Protein AF-0000000087722343 (afdb_homodimer)

pLDDT: mean 85.7, std 17.96, range [27.17, 98.62]

Secondary structure (DSSP, 8-state):
------GGG-EE-S-TTHHHHHHHHEEEEEEEE--S--SS-EEEEEEEEETTEEEEEEEEE---EEEEEEEETTTTEEEEEEEE-HHHHHHHHHHHHHTTPPPPPGGGGEEEE-EEEE--STT--HHHHHHHHIIIII-B---GGGPEEEEEEES-TTTT--EEEEEEEEE-GGGB-S--S--GGGT--EEEEEEEGGGHHHHHH-TTS-B-HHHHHHHHHHHHHHHHTSSS--TT---------------/------GGG-EE-S-TTHHHHHHHHEEEEEEEE--S--SS-EEEEEEEEETTEEEEEEEEE---EEEEEEEETTTTEEEEEEEE-HHHHHHHHHHHHHTTPPPPPGGGGEEEE-EEEE--STT--HHHHHHHHIIIII-B---GGGPEEEEEEES-TTTT--EEEEEEEEE-GGGB-S--S--GGGT--EEEEEEEGGGHHHHHH-TTS-B-HHHHHHHHHHHHHHHHTSSS--TT---------------

Sequence (502 aa):
MASSHYPHGLKSLSPATAMGKVLQRLGGFREVPLEKGSPYVQPASIRYEIDGKERGWDIVKAHPSVGVVLYHSALDAFILVRQFRPAVYAARRRAAEERGGPAPPKDAGFTFELCAGLVDKGGKSLEQIAAEEVEEECGYRVAPSALRSVASAIASSGTTGAEHFIFYAAVDESMRVNPGGGLDGHGEAIEVLALPFSSAPAFVLDSSQPKSPGLMFGLLWARGALASGDVKGKKGGLETSPLELREVLPSMASSHYPHGLKSLSPATAMGKVLQRLGGFREVPLEKGSPYVQPASIRYEIDGKERGWDIVKAHPSVGVVLYHSALDAFILVRQFRPAVYAARRRAAEERGGPAPPKDAGFTFELCAGLVDKGGKSLEQIAAEEVEEECGYRVAPSALRSVASAIASSGTTGAEHFIFYAAVDESMRVNPGGGLDGHGEAIEVLALPFSSAPAFVLDSSQPKSPGLMFGLLWARGALASGDVKGKKGGLETSPLELREVLPS

Structure (mmCIF, N/CA/C/O backbone):
data_AF-0000000087722343-model_v1
#
loop_
_entity.id
_entity.type
_entity.pdbx_description
1 polymer 'Uridine diphosphate glucose pyrophosphatase NUDT14'
#
loop_
_atom_site.group_PDB
_atom_site.id
_atom_site.type_symbol
_atom_site.label_atom_id
_atom_site.label_alt_id
_atom_site.label_comp_id
_atom_site.label_asym_id
_atom_site.label_entity_id
_atom_site.label_seq_id
_atom_site.pdbx_PDB_ins_code
_atom_site.Cartn_x
_atom_site.Cartn_y
_atom_site.Cartn_z
_atom_site.occupancy
_atom_site.B_iso_or_equiv
_atom_site.auth_seq_id
_atom_site.auth_comp_id
_atom_site.auth_asym_id
_atom_site.auth_atom_id
_atom_site.pdbx_PDB_model_num
ATOM 1 N N . MET A 1 1 ? 4.484 -15.539 -33.469 1 27.2 1 MET A N 1
ATOM 2 C CA . MET A 1 1 ? 4.262 -15.93 -32.062 1 27.2 1 MET A CA 1
ATOM 3 C C . MET A 1 1 ? 4.602 -14.781 -31.125 1 27.2 1 MET A C 1
ATOM 5 O O . MET A 1 1 ? 5.734 -14.297 -31.109 1 27.2 1 MET A O 1
ATOM 9 N N . ALA A 1 2 ? 3.84 -13.859 -30.953 1 35.31 2 ALA A N 1
ATOM 10 C CA . ALA A 1 2 ? 4.23 -12.578 -30.359 1 35.31 2 ALA A CA 1
ATOM 11 C C . ALA A 1 2 ? 4.969 -12.789 -29.047 1 35.31 2 ALA A C 1
ATOM 13 O O . ALA A 1 2 ? 4.41 -13.336 -28.094 1 35.31 2 ALA A O 1
ATOM 14 N N . SER A 1 3 ? 6.062 -13.164 -28.922 1 40.28 3 SER A N 1
ATOM 15 C CA . SER A 1 3 ? 6.941 -13.367 -27.781 1 40.28 3 SER A CA 1
ATOM 16 C C . SER A 1 3 ? 6.73 -12.289 -26.719 1 40.28 3 SER A C 1
ATOM 18 O O . SER A 1 3 ? 6.895 -11.102 -27 1 40.28 3 SER A O 1
ATOM 20 N N . SER A 1 4 ? 5.539 -12.242 -25.969 1 50.88 4 SER A N 1
ATOM 21 C CA . SER A 1 4 ? 5.102 -11.188 -25.062 1 50.88 4 SER A CA 1
ATOM 22 C C . SER A 1 4 ? 6.281 -10.617 -24.281 1 50.88 4 SER A C 1
ATOM 24 O O . SER A 1 4 ? 6.898 -11.312 -23.469 1 50.88 4 SER A O 1
ATOM 26 N N . HIS A 1 5 ? 7.117 -9.906 -24.844 1 66.12 5 HIS A N 1
ATOM 27 C CA . HIS A 1 5 ? 8.281 -9.203 -24.328 1 66.12 5 HIS A CA 1
ATOM 28 C C . HIS A 1 5 ? 7.926 -8.383 -23.094 1 66.12 5 HIS A C 1
ATOM 30 O O . HIS A 1 5 ? 7.082 -7.488 -23.156 1 66.12 5 HIS A O 1
ATOM 36 N N . TYR A 1 6 ? 8.047 -9.055 -21.938 1 84.19 6 TYR A N 1
ATOM 37 C CA . TYR A 1 6 ? 7.898 -8.312 -20.688 1 84.19 6 TYR A CA 1
ATOM 38 C C . TYR A 1 6 ? 9 -7.273 -20.547 1 84.19 6 TYR A C 1
ATOM 40 O O . TYR A 1 6 ? 10.133 -7.492 -20.984 1 84.19 6 TYR A O 1
ATOM 48 N N . PRO A 1 7 ? 8.617 -6.223 -20.125 1 89.81 7 PRO A N 1
ATOM 49 C CA . PRO A 1 7 ? 9.648 -5.211 -19.875 1 89.81 7 PRO A CA 1
ATOM 50 C C . PRO A 1 7 ? 10.586 -5.598 -18.734 1 89.81 7 PRO A C 1
ATOM 52 O O . PRO A 1 7 ? 10.32 -6.562 -18.016 1 89.81 7 PRO A O 1
ATOM 55 N N . HIS A 1 8 ? 11.758 -5.016 -18.688 1 95.69 8 HIS A N 1
ATOM 56 C CA . HIS A 1 8 ? 12.695 -5.102 -17.578 1 95.69 8 HIS A CA 1
ATOM 57 C C . HIS A 1 8 ? 13.266 -6.512 -17.438 1 95.69 8 HIS A C 1
ATOM 59 O O . HIS A 1 8 ? 13.609 -6.945 -16.344 1 95.69 8 HIS A O 1
ATOM 65 N N . GLY A 1 9 ? 13.25 -7.27 -18.516 1 93.75 9 GLY A N 1
ATOM 66 C CA . GLY A 1 9 ? 13.852 -8.594 -18.5 1 93.75 9 GLY A CA 1
ATOM 67 C C . GLY A 1 9 ? 12.984 -9.633 -17.812 1 93.75 9 GLY A C 1
ATOM 68 O O . GLY A 1 9 ? 13.438 -10.75 -17.547 1 93.75 9 GLY A O 1
ATOM 69 N N . LEU A 1 10 ? 11.75 -9.273 -17.453 1 94.5 10 LEU A N 1
ATOM 70 C CA . LEU A 1 10 ? 10.82 -10.234 -16.859 1 94.5 10 LEU A CA 1
ATOM 71 C C . LEU A 1 10 ? 10.68 -11.461 -17.75 1 94.5 10 LEU A C 1
ATOM 73 O O . LEU A 1 10 ? 10.562 -11.344 -18.969 1 94.5 10 LEU A O 1
ATOM 77 N N . LYS A 1 11 ? 10.742 -12.625 -17.109 1 92.38 11 LYS A N 1
ATOM 78 C CA . LYS A 1 11 ? 10.555 -13.891 -17.812 1 92.38 11 LYS A CA 1
ATOM 79 C C . LYS A 1 11 ? 9.438 -14.711 -17.188 1 92.38 11 LYS A C 1
ATOM 81 O O . LYS A 1 11 ? 9.359 -14.82 -15.961 1 92.38 11 LYS A O 1
ATOM 86 N N . SER A 1 12 ? 8.617 -15.219 -18.016 1 91.5 12 SER A N 1
ATOM 87 C CA . SER A 1 12 ? 7.562 -16.094 -17.516 1 91.5 12 SER A CA 1
ATOM 88 C C . SER A 1 12 ? 8.109 -17.453 -17.125 1 91.5 12 SER A C 1
ATOM 90 O O . SER A 1 12 ? 8.938 -18.031 -17.828 1 91.5 12 SER A O 1
ATOM 92 N N . LEU A 1 13 ? 7.719 -17.891 -15.953 1 90.62 13 LEU A N 1
ATOM 93 C CA . LEU A 1 13 ? 8.062 -19.234 -15.484 1 90.62 13 LEU A CA 1
ATOM 94 C C . LEU A 1 13 ? 6.887 -20.188 -15.641 1 90.62 13 LEU A C 1
ATOM 96 O O . LEU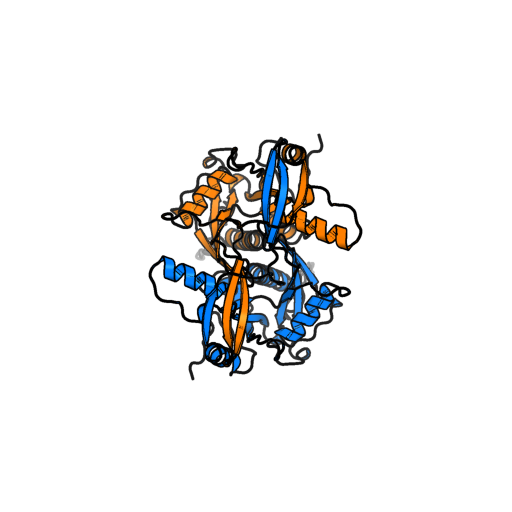 A 1 13 ? 6.977 -21.359 -15.273 1 90.62 13 LEU A O 1
ATOM 100 N N . SER A 1 14 ? 5.828 -19.594 -16.094 1 83.75 14 SER A N 1
ATOM 101 C CA . SER A 1 14 ? 4.621 -20.375 -16.344 1 83.75 14 SER A CA 1
ATOM 102 C C . SER A 1 14 ? 4.613 -20.969 -17.75 1 83.75 14 SER A C 1
ATOM 104 O O . SER A 1 14 ? 5.328 -20.484 -18.625 1 83.75 14 SER A O 1
ATOM 106 N N . PRO A 1 15 ? 3.904 -22.047 -17.844 1 70.25 15 PRO A N 1
ATOM 107 C CA . PRO A 1 15 ? 3.803 -22.594 -19.188 1 70.25 15 PRO A CA 1
ATOM 108 C C . PRO A 1 15 ? 3.271 -21.562 -20.203 1 70.25 15 PRO A C 1
ATOM 110 O O . PRO A 1 15 ? 2.51 -20.672 -19.828 1 70.25 15 PRO A O 1
ATOM 113 N N . ALA A 1 16 ? 3.967 -21.422 -21.438 1 55.09 16 ALA A N 1
ATOM 114 C CA . ALA A 1 16 ? 3.787 -20.469 -22.516 1 55.09 16 ALA A CA 1
ATOM 115 C C . ALA A 1 16 ? 2.314 -20.109 -22.688 1 55.09 16 ALA A C 1
ATOM 117 O O . ALA A 1 16 ? 1.985 -18.969 -23.047 1 55.09 16 ALA A O 1
ATOM 118 N N . THR A 1 17 ? 1.549 -20.922 -22.578 1 50.94 17 THR A N 1
ATOM 119 C CA . THR A 1 17 ? 0.145 -20.703 -22.922 1 50.94 17 THR A CA 1
ATOM 120 C C . THR A 1 17 ? -0.523 -19.797 -21.891 1 50.94 17 THR A C 1
ATOM 122 O O . THR A 1 17 ? -1.678 -19.406 -22.062 1 50.94 17 THR A O 1
ATOM 125 N N . ALA A 1 18 ? 0.31 -19.297 -20.984 1 56.75 18 ALA A N 1
ATOM 126 C CA . ALA A 1 18 ? -0.439 -18.828 -19.828 1 56.75 18 ALA A CA 1
ATOM 127 C C . ALA A 1 18 ? -1.077 -17.469 -20.094 1 56.75 18 ALA A C 1
ATOM 129 O O . ALA A 1 18 ? -2.283 -17.297 -19.906 1 56.75 18 ALA A O 1
ATOM 130 N N . MET A 1 19 ? -0.238 -16.453 -20.609 1 57.06 19 MET A N 1
ATOM 131 C CA . MET A 1 19 ? -0.866 -15.141 -20.656 1 57.06 19 MET A CA 1
ATOM 132 C C . MET A 1 19 ? -1.764 -15 -21.875 1 57.06 19 MET A C 1
ATOM 134 O O . MET A 1 19 ? -2.895 -14.523 -21.781 1 57.06 19 MET A O 1
ATOM 138 N N . GLY A 1 20 ? -1.225 -15.227 -23.094 1 58.62 20 GLY A N 1
ATOM 139 C CA . GLY A 1 20 ? -2.049 -15.156 -24.297 1 58.62 20 GLY A CA 1
ATOM 140 C C . GLY A 1 20 ? -3.361 -15.906 -24.156 1 58.62 20 GLY A C 1
ATOM 141 O O . GLY A 1 20 ? -4.414 -15.398 -24.547 1 58.62 20 GLY A O 1
ATOM 142 N N . LYS A 1 21 ? -3.223 -16.922 -23.406 1 62.41 21 LYS A N 1
ATOM 143 C CA . LYS A 1 21 ? -4.406 -17.766 -23.219 1 62.41 21 LYS A CA 1
ATOM 144 C C . LYS A 1 21 ? -5.363 -17.125 -22.203 1 62.41 21 LYS A C 1
ATOM 146 O O . LYS A 1 21 ? -6.582 -17.188 -22.391 1 62.41 21 LYS A O 1
ATOM 151 N N . VAL A 1 22 ? -4.73 -16.359 -21.344 1 68.56 22 VAL A N 1
ATOM 152 C CA . VAL A 1 22 ? -5.602 -15.781 -20.328 1 68.56 22 VAL A CA 1
ATOM 153 C C . VAL A 1 22 ? -6.461 -14.68 -20.938 1 68.56 22 VAL A C 1
ATOM 155 O O . VAL A 1 22 ? -7.664 -14.602 -20.672 1 68.56 22 VAL A O 1
ATOM 158 N N . LEU A 1 23 ? -5.801 -13.875 -21.812 1 72.19 23 LEU A N 1
ATOM 159 C CA . LEU A 1 23 ? -6.539 -12.781 -22.438 1 72.19 23 LEU A CA 1
ATOM 160 C C . LEU A 1 23 ? -7.621 -13.312 -23.359 1 72.19 23 LEU A C 1
ATOM 162 O O . LEU A 1 23 ? -8.695 -12.719 -23.469 1 72.19 23 LEU A O 1
ATOM 166 N N . GLN A 1 24 ? -7.266 -14.383 -23.953 1 72.69 24 GLN A N 1
ATOM 167 C CA . GLN A 1 24 ? -8.234 -14.984 -24.859 1 72.69 24 GLN A CA 1
ATOM 168 C C . GLN A 1 24 ? -9.398 -15.609 -24.094 1 72.69 24 GLN A C 1
ATOM 170 O O . GLN A 1 24 ? -10.484 -15.781 -24.641 1 72.69 24 GLN A O 1
ATOM 175 N N . ARG A 1 25 ? -9.117 -15.812 -22.922 1 78.12 25 ARG A N 1
ATOM 176 C CA . ARG A 1 25 ? -10.133 -16.453 -22.078 1 78.12 25 ARG A CA 1
ATOM 177 C C . ARG A 1 25 ? -11.125 -15.422 -21.547 1 78.12 25 ARG A C 1
ATOM 179 O O . ARG A 1 25 ? -12.234 -15.781 -21.141 1 78.12 25 ARG A O 1
ATOM 186 N N . LEU A 1 26 ? -10.68 -14.164 -21.656 1 82.75 26 LEU A N 1
ATOM 187 C CA . LEU A 1 26 ? -11.523 -13.117 -21.078 1 82.75 26 LEU A CA 1
ATOM 188 C C . LEU A 1 26 ? -12.562 -12.641 -22.094 1 82.75 26 LEU A C 1
ATOM 190 O O . LEU A 1 26 ? -12.258 -12.484 -23.266 1 82.75 26 LEU A O 1
ATOM 194 N N . GLY A 1 27 ? -13.82 -12.445 -21.656 1 85.44 27 GLY A N 1
ATOM 195 C CA . GLY A 1 27 ? -14.922 -12.008 -22.5 1 85.44 27 GLY A CA 1
ATOM 196 C C . GLY A 1 27 ? -15.609 -10.758 -22 1 85.44 27 GLY A C 1
ATOM 197 O O . GLY A 1 27 ? -14.945 -9.781 -21.641 1 85.44 27 GLY A O 1
ATOM 198 N N . GLY A 1 28 ? -16.828 -10.805 -21.953 1 88.12 28 GLY A N 1
ATOM 199 C CA . GLY A 1 28 ? -17.641 -9.656 -21.562 1 88.12 28 GLY A CA 1
ATOM 200 C C . GLY A 1 28 ? -17.25 -9.094 -20.203 1 88.12 28 GLY A C 1
ATOM 201 O O . GLY A 1 28 ? -16.781 -9.828 -19.344 1 88.12 28 GLY A O 1
ATOM 202 N N . PHE A 1 29 ? -17.453 -7.789 -20.109 1 92.62 29 PHE A N 1
ATOM 203 C CA . PHE A 1 29 ? -17.141 -7.062 -18.891 1 92.62 29 PHE A CA 1
ATOM 204 C C . PHE A 1 29 ? -18.125 -5.926 -18.656 1 92.62 29 PHE A C 1
ATOM 206 O O . PHE A 1 29 ? -18.266 -5.039 -19.5 1 92.62 29 PHE A O 1
ATOM 213 N N . ARG A 1 30 ? -18.812 -5.996 -17.547 1 94.06 30 ARG A N 1
ATOM 214 C CA . ARG A 1 30 ? -19.75 -4.914 -17.234 1 94.06 30 ARG A CA 1
ATOM 215 C C . ARG A 1 30 ? -19.797 -4.66 -15.742 1 94.06 30 ARG A C 1
ATOM 217 O O . ARG A 1 30 ? -19.625 -5.582 -14.938 1 94.06 30 ARG A O 1
ATOM 224 N N . GLU A 1 31 ? -19.969 -3.473 -15.438 1 93.5 31 GLU A N 1
ATOM 225 C CA . GLU A 1 31 ? -20.172 -3.045 -14.055 1 93.5 31 GLU A CA 1
ATOM 226 C C . GLU A 1 31 ? -21.641 -2.82 -13.758 1 93.5 31 GLU A C 1
ATOM 228 O O . GLU A 1 31 ? -22.344 -2.137 -14.508 1 93.5 31 GLU A O 1
ATOM 233 N N . VAL A 1 32 ? -22.141 -3.436 -12.641 1 92.56 32 VAL A N 1
ATOM 234 C CA . VAL A 1 32 ? -23.531 -3.324 -12.25 1 92.56 32 VAL A CA 1
ATOM 235 C C . VAL A 1 32 ? -23.641 -2.932 -10.781 1 92.56 32 VAL A C 1
ATOM 237 O O . VAL A 1 32 ? -22.688 -3.107 -10.016 1 92.56 32 VAL A O 1
ATOM 240 N N . PRO A 1 33 ? -24.734 -2.348 -10.375 1 87.75 33 PRO A N 1
ATOM 241 C CA . PRO A 1 33 ? -24.906 -2.074 -8.945 1 87.75 33 PRO A CA 1
ATOM 242 C C . PRO A 1 33 ? -24.891 -3.342 -8.094 1 87.75 33 PRO A C 1
ATOM 244 O O . PRO A 1 33 ? -25.328 -4.402 -8.555 1 87.75 33 PRO A O 1
ATOM 247 N N . LEU A 1 34 ? -24.406 -3.18 -6.887 1 86.06 34 LEU A N 1
ATOM 248 C CA . LEU A 1 34 ? -24.469 -4.301 -5.957 1 86.06 34 LEU A CA 1
ATOM 249 C C . LEU A 1 34 ? -25.859 -4.445 -5.359 1 86.06 34 LEU A C 1
ATOM 251 O O . LEU A 1 34 ? -26.312 -3.572 -4.613 1 86.06 34 LEU A O 1
ATOM 255 N N . GLU A 1 35 ? -26.703 -5.332 -5.742 1 75.88 35 GLU A N 1
ATOM 256 C CA . GLU A 1 35 ? -28.109 -5.449 -5.391 1 75.88 35 GLU A CA 1
ATOM 257 C C . GLU A 1 35 ? -28.297 -6.129 -4.035 1 75.88 35 GLU A C 1
ATOM 259 O O . GLU A 1 35 ? -29.266 -5.859 -3.324 1 75.88 35 GLU A O 1
ATOM 264 N N . LYS A 1 36 ? -27.516 -7.137 -3.715 1 73 36 LYS A N 1
ATOM 265 C CA . LYS A 1 36 ? -27.656 -7.875 -2.463 1 73 36 LYS A CA 1
ATOM 266 C C . LYS A 1 36 ? -26.375 -7.82 -1.646 1 73 36 LYS A C 1
ATOM 268 O O . LYS A 1 36 ? -25.344 -7.359 -2.133 1 73 36 LYS A O 1
ATOM 273 N N . GLY A 1 37 ? -26.531 -8.234 -0.474 1 78.56 37 GLY A N 1
ATOM 274 C CA . GLY A 1 37 ? -25.359 -8.336 0.381 1 78.56 37 GLY A CA 1
ATOM 275 C C . GLY A 1 37 ? -24.25 -9.148 -0.242 1 78.56 37 GLY A C 1
ATOM 276 O O . GLY A 1 37 ? -24.484 -9.992 -1.108 1 78.56 37 GLY A O 1
ATOM 277 N N . SER A 1 38 ? -23.062 -8.711 -0.088 1 85.19 38 SER A N 1
ATOM 278 C CA . SER A 1 38 ? -21.859 -9.367 -0.584 1 85.19 38 SER A CA 1
ATOM 279 C C . SER A 1 38 ? -21.031 -9.945 0.56 1 85.19 38 SER A C 1
ATOM 281 O O . SER A 1 38 ? -20.812 -9.281 1.574 1 85.19 38 SER A O 1
ATOM 283 N N . PRO A 1 39 ? -20.75 -11.195 0.429 1 81 39 PRO A N 1
ATOM 284 C CA . PRO A 1 39 ? -19.844 -11.734 1.438 1 81 39 PRO A CA 1
ATOM 285 C C . PRO A 1 39 ? -18.422 -11.156 1.326 1 81 39 PRO A C 1
ATOM 287 O O . PRO A 1 39 ? -17.625 -11.289 2.258 1 81 39 PRO A O 1
ATOM 290 N N . TYR A 1 40 ? -18.125 -10.492 0.229 1 82.38 40 TYR A N 1
ATOM 291 C CA . TYR A 1 40 ? -16.766 -10.039 -0.031 1 82.38 40 TYR A CA 1
ATOM 292 C C . TYR A 1 40 ? -16.625 -8.547 0.241 1 82.38 40 TYR A C 1
ATOM 294 O O . TYR A 1 40 ? -15.523 -8.062 0.522 1 82.38 40 TYR A O 1
ATOM 302 N N . VAL A 1 41 ? -17.672 -7.848 0.042 1 86.06 41 VAL A N 1
ATOM 303 C CA . VAL A 1 41 ? -17.734 -6.422 0.334 1 86.06 41 VAL A CA 1
ATOM 304 C C . VAL A 1 41 ? -18.797 -6.156 1.401 1 86.06 41 VAL A C 1
ATOM 306 O O . VAL A 1 41 ? -19.984 -6.164 1.111 1 86.06 41 VAL A O 1
ATOM 309 N N . GLN A 1 42 ? -18.328 -5.859 2.58 1 90.06 42 GLN A N 1
ATOM 310 C CA . GLN A 1 42 ? -19.219 -5.648 3.713 1 90.06 42 GLN A CA 1
ATOM 311 C C . GLN A 1 42 ? -19.062 -4.246 4.289 1 90.06 42 GLN A C 1
ATOM 313 O O . GLN A 1 42 ? -18.25 -4.031 5.195 1 90.06 42 GLN A O 1
ATOM 318 N N . PRO A 1 43 ? -19.938 -3.33 3.816 1 90.75 43 PRO A N 1
ATOM 319 C CA . PRO A 1 43 ? -19.859 -1.957 4.316 1 90.75 43 PRO A CA 1
ATOM 320 C C . PRO A 1 43 ? -20.359 -1.82 5.75 1 90.75 43 PRO A C 1
ATOM 322 O O . PRO A 1 43 ? -21.234 -2.584 6.18 1 90.75 43 PRO A O 1
ATOM 325 N N . ALA A 1 44 ? -19.812 -0.948 6.457 1 92.88 44 ALA A N 1
ATOM 326 C CA . ALA A 1 44 ? -20.219 -0.564 7.809 1 92.88 44 ALA A CA 1
ATOM 327 C C . ALA A 1 44 ? -19.938 0.915 8.062 1 92.88 44 ALA A C 1
ATOM 329 O O . ALA A 1 44 ? -19.328 1.591 7.234 1 92.88 44 ALA A O 1
ATOM 330 N N . SER A 1 45 ? -20.531 1.395 9.148 1 94.12 45 SER A N 1
ATOM 331 C CA . SER A 1 45 ? -20.297 2.783 9.539 1 94.12 45 SER A CA 1
ATOM 332 C C . SER A 1 45 ? -19.766 2.879 10.961 1 94.12 45 SER A C 1
ATOM 334 O O . SER A 1 45 ? -20.219 2.168 11.852 1 94.12 45 SER A O 1
ATOM 336 N N . ILE A 1 46 ? -18.797 3.734 11.109 1 93.94 46 ILE A N 1
ATOM 337 C CA . ILE A 1 46 ? -18.25 4.035 12.43 1 93.94 46 ILE A CA 1
ATOM 338 C C . ILE A 1 46 ? -18.844 5.352 12.938 1 93.94 46 ILE A C 1
ATOM 340 O O . ILE A 1 46 ? -18.859 6.348 12.211 1 93.94 46 ILE A O 1
ATOM 344 N N . ARG A 1 47 ? -19.359 5.266 14.109 1 93.69 47 ARG A N 1
ATOM 345 C CA . ARG A 1 47 ? -19.75 6.465 14.836 1 93.69 47 ARG A CA 1
ATOM 346 C C . ARG A 1 47 ? -18.797 6.75 15.992 1 93.69 47 ARG A C 1
ATOM 348 O O . ARG A 1 47 ? -18.609 5.902 16.875 1 93.69 47 ARG A O 1
ATOM 355 N N . TYR A 1 48 ? -18.203 7.926 15.891 1 89.56 48 TYR A N 1
ATOM 356 C CA . TYR A 1 48 ? -17.25 8.281 16.938 1 89.56 48 TYR A CA 1
ATOM 357 C C . TYR A 1 48 ? -17.344 9.766 17.266 1 89.56 48 TYR A C 1
ATOM 359 O O . TYR A 1 48 ? -17.984 10.539 16.547 1 89.56 48 TYR A O 1
ATOM 367 N N . GLU A 1 49 ? -16.766 10.062 18.438 1 87.75 49 GLU A N 1
ATOM 368 C CA . GLU A 1 49 ? -16.906 11.438 18.906 1 87.75 49 GLU A CA 1
ATOM 369 C C . GLU A 1 49 ? -15.562 12.156 18.922 1 87.75 49 GLU A C 1
ATOM 371 O O . GLU A 1 49 ? -14.539 11.562 19.297 1 87.75 49 GLU A O 1
ATOM 376 N N . ILE A 1 50 ? -15.602 13.375 18.422 1 79.44 50 ILE A N 1
ATOM 377 C CA . ILE A 1 50 ? -14.5 14.312 18.594 1 79.44 50 ILE A CA 1
ATOM 378 C C . ILE A 1 50 ? -15.016 15.594 19.25 1 79.44 50 ILE A C 1
ATOM 380 O O . ILE A 1 50 ? -15.938 16.234 18.734 1 79.44 50 ILE A O 1
ATOM 384 N N . ASP A 1 51 ? -14.453 15.914 20.422 1 79.06 51 ASP A N 1
ATOM 385 C CA . ASP A 1 51 ? -14.875 17.094 21.156 1 79.06 51 ASP A CA 1
ATOM 386 C C . ASP A 1 51 ? -16.375 17.062 21.453 1 79.06 51 ASP A C 1
ATOM 388 O O . ASP A 1 51 ? -17.078 18.062 21.266 1 79.06 51 ASP A O 1
ATOM 392 N N . GLY A 1 52 ? -16.828 15.906 21.625 1 81.5 52 GLY A N 1
ATOM 393 C CA . GLY A 1 52 ? -18.219 15.719 22.016 1 81.5 52 GLY A CA 1
ATOM 394 C C . GLY A 1 52 ? -19.172 15.695 20.828 1 81.5 52 GLY A C 1
ATOM 395 O O . GLY A 1 52 ? -20.375 15.531 21.016 1 81.5 52 GLY A O 1
ATOM 396 N N . LYS A 1 53 ? -18.625 15.914 19.688 1 85 53 LYS A N 1
ATOM 397 C CA . LYS A 1 53 ? -19.438 15.891 18.484 1 85 53 LYS A CA 1
ATOM 398 C C . LYS A 1 53 ? -19.297 14.562 17.75 1 85 53 LYS A C 1
ATOM 400 O O . LYS A 1 53 ? -18.188 14.086 17.516 1 85 53 LYS A O 1
ATOM 405 N N . GLU A 1 54 ? -20.422 14.062 17.359 1 88.88 54 GLU A N 1
ATOM 406 C CA . GLU A 1 54 ? -20.438 12.773 16.672 1 88.88 54 GLU A CA 1
ATOM 407 C C . GLU A 1 54 ? -20.031 12.93 15.203 1 88.88 54 GLU A C 1
ATOM 409 O O . GLU A 1 54 ? -20.469 13.867 14.531 1 88.88 54 GLU A O 1
ATOM 414 N N . ARG A 1 55 ? -19.219 12.039 14.844 1 87.88 55 ARG A N 1
ATOM 415 C CA . ARG A 1 55 ? -18.766 11.969 13.453 1 87.88 55 ARG A CA 1
ATOM 416 C C . ARG A 1 55 ? -18.969 10.562 12.891 1 87.88 55 ARG A C 1
ATOM 418 O O . ARG A 1 55 ? -19.094 9.602 13.648 1 87.88 55 ARG A O 1
ATOM 425 N N . GLY A 1 56 ? -19.125 10.531 11.586 1 88.75 56 GLY A N 1
ATOM 426 C CA . GLY A 1 56 ? -19.281 9.25 10.906 1 88.75 56 GLY A CA 1
ATOM 427 C C . GLY A 1 56 ? -18.156 8.961 9.922 1 88.75 56 GLY A C 1
ATOM 428 O O . GLY A 1 56 ? -17.609 9.875 9.32 1 88.75 56 GLY A O 1
ATOM 429 N N . TRP A 1 57 ? -17.859 7.672 9.859 1 91.19 57 TRP A N 1
ATOM 430 C CA . TRP A 1 57 ? -16.891 7.184 8.891 1 91.19 57 TRP A CA 1
ATOM 431 C C . TRP A 1 57 ? -17.312 5.832 8.32 1 91.19 57 TRP A C 1
ATOM 433 O O . TRP A 1 57 ? -17.391 4.844 9.055 1 91.19 57 TRP A O 1
ATOM 443 N N . ASP A 1 58 ? -17.531 5.84 7.035 1 92.75 58 ASP A N 1
ATOM 444 C CA . ASP A 1 58 ? -17.953 4.594 6.406 1 92.75 58 ASP A CA 1
ATOM 445 C C . ASP A 1 58 ? -16.75 3.752 5.98 1 92.75 58 ASP A C 1
ATOM 447 O O . ASP A 1 58 ? -15.773 4.281 5.453 1 92.75 58 ASP A O 1
ATOM 451 N N . ILE A 1 59 ? -16.891 2.447 6.289 1 93 59 ILE A N 1
ATOM 452 C CA . ILE A 1 59 ? -15.773 1.552 6.035 1 93 59 ILE A CA 1
ATOM 453 C C . ILE A 1 59 ? -16.266 0.3 5.309 1 93 59 ILE A C 1
ATOM 455 O O . ILE A 1 59 ? -17.469 0.138 5.086 1 93 59 ILE A O 1
ATOM 459 N N . VAL A 1 60 ? -15.344 -0.486 4.84 1 91.81 60 VAL A N 1
ATOM 460 C CA . VAL A 1 60 ? -15.57 -1.845 4.359 1 91.81 60 VAL A CA 1
ATOM 461 C C . VAL A 1 60 ? -14.75 -2.83 5.188 1 91.81 60 VAL A C 1
ATOM 463 O O . VAL A 1 60 ? -13.539 -2.654 5.352 1 91.81 60 VAL A O 1
ATOM 466 N N . LYS A 1 61 ? -15.391 -3.854 5.645 1 90.19 61 LYS A N 1
ATOM 467 C CA . LYS A 1 61 ? -14.664 -4.859 6.414 1 90.19 61 LYS A CA 1
ATOM 468 C C . LYS A 1 61 ? -13.758 -5.691 5.508 1 90.19 61 LYS A C 1
ATOM 470 O O . LYS A 1 61 ? -14.156 -6.066 4.398 1 90.19 61 LYS A O 1
ATOM 475 N N . ALA A 1 62 ? -12.594 -5.91 5.949 1 88.5 62 ALA A N 1
ATOM 476 C CA . ALA A 1 62 ? -11.633 -6.703 5.184 1 88.5 62 ALA A CA 1
ATOM 477 C C . ALA A 1 62 ? -10.766 -7.555 6.109 1 88.5 62 ALA A C 1
ATOM 479 O O . ALA A 1 62 ? -10.469 -7.152 7.234 1 88.5 62 ALA A O 1
ATOM 480 N N . HIS A 1 63 ? -10.344 -8.734 5.602 1 89.62 63 HIS A N 1
ATOM 481 C CA . HIS A 1 63 ? -9.398 -9.594 6.309 1 89.62 63 HIS A CA 1
ATOM 482 C C . HIS A 1 63 ? -7.973 -9.078 6.16 1 89.62 63 HIS A C 1
ATOM 484 O O . HIS A 1 63 ? -7.625 -8.477 5.141 1 89.62 63 HIS A O 1
ATOM 490 N N . PRO A 1 64 ? -7.199 -9.352 7.223 1 92.5 64 PRO A N 1
ATOM 491 C CA . PRO A 1 64 ? -5.766 -9.164 6.996 1 92.5 64 PRO A CA 1
ATOM 492 C C . PRO A 1 64 ? -5.23 -10.039 5.863 1 92.5 64 PRO A C 1
ATOM 494 O O . PRO A 1 64 ? -5.926 -10.945 5.395 1 92.5 64 PRO A O 1
ATOM 497 N N . SER A 1 65 ? -4.059 -9.695 5.414 1 94.38 65 SER A N 1
ATOM 498 C CA . SER A 1 65 ? -3.443 -10.453 4.332 1 94.38 65 SER A CA 1
ATOM 499 C C . SER A 1 65 ? -1.952 -10.656 4.57 1 94.38 65 SER A C 1
ATOM 501 O O . SER A 1 65 ? -1.36 -9.992 5.426 1 94.38 65 SER A O 1
ATOM 503 N N . VAL A 1 66 ? -1.434 -11.656 3.867 1 96.94 66 VAL A N 1
ATOM 504 C CA . VAL A 1 66 ? 0.004 -11.898 3.865 1 96.94 66 VAL A CA 1
ATOM 505 C C . VAL A 1 66 ? 0.558 -11.727 2.453 1 96.94 66 VAL A C 1
ATOM 507 O O . VAL A 1 66 ? -0.17 -11.891 1.47 1 96.94 66 VAL A O 1
ATOM 510 N N . GLY A 1 67 ? 1.734 -11.305 2.311 1 97.31 67 GLY A N 1
ATOM 511 C CA . GLY A 1 67 ? 2.523 -11.258 1.089 1 97.31 67 GLY A CA 1
ATOM 512 C C . GLY A 1 67 ? 3.951 -11.734 1.284 1 97.31 67 GLY A C 1
ATOM 513 O O . GLY A 1 67 ? 4.531 -11.547 2.357 1 97.31 67 GLY A O 1
ATOM 514 N N . VAL A 1 68 ? 4.504 -12.305 0.261 1 98.56 68 VAL A N 1
ATOM 515 C CA . VAL A 1 68 ? 5.828 -12.898 0.403 1 98.56 68 VAL A CA 1
ATOM 516 C C . VAL A 1 68 ? 6.742 -12.398 -0.71 1 98.56 68 VAL A C 1
ATOM 518 O O . VAL A 1 68 ? 6.426 -12.531 -1.894 1 98.56 68 VAL A O 1
ATOM 521 N N . VAL A 1 69 ? 7.848 -11.789 -0.348 1 98.56 69 VAL A N 1
ATOM 522 C CA . VAL A 1 69 ? 8.945 -11.516 -1.274 1 98.56 69 VAL A CA 1
ATOM 523 C C . VAL A 1 69 ? 9.766 -12.781 -1.488 1 98.56 69 VAL A C 1
ATOM 525 O O . VAL A 1 69 ? 10.359 -13.312 -0.545 1 98.56 69 VAL A O 1
ATOM 528 N N . LEU A 1 70 ? 9.797 -13.258 -2.672 1 98.44 70 LEU A N 1
ATOM 529 C CA . LEU A 1 70 ? 10.516 -14.484 -3.006 1 98.44 70 LEU A CA 1
ATOM 530 C C . LEU A 1 70 ? 11.727 -14.18 -3.873 1 98.44 70 LEU A C 1
ATOM 532 O O . LEU A 1 70 ? 11.625 -13.477 -4.879 1 98.44 70 LEU A O 1
ATOM 536 N N . TYR A 1 71 ? 12.828 -14.68 -3.457 1 98.44 71 TYR A N 1
ATOM 537 C CA . TYR A 1 71 ? 14.062 -14.57 -4.227 1 98.44 71 TYR A CA 1
ATOM 538 C C . TYR A 1 71 ? 14.562 -15.945 -4.652 1 98.44 71 TYR A C 1
ATOM 540 O O . TYR A 1 71 ? 14.742 -16.844 -3.816 1 98.44 71 TYR A O 1
ATOM 548 N N . HIS A 1 72 ? 14.727 -16.156 -5.941 1 98.12 72 HIS A N 1
ATOM 549 C CA . HIS A 1 72 ? 15.25 -17.391 -6.492 1 98.12 72 HIS A CA 1
ATOM 550 C C . HIS A 1 72 ? 16.766 -17.328 -6.664 1 98.12 72 HIS A C 1
ATOM 552 O O . HIS A 1 72 ? 17.266 -16.641 -7.551 1 98.12 72 HIS A O 1
ATOM 558 N N . SER A 1 73 ? 17.453 -18.078 -5.922 1 96.69 73 SER A N 1
ATOM 559 C CA . SER A 1 73 ? 18.906 -17.969 -5.816 1 96.69 73 SER A CA 1
ATOM 560 C C . SER A 1 73 ? 19.594 -18.359 -7.117 1 96.69 73 SER A C 1
ATOM 562 O O . SER A 1 73 ? 20.516 -17.672 -7.574 1 96.69 73 SER A O 1
ATOM 564 N N . ALA A 1 74 ? 19.203 -19.422 -7.773 1 95.38 74 ALA A N 1
ATOM 565 C CA . ALA A 1 74 ? 19.844 -19.906 -8.992 1 95.38 74 ALA A CA 1
ATOM 566 C C . ALA A 1 74 ? 19.578 -18.969 -10.164 1 95.38 74 ALA A C 1
ATOM 568 O O . ALA A 1 74 ? 20.453 -18.766 -11.008 1 95.38 74 ALA A O 1
ATOM 569 N N . LEU A 1 75 ? 18.422 -18.391 -10.219 1 96.5 75 LEU A N 1
ATOM 570 C CA . LEU A 1 75 ? 18.062 -17.484 -11.312 1 96.5 75 LEU A CA 1
ATOM 571 C C . LEU A 1 75 ? 18.547 -16.062 -11.023 1 96.5 75 LEU A C 1
ATOM 573 O O . LEU A 1 75 ? 18.562 -15.219 -11.922 1 96.5 75 LEU A O 1
ATOM 577 N N . ASP A 1 76 ? 18.906 -15.828 -9.781 1 97.62 76 ASP A N 1
ATOM 578 C CA . ASP A 1 76 ? 19.188 -14.469 -9.336 1 97.62 76 ASP A CA 1
ATOM 579 C C . ASP A 1 76 ? 18.062 -13.508 -9.711 1 97.62 76 ASP A C 1
ATOM 581 O O . ASP A 1 76 ? 18.297 -12.492 -10.367 1 97.62 76 ASP A O 1
ATOM 585 N N . ALA A 1 77 ? 16.875 -13.859 -9.188 1 98.25 77 ALA A N 1
ATOM 586 C CA . ALA A 1 77 ? 15.672 -13.133 -9.594 1 98.25 77 ALA A CA 1
ATOM 587 C C . ALA A 1 77 ? 14.617 -13.18 -8.492 1 98.25 77 ALA A C 1
ATOM 589 O O . ALA A 1 77 ? 14.602 -14.094 -7.668 1 98.25 77 ALA A O 1
ATOM 590 N N . PHE A 1 78 ? 13.844 -12.141 -8.5 1 98.56 78 PHE A N 1
ATOM 591 C CA . PHE A 1 78 ? 12.648 -12.148 -7.668 1 98.56 78 PHE A CA 1
ATOM 592 C C . PHE A 1 78 ? 11.492 -12.844 -8.383 1 98.56 78 PHE A C 1
ATOM 594 O O . PHE A 1 78 ? 11.312 -12.672 -9.594 1 98.56 78 PHE A O 1
ATOM 601 N N . ILE A 1 79 ? 10.703 -13.617 -7.676 1 97.94 79 ILE A N 1
ATOM 602 C CA . ILE A 1 79 ? 9.516 -14.273 -8.211 1 97.94 79 ILE A CA 1
ATOM 603 C C . ILE A 1 79 ? 8.281 -13.43 -7.922 1 97.94 79 ILE A C 1
ATOM 605 O O . ILE A 1 79 ? 8.016 -13.086 -6.77 1 97.94 79 ILE A O 1
ATOM 609 N N . LEU A 1 80 ? 7.551 -13.07 -8.953 1 96.25 80 LEU A N 1
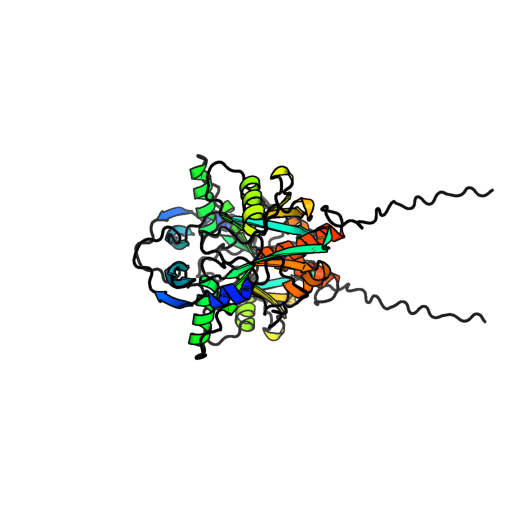ATOM 610 C CA . LEU A 1 80 ? 6.332 -12.273 -8.859 1 96.25 80 LEU A CA 1
ATOM 611 C C . LEU A 1 80 ? 5.148 -13.008 -9.477 1 96.25 80 LEU A C 1
ATOM 613 O O . LEU A 1 80 ? 5.336 -14 -10.195 1 96.25 80 LEU A O 1
ATOM 617 N N . VAL A 1 81 ? 4.004 -12.461 -9.195 1 94.69 81 VAL A N 1
ATOM 618 C CA . VAL A 1 81 ? 2.807 -12.977 -9.852 1 94.69 81 VAL A CA 1
ATOM 619 C C . VAL A 1 81 ? 2.143 -11.867 -10.664 1 94.69 81 VAL A C 1
ATOM 621 O O . VAL A 1 81 ? 2.172 -10.695 -10.266 1 94.69 81 VAL A O 1
ATOM 624 N N . ARG A 1 82 ? 1.619 -12.195 -11.758 1 92.38 82 ARG A N 1
ATOM 625 C CA . ARG A 1 82 ? 0.787 -11.328 -12.586 1 92.38 82 ARG A CA 1
ATOM 626 C C . ARG A 1 82 ? -0.607 -11.922 -12.773 1 92.38 82 ARG A C 1
ATOM 628 O O . ARG A 1 82 ? -0.748 -13.094 -13.125 1 92.38 82 ARG A O 1
ATOM 635 N N . GLN A 1 83 ? -1.585 -11.195 -12.531 1 89.44 83 GLN A N 1
ATOM 636 C CA . GLN A 1 83 ? -2.947 -11.711 -12.617 1 89.44 83 GLN A CA 1
ATOM 637 C C . GLN A 1 83 ? -3.932 -10.602 -12.992 1 89.44 83 GLN A C 1
ATOM 639 O O . GLN A 1 83 ? -3.639 -9.422 -12.82 1 89.44 83 GLN A O 1
ATOM 644 N N . PHE A 1 84 ? -5.078 -11.102 -13.516 1 89.75 84 PHE A N 1
ATOM 645 C CA . PHE A 1 84 ? -6.141 -10.172 -13.883 1 89.75 84 PHE A CA 1
ATOM 646 C C . PHE A 1 84 ? -6.934 -9.742 -12.656 1 89.75 84 PHE A C 1
ATOM 648 O O . PHE A 1 84 ? -7.395 -10.586 -11.883 1 89.75 84 PHE A O 1
ATOM 655 N N . ARG A 1 85 ? -7.062 -8.453 -12.508 1 92.31 85 ARG A N 1
ATOM 656 C CA . ARG A 1 85 ? -7.848 -7.867 -11.422 1 92.31 85 ARG A CA 1
ATOM 657 C C . ARG A 1 85 ? -9.039 -7.086 -11.969 1 92.31 85 ARG A C 1
ATOM 659 O O . ARG A 1 85 ? -8.875 -5.969 -12.461 1 92.31 85 ARG A O 1
ATOM 666 N N . PRO A 1 86 ? -10.219 -7.617 -11.867 1 92.25 86 PRO A N 1
ATOM 667 C CA . PRO A 1 86 ? -11.398 -6.926 -12.398 1 92.25 86 PRO A CA 1
ATOM 668 C C . PRO A 1 86 ? -11.555 -5.512 -11.844 1 92.25 86 PRO A C 1
ATOM 670 O O . PRO A 1 86 ? -11.969 -4.602 -12.57 1 92.25 86 PRO A O 1
ATOM 673 N N . ALA A 1 87 ? -11.242 -5.363 -10.617 1 93.81 87 ALA A N 1
ATOM 674 C CA . ALA A 1 87 ? -11.359 -4.047 -9.992 1 93.81 87 ALA A CA 1
ATOM 675 C C . ALA A 1 87 ? -10.461 -3.031 -10.688 1 93.81 87 ALA A C 1
ATOM 677 O O . ALA A 1 87 ? -10.859 -1.882 -10.898 1 93.81 87 ALA A O 1
ATOM 678 N N . VAL A 1 88 ? -9.297 -3.467 -10.992 1 94.81 88 VAL A N 1
ATOM 679 C CA . VAL A 1 88 ? -8.336 -2.586 -11.656 1 94.81 88 VAL A CA 1
ATOM 680 C C . VAL A 1 88 ? -8.836 -2.234 -13.055 1 94.81 88 VAL A C 1
ATOM 682 O O . VAL A 1 88 ? -8.812 -1.068 -13.453 1 94.81 88 VAL A O 1
ATOM 685 N N . TYR A 1 89 ? -9.32 -3.197 -13.797 1 94.5 89 TYR A N 1
ATOM 686 C CA . TYR A 1 89 ? -9.852 -2.938 -15.125 1 94.5 89 TYR A CA 1
ATOM 687 C C . TYR A 1 89 ? -11.047 -1.997 -15.062 1 94.5 89 TYR A C 1
ATOM 689 O O . TYR A 1 89 ? -11.18 -1.088 -15.883 1 94.5 89 TYR A O 1
ATOM 697 N N . ALA A 1 90 ? -11.859 -2.23 -14.148 1 95.06 90 ALA A N 1
ATOM 698 C CA . ALA A 1 90 ? -13.031 -1.378 -13.977 1 95.06 90 ALA A CA 1
ATOM 699 C C . ALA A 1 90 ? -12.625 0.072 -13.727 1 95.06 90 ALA A C 1
ATOM 701 O O . ALA A 1 90 ? -13.211 0.995 -14.297 1 95.06 90 ALA A O 1
ATOM 702 N N . ALA A 1 91 ? -11.695 0.243 -12.859 1 94.25 91 ALA A N 1
ATOM 703 C CA . ALA A 1 91 ? -11.219 1.589 -12.555 1 94.25 91 ALA A CA 1
ATOM 704 C C . ALA A 1 91 ? -10.656 2.271 -13.797 1 94.25 91 ALA A C 1
ATOM 706 O O . ALA A 1 91 ? -10.938 3.447 -14.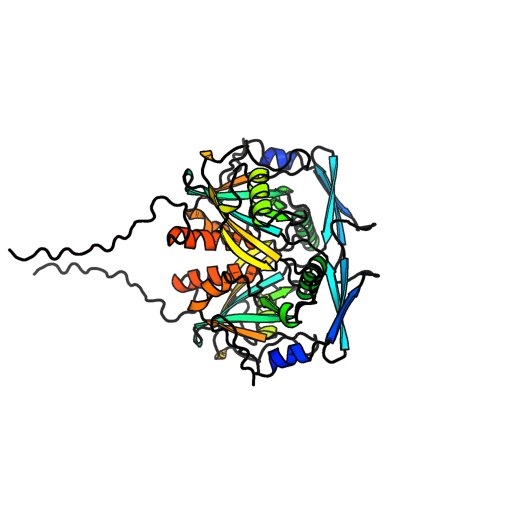047 1 94.25 91 ALA A O 1
ATOM 707 N N . ARG A 1 92 ? -9.922 1.566 -14.539 1 94.19 92 ARG A N 1
ATOM 708 C CA . ARG A 1 92 ? -9.32 2.123 -15.75 1 94.19 92 ARG A CA 1
ATOM 709 C C . ARG A 1 92 ? -10.383 2.422 -16.797 1 94.19 92 ARG A C 1
ATOM 711 O O . ARG A 1 92 ? -10.266 3.4 -17.547 1 94.19 92 ARG A O 1
ATOM 718 N N . ARG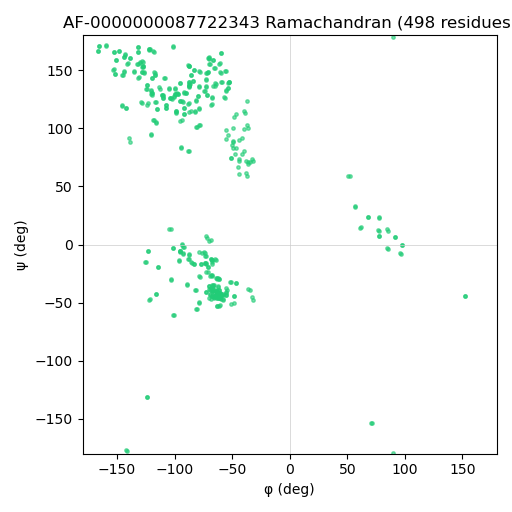 A 1 93 ? -11.32 1.607 -16.875 1 94.5 93 ARG A N 1
ATOM 719 C CA . ARG A 1 93 ? -12.43 1.84 -17.797 1 94.5 93 ARG A CA 1
ATOM 720 C C . ARG A 1 93 ? -13.195 3.104 -17.422 1 94.5 93 ARG A C 1
ATOM 722 O O . ARG A 1 93 ? -13.562 3.898 -18.281 1 94.5 93 ARG A O 1
ATOM 729 N N . ARG A 1 94 ? -13.398 3.256 -16.188 1 92.38 94 ARG A N 1
ATOM 730 C CA . ARG A 1 94 ? -14.086 4.457 -15.719 1 92.38 94 ARG A CA 1
ATOM 731 C C . ARG A 1 94 ? -13.289 5.711 -16.062 1 92.38 94 ARG A C 1
ATOM 733 O O . ARG A 1 94 ? -13.852 6.707 -16.516 1 92.38 94 ARG A O 1
ATOM 740 N N . ALA A 1 95 ? -12.078 5.629 -15.82 1 89.56 95 ALA A N 1
ATOM 741 C CA . ALA A 1 95 ? -11.219 6.773 -16.109 1 89.56 95 ALA A CA 1
ATOM 742 C C . ALA A 1 95 ? -11.242 7.105 -17.594 1 89.56 95 ALA A C 1
ATOM 744 O O . ALA A 1 95 ? -11.266 8.281 -17.984 1 89.56 95 ALA A O 1
ATOM 745 N N . ALA A 1 96 ? -11.18 6.113 -18.422 1 93 96 ALA A N 1
ATOM 746 C CA . ALA A 1 96 ? -11.227 6.309 -19.875 1 93 96 ALA A CA 1
ATOM 747 C C . ALA A 1 96 ? -12.547 6.938 -20.297 1 93 96 ALA A C 1
ATOM 749 O O . ALA A 1 96 ? -12.57 7.84 -21.141 1 93 96 ALA A O 1
ATOM 750 N N . GLU A 1 97 ? -13.578 6.449 -19.766 1 91.94 97 GLU A N 1
ATOM 751 C CA . GLU A 1 97 ? -14.898 6.977 -20.078 1 91.94 97 GLU A CA 1
ATOM 752 C C . GLU A 1 97 ? -15.016 8.45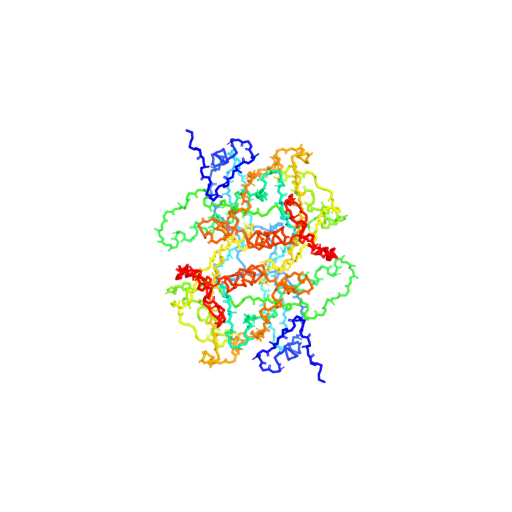3 -19.688 1 91.94 97 GLU A C 1
ATOM 754 O O . GLU A 1 97 ? -15.586 9.25 -20.438 1 91.94 97 GLU A O 1
ATOM 759 N N . GLU A 1 98 ? -14.5 8.781 -18.562 1 86.81 98 GLU A N 1
ATOM 760 C CA . GLU A 1 98 ? -14.531 10.164 -18.078 1 86.81 98 GLU A CA 1
ATOM 761 C C . GLU A 1 98 ? -13.781 11.094 -19.031 1 86.81 98 GLU A C 1
ATOM 763 O O . GLU A 1 98 ? -14.156 12.258 -19.188 1 86.81 98 GLU A O 1
ATOM 768 N N . ARG A 1 99 ? -12.797 10.562 -19.703 1 87.44 99 ARG A N 1
ATOM 769 C CA . ARG A 1 99 ? -12.008 11.359 -20.641 1 87.44 99 ARG A CA 1
ATOM 770 C C . ARG A 1 99 ? -12.57 11.273 -22.047 1 87.44 99 ARG A C 1
ATOM 772 O O . ARG A 1 99 ? -12.023 11.867 -22.984 1 87.44 99 ARG A O 1
ATOM 779 N N . GLY A 1 100 ? -13.578 10.508 -22.188 1 92.06 100 GLY A N 1
ATOM 780 C CA . GLY A 1 100 ? -14.227 10.359 -23.484 1 92.06 100 GLY A CA 1
ATOM 781 C C . GLY A 1 100 ? -13.453 9.453 -24.438 1 92.06 100 GLY A C 1
ATOM 782 O O . GLY A 1 100 ? -13.547 9.602 -25.656 1 92.06 100 GLY A O 1
ATOM 783 N N . GLY A 1 101 ? -12.648 8.578 -23.906 1 92.56 101 GLY A N 1
ATOM 784 C CA . GLY A 1 101 ? -11.852 7.656 -24.703 1 92.56 101 GLY A CA 1
ATOM 785 C C . GLY A 1 101 ? -12.438 6.258 -24.75 1 92.56 101 GLY A C 1
ATOM 786 O O . GLY A 1 101 ? -13.422 5.961 -24.078 1 92.56 101 GLY A O 1
ATOM 787 N N . PRO A 1 102 ? -11.867 5.465 -25.609 1 94.62 102 PRO A N 1
ATOM 788 C CA . PRO A 1 102 ? -12.328 4.074 -25.703 1 94.62 102 PRO A CA 1
ATOM 789 C C . PRO A 1 102 ? -11.945 3.244 -24.469 1 94.62 102 PRO A C 1
ATOM 791 O O . PRO A 1 102 ? -11.055 3.633 -23.719 1 94.62 102 PRO A O 1
ATOM 794 N N . ALA A 1 103 ? -12.648 2.135 -24.312 1 93.06 103 ALA A N 1
ATOM 795 C CA . ALA A 1 103 ? -12.273 1.195 -23.266 1 93.06 103 ALA A CA 1
ATOM 796 C C . ALA A 1 103 ? -10.852 0.688 -23.469 1 93.06 103 ALA A C 1
ATOM 798 O O . ALA A 1 103 ? -10.438 0.416 -24.594 1 93.06 103 ALA A O 1
ATOM 799 N N . PRO A 1 104 ? -10.164 0.571 -22.359 1 94.12 104 PRO A N 1
ATOM 800 C CA . PRO A 1 104 ? -8.82 0.014 -22.484 1 94.12 104 PRO A CA 1
ATOM 801 C C . PRO A 1 104 ? -8.82 -1.467 -22.859 1 94.12 104 PRO A C 1
ATOM 803 O O . PRO A 1 104 ? -9.828 -2.15 -22.656 1 94.12 104 PRO A O 1
ATOM 806 N N . PRO A 1 105 ? -7.676 -1.839 -23.469 1 91.62 105 PRO A N 1
ATOM 807 C CA . PRO A 1 105 ? -7.578 -3.283 -23.703 1 91.62 105 PRO A CA 1
ATOM 808 C C . PRO A 1 105 ? -7.605 -4.082 -22.391 1 91.62 105 PRO A C 1
ATOM 810 O O . PRO A 1 105 ? -7.289 -3.545 -21.328 1 91.62 105 PRO A O 1
ATOM 813 N N . LYS A 1 106 ? -8 -5.312 -22.422 1 87.31 106 LYS A N 1
ATOM 814 C CA . LYS A 1 106 ? -8.203 -6.125 -21.219 1 87.31 106 LYS A CA 1
ATOM 815 C C . LYS A 1 106 ? -6.895 -6.305 -20.453 1 87.31 106 LYS A C 1
ATOM 817 O O . LYS A 1 106 ? -6.902 -6.473 -19.234 1 87.31 106 LYS A O 1
ATOM 822 N N . ASP A 1 107 ? -5.836 -6.285 -21.109 1 88 107 ASP A N 1
ATOM 823 C CA . ASP A 1 107 ? -4.547 -6.48 -20.453 1 88 107 ASP A CA 1
ATOM 824 C C . ASP A 1 107 ? -4.25 -5.34 -19.484 1 88 107 ASP A C 1
ATOM 826 O O . ASP A 1 107 ? -3.385 -5.469 -18.609 1 88 107 ASP A O 1
ATOM 830 N N . ALA A 1 108 ? -5.043 -4.258 -19.578 1 91.31 108 ALA A N 1
ATOM 831 C CA . ALA A 1 108 ? -4.898 -3.131 -18.672 1 91.31 108 ALA A CA 1
ATOM 832 C C . ALA A 1 108 ? -5.324 -3.514 -17.25 1 91.31 108 ALA A C 1
ATOM 834 O O . ALA A 1 108 ? -5.039 -2.793 -16.297 1 91.31 108 ALA A O 1
ATOM 835 N N . GLY A 1 109 ? -5.949 -4.641 -17.156 1 92.25 109 GLY A N 1
ATOM 836 C CA . GLY A 1 109 ? -6.414 -5.09 -15.844 1 92.25 109 GLY A CA 1
ATOM 837 C C . GLY A 1 109 ? -5.422 -5.996 -15.141 1 92.25 109 GLY A C 1
ATOM 838 O O . GLY A 1 109 ? -5.656 -6.422 -14.008 1 92.25 109 GLY A O 1
ATOM 839 N N . PHE A 1 110 ? -4.32 -6.25 -15.781 1 91.69 110 PHE A N 1
ATOM 840 C CA . PHE A 1 110 ? -3.322 -7.113 -15.164 1 91.69 110 PHE A CA 1
ATOM 841 C C . PHE A 1 110 ? -2.387 -6.312 -14.273 1 91.69 110 PHE A C 1
ATOM 843 O O . PHE A 1 110 ? -1.995 -5.195 -14.617 1 91.69 110 PHE A O 1
ATOM 850 N N . THR A 1 111 ? -2.076 -6.898 -13.102 1 94.38 111 THR A N 1
ATOM 851 C CA . THR A 1 111 ? -1.185 -6.262 -12.141 1 94.38 111 THR A CA 1
ATOM 852 C C . THR A 1 111 ? -0.042 -7.199 -11.758 1 94.38 111 THR A C 1
ATOM 854 O O . THR A 1 111 ? -0.195 -8.422 -11.797 1 94.38 111 THR A O 1
ATOM 857 N N . PHE A 1 112 ? 1.099 -6.609 -11.469 1 95.88 112 PHE A N 1
ATOM 858 C CA . PHE A 1 112 ? 2.211 -7.316 -10.852 1 95.88 112 PHE A CA 1
ATOM 859 C C . PHE A 1 112 ? 2.131 -7.234 -9.336 1 95.88 112 PHE A C 1
ATOM 861 O O . PHE A 1 112 ? 1.992 -6.145 -8.773 1 95.88 112 PHE A O 1
ATOM 868 N N . GLU A 1 113 ? 2.256 -8.398 -8.68 1 96.19 113 GLU A N 1
ATOM 869 C CA . GLU A 1 113 ? 2.043 -8.469 -7.234 1 96.19 113 GLU A CA 1
ATOM 870 C C . GLU A 1 113 ? 2.998 -9.461 -6.582 1 96.19 113 GLU A C 1
ATOM 872 O O . GLU A 1 113 ? 3.59 -10.297 -7.262 1 96.19 113 GLU A O 1
ATOM 877 N N . LEU A 1 114 ? 3.148 -9.297 -5.254 1 96.94 114 LEU A N 1
ATOM 878 C CA . LEU A 1 114 ? 3.695 -10.391 -4.457 1 96.94 114 LEU A CA 1
ATOM 879 C C . LEU A 1 114 ? 2.75 -11.586 -4.457 1 96.94 114 LEU A C 1
ATOM 881 O O . LEU A 1 114 ? 1.541 -11.43 -4.648 1 96.94 114 LEU A O 1
ATOM 885 N N . CYS A 1 115 ? 3.369 -12.727 -4.289 1 96.06 115 CYS A N 1
ATOM 886 C CA . CYS A 1 115 ? 2.508 -13.82 -3.85 1 96.06 115 CYS A CA 1
ATOM 887 C C . CYS A 1 115 ? 1.791 -13.461 -2.553 1 96.06 115 CYS A C 1
ATOM 889 O O . CYS A 1 115 ? 2.424 -13.023 -1.59 1 96.06 115 CYS A O 1
ATOM 891 N N . ALA A 1 116 ? 0.46 -13.594 -2.58 1 95.38 116 ALA A N 1
ATOM 892 C CA . ALA A 1 116 ? -0.273 -13.086 -1.425 1 95.38 116 ALA A CA 1
ATOM 893 C C . ALA A 1 116 ? -1.586 -13.836 -1.232 1 95.38 116 ALA A C 1
ATOM 895 O O . ALA A 1 116 ? -2.047 -14.531 -2.141 1 95.38 116 ALA A O 1
ATOM 896 N N . GLY A 1 117 ? -2.172 -13.641 -0.041 1 93.06 117 GLY A N 1
ATOM 897 C CA . GLY A 1 117 ? -3.459 -14.242 0.272 1 93.06 117 GLY A CA 1
ATOM 898 C C . GLY A 1 117 ? -4.102 -13.664 1.519 1 93.06 117 GLY A C 1
ATOM 899 O O . GLY A 1 117 ? -3.434 -12.992 2.312 1 93.06 117 GLY A O 1
ATOM 900 N N . LEU A 1 118 ? -5.355 -13.969 1.671 1 91.62 118 LEU A N 1
ATOM 901 C CA . LEU A 1 118 ? -6.121 -13.461 2.807 1 91.62 118 LEU A CA 1
ATOM 902 C C . LEU A 1 118 ? -5.953 -14.367 4.023 1 91.62 118 LEU A C 1
ATOM 904 O O . LEU A 1 118 ? -5.801 -15.586 3.879 1 91.62 118 LEU A O 1
ATOM 908 N N . VAL A 1 119 ? -5.961 -13.695 5.164 1 92.75 119 VAL A N 1
ATOM 909 C CA . VAL A 1 119 ? -6.016 -14.414 6.434 1 92.75 119 VAL A CA 1
ATOM 910 C C . VAL A 1 119 ? -7.469 -14.664 6.824 1 92.75 119 VAL A C 1
ATOM 912 O O . VAL A 1 119 ? -8.039 -13.93 7.637 1 92.75 119 VAL A O 1
ATOM 915 N N . ASP A 1 120 ? -8.047 -15.648 6.27 1 86.12 120 ASP A N 1
ATOM 916 C CA . ASP A 1 120 ? -9.484 -15.836 6.441 1 86.12 120 ASP A CA 1
ATOM 917 C C . ASP A 1 120 ? -9.781 -17.219 7.035 1 86.12 120 ASP A C 1
ATOM 919 O O . ASP A 1 120 ? -10.945 -17.547 7.27 1 86.12 120 ASP A O 1
ATOM 923 N N . LYS A 1 121 ? -8.758 -17.969 7.16 1 80.81 121 LYS A N 1
ATOM 924 C CA . LYS A 1 121 ? -8.945 -19.297 7.758 1 80.81 121 LYS A CA 1
ATOM 925 C C . LYS A 1 121 ? -8.445 -19.312 9.203 1 80.81 121 LYS A C 1
ATOM 927 O O . LYS A 1 121 ? -7.332 -18.875 9.484 1 80.81 121 LYS A O 1
ATOM 932 N N . GLY A 1 122 ? -9.258 -19.703 10.078 1 82 122 GLY A N 1
ATOM 933 C CA . GLY A 1 122 ? -8.867 -19.828 11.477 1 82 122 GLY A CA 1
ATOM 934 C C . GLY A 1 122 ? -7.91 -20.984 11.727 1 82 122 GLY A C 1
ATOM 935 O O . GLY A 1 122 ? -7.848 -21.922 10.938 1 82 122 GLY A O 1
ATOM 936 N N . GLY A 1 123 ? -7.051 -20.828 12.688 1 88.94 123 GLY A N 1
ATOM 937 C CA . GLY A 1 123 ? -6.258 -21.938 13.188 1 88.94 123 GLY A CA 1
ATOM 938 C C . GLY A 1 123 ? -4.875 -22 12.562 1 88.94 123 GLY A C 1
ATOM 939 O O . GLY A 1 123 ? -4.062 -22.859 12.938 1 88.94 123 GLY A O 1
ATOM 940 N N . LYS A 1 124 ? -4.555 -21.25 11.602 1 94.69 124 LYS A N 1
ATOM 941 C CA . LYS A 1 124 ? -3.229 -21.25 10.992 1 94.69 124 LYS A CA 1
ATOM 942 C C . LYS A 1 124 ? -2.463 -19.969 11.344 1 94.69 124 LYS A C 1
ATOM 944 O O . LYS A 1 124 ? -3.053 -18.891 11.438 1 94.69 124 LYS A O 1
ATOM 949 N N . SER A 1 125 ? -1.192 -20.156 11.523 1 96 125 SER A N 1
ATOM 950 C CA . SER A 1 125 ? -0.336 -19 11.688 1 96 125 SER A CA 1
ATOM 951 C C . SER A 1 125 ? -0.195 -18.219 10.383 1 96 125 SER A C 1
ATOM 953 O O . SER A 1 125 ? -0.487 -18.75 9.305 1 96 125 SER A O 1
ATOM 955 N N . LEU A 1 126 ? 0.184 -17.016 10.492 1 96.94 126 LEU A N 1
ATOM 956 C CA . LEU A 1 126 ? 0.447 -16.203 9.312 1 96.94 126 LEU A CA 1
ATOM 957 C C . LEU A 1 126 ? 1.47 -16.875 8.398 1 96.94 126 LEU A C 1
ATOM 959 O O . LEU A 1 126 ? 1.319 -16.875 7.176 1 96.94 126 LEU A O 1
ATOM 963 N N . GLU A 1 127 ? 2.482 -17.453 9.023 1 98.19 127 GLU A N 1
ATOM 964 C CA . GLU A 1 127 ? 3.535 -18.141 8.273 1 98.19 127 GLU A CA 1
ATOM 965 C C . GLU A 1 127 ? 2.986 -19.344 7.516 1 98.19 127 GLU A C 1
ATOM 967 O O . GLU A 1 127 ? 3.389 -19.609 6.379 1 98.19 127 GLU A O 1
ATOM 972 N N . GLN A 1 128 ? 2.113 -20.031 8.18 1 98.12 128 GLN A N 1
ATOM 973 C CA . GLN A 1 128 ? 1.498 -21.172 7.523 1 98.12 128 GLN A CA 1
ATOM 974 C C . GLN A 1 128 ? 0.681 -20.75 6.309 1 98.12 128 GLN A C 1
ATOM 976 O O . GLN A 1 128 ? 0.767 -21.359 5.246 1 98.12 128 GLN A O 1
ATOM 981 N N . ILE A 1 129 ? -0.057 -19.703 6.484 1 97.62 129 ILE A N 1
ATOM 982 C CA . ILE A 1 129 ? -0.865 -19.188 5.391 1 97.62 129 ILE A CA 1
ATOM 983 C C . ILE A 1 129 ? 0.046 -18.703 4.258 1 97.62 129 ILE A C 1
ATOM 985 O O . ILE A 1 129 ? -0.192 -19.016 3.09 1 97.62 129 ILE A O 1
ATOM 989 N N . ALA A 1 130 ? 1.087 -18 4.598 1 98.06 130 ALA A N 1
ATOM 990 C CA . ALA A 1 130 ? 2.037 -17.5 3.607 1 98.06 130 ALA A CA 1
ATOM 991 C C . ALA A 1 130 ? 2.678 -18.641 2.826 1 98.06 130 ALA A C 1
ATOM 993 O O . ALA A 1 130 ? 2.77 -18.594 1.598 1 98.06 130 ALA A O 1
ATOM 994 N N . ALA A 1 131 ? 3.072 -19.656 3.525 1 98.31 131 ALA A N 1
ATOM 995 C CA . ALA A 1 131 ? 3.699 -20.812 2.885 1 98.31 131 ALA A CA 1
ATOM 996 C C . ALA A 1 131 ? 2.736 -21.484 1.919 1 98.31 131 ALA A C 1
ATOM 998 O O . ALA A 1 131 ? 3.129 -21.891 0.823 1 98.31 131 ALA A O 1
ATOM 999 N N . GLU A 1 132 ? 1.526 -21.609 2.307 1 96.62 132 GLU A N 1
ATOM 1000 C CA . GLU A 1 132 ? 0.513 -22.219 1.448 1 96.62 132 GLU A CA 1
ATOM 1001 C C . GLU A 1 132 ? 0.306 -21.406 0.175 1 96.62 132 GLU A C 1
ATOM 1003 O O . GLU A 1 132 ? 0.18 -21.969 -0.915 1 96.62 132 GLU A O 1
ATOM 1008 N N . GLU A 1 133 ? 0.258 -20.094 0.312 1 96.5 133 GLU A N 1
ATOM 1009 C CA . GLU A 1 133 ? 0.076 -19.234 -0.853 1 96.5 133 GLU A CA 1
ATOM 1010 C C . GLU A 1 133 ? 1.253 -19.359 -1.817 1 96.5 133 GLU A C 1
ATOM 1012 O O . GLU A 1 133 ? 1.068 -19.328 -3.035 1 96.5 133 GLU A O 1
ATOM 1017 N N . VAL A 1 134 ? 2.488 -19.453 -1.284 1 97.81 134 VAL A N 1
ATOM 1018 C CA . VAL A 1 134 ? 3.678 -19.594 -2.119 1 97.81 134 VAL A CA 1
ATOM 1019 C C . VAL A 1 134 ? 3.572 -20.859 -2.959 1 97.81 134 VAL A C 1
ATOM 1021 O O . VAL A 1 134 ? 3.85 -20.844 -4.16 1 97.81 134 VAL A O 1
ATOM 1024 N N . GLU A 1 135 ? 3.143 -21.891 -2.357 1 96.88 135 GLU A N 1
ATOM 1025 C CA . GLU A 1 135 ? 3.02 -23.156 -3.074 1 96.88 135 GLU A CA 1
ATOM 1026 C C . GLU A 1 135 ? 1.904 -23.094 -4.113 1 96.88 135 GLU A C 1
ATOM 1028 O O . GLU A 1 135 ? 2.088 -23.531 -5.254 1 96.88 135 GLU A O 1
ATOM 1033 N N . GLU A 1 136 ? 0.789 -22.547 -3.812 1 93.75 136 GLU A N 1
ATOM 1034 C CA . GLU A 1 136 ? -0.367 -22.484 -4.703 1 93.75 136 GLU A CA 1
ATOM 1035 C C . GLU A 1 136 ? -0.113 -21.562 -5.887 1 93.75 136 GLU A C 1
ATOM 1037 O O . GLU A 1 136 ? -0.365 -21.922 -7.035 1 93.75 136 GLU A O 1
ATOM 1042 N N . GLU A 1 137 ? 0.401 -20.406 -5.598 1 94.12 137 GLU A N 1
ATOM 1043 C CA . GLU A 1 137 ? 0.503 -19.391 -6.633 1 94.12 137 GLU A CA 1
ATOM 1044 C C . GLU A 1 137 ? 1.818 -19.5 -7.398 1 94.12 137 GLU A C 1
ATOM 1046 O O . GLU A 1 137 ? 1.861 -19.281 -8.609 1 94.12 137 GLU A O 1
ATOM 1051 N N . CYS A 1 138 ? 2.963 -19.906 -6.707 1 95.88 138 CYS A N 1
ATOM 1052 C CA . CYS A 1 138 ? 4.281 -19.797 -7.324 1 95.88 138 CYS A CA 1
ATOM 1053 C C . CYS A 1 138 ? 4.883 -21.188 -7.547 1 95.88 138 CYS A C 1
ATOM 1055 O O . CYS A 1 138 ? 5.848 -21.328 -8.297 1 95.88 138 CYS A O 1
ATOM 1057 N N . GLY A 1 139 ? 4.375 -22.219 -6.832 1 95.81 139 GLY A N 1
ATOM 1058 C CA . GLY A 1 139 ? 4.781 -23.594 -7.098 1 95.81 139 GLY A CA 1
ATOM 1059 C C . GLY A 1 139 ? 5.965 -24.047 -6.258 1 95.81 139 GLY A C 1
ATOM 1060 O O . GLY A 1 139 ? 6.504 -25.125 -6.465 1 95.81 139 GLY A O 1
ATOM 1061 N N . TYR A 1 140 ? 6.422 -23.219 -5.277 1 97.88 140 TYR A N 1
ATOM 1062 C CA . TYR A 1 140 ? 7.543 -23.578 -4.418 1 97.88 140 TYR A CA 1
ATOM 1063 C C . TYR A 1 140 ? 7.062 -23.969 -3.023 1 97.88 140 TYR A C 1
ATOM 1065 O O . TYR A 1 140 ? 6.203 -23.297 -2.449 1 97.88 140 TYR A O 1
ATOM 1073 N N . ARG A 1 141 ? 7.57 -25.016 -2.545 1 98.31 141 ARG A N 1
ATOM 1074 C CA . ARG A 1 141 ? 7.273 -25.391 -1.169 1 98.31 141 ARG A CA 1
ATOM 1075 C C . ARG A 1 141 ? 8.305 -24.828 -0.204 1 98.31 141 ARG A C 1
ATOM 1077 O O . ARG A 1 141 ? 9.492 -25.141 -0.295 1 98.31 141 ARG A O 1
ATOM 1084 N N . VAL A 1 142 ? 7.844 -23.969 0.685 1 97.81 142 VAL A N 1
ATOM 1085 C CA . VAL A 1 142 ? 8.672 -23.344 1.712 1 97.81 142 VAL A CA 1
ATOM 1086 C C . VAL A 1 142 ? 8.133 -23.703 3.096 1 97.81 142 VAL A C 1
ATOM 1088 O O . VAL A 1 142 ? 6.922 -23.688 3.322 1 97.81 142 VAL A O 1
ATOM 1091 N N . ALA A 1 143 ? 9.039 -24.125 3.994 1 97.81 143 ALA A N 1
ATOM 1092 C CA . ALA A 1 143 ? 8.617 -24.344 5.375 1 97.81 143 ALA A CA 1
ATOM 1093 C C . ALA A 1 143 ? 8.195 -23.031 6.035 1 97.81 143 ALA A C 1
ATOM 1095 O O . ALA A 1 143 ? 8.867 -22 5.879 1 97.81 143 ALA A O 1
ATOM 1096 N N . PRO A 1 144 ? 7.082 -23.078 6.773 1 98.06 144 PRO A N 1
ATOM 1097 C CA . PRO A 1 144 ? 6.676 -21.859 7.484 1 98.06 144 PRO A CA 1
ATOM 1098 C C . PRO A 1 144 ? 7.805 -21.266 8.32 1 98.06 144 PRO A C 1
ATOM 1100 O O . PRO A 1 144 ? 7.93 -20.047 8.406 1 98.06 144 PRO A O 1
ATOM 1103 N N . SER A 1 145 ? 8.688 -22.078 8.867 1 97.06 145 SER A N 1
ATOM 1104 C CA . SER A 1 145 ? 9.781 -21.625 9.719 1 97.06 145 SER A CA 1
ATOM 1105 C C . SER A 1 145 ? 10.859 -20.922 8.906 1 97.06 145 SER A C 1
ATOM 1107 O O . SER A 1 145 ? 11.711 -20.219 9.469 1 97.06 145 SER A O 1
ATOM 1109 N N . ALA A 1 146 ? 10.836 -21.094 7.629 1 95.88 146 ALA A N 1
ATOM 1110 C CA . ALA A 1 146 ? 11.836 -20.484 6.758 1 95.88 146 ALA A CA 1
ATOM 1111 C C . ALA A 1 146 ? 11.414 -19.078 6.34 1 95.88 146 ALA A C 1
ATOM 1113 O O . ALA A 1 146 ? 12.203 -18.328 5.766 1 95.88 146 ALA A O 1
ATOM 1114 N N . LEU A 1 147 ? 10.211 -18.703 6.652 1 97.94 147 LEU A N 1
ATOM 1115 C CA . LEU A 1 147 ? 9.719 -17.375 6.32 1 97.94 147 LEU A CA 1
ATOM 1116 C C . LEU A 1 147 ? 10.195 -16.344 7.34 1 97.94 147 LEU A C 1
ATOM 1118 O O . LEU A 1 147 ? 9.992 -16.531 8.547 1 97.94 147 LEU A O 1
ATOM 1122 N N . ARG A 1 148 ? 10.828 -15.375 6.852 1 97.38 148 ARG A N 1
ATOM 1123 C CA . ARG A 1 148 ? 11.258 -14.25 7.68 1 97.38 148 ARG A CA 1
ATOM 1124 C C . ARG A 1 148 ? 10.219 -13.133 7.668 1 97.38 148 ARG A C 1
ATOM 1126 O O . ARG A 1 148 ? 9.875 -12.609 6.605 1 97.38 148 ARG A O 1
ATOM 1133 N N . SER A 1 149 ? 9.766 -12.789 8.82 1 97.81 149 SER A N 1
ATOM 1134 C CA . SER A 1 149 ? 8.898 -11.617 8.914 1 97.81 149 SER A CA 1
ATOM 1135 C C . SER A 1 149 ? 9.664 -10.336 8.594 1 97.81 149 SER A C 1
ATOM 1137 O O . SER A 1 149 ? 10.719 -10.078 9.172 1 97.81 149 SER A O 1
ATOM 1139 N N . VAL A 1 150 ? 9.195 -9.562 7.695 1 97.38 150 VAL A N 1
ATOM 1140 C CA . VAL A 1 150 ? 9.883 -8.352 7.262 1 97.38 150 VAL A CA 1
ATOM 1141 C C . VAL A 1 150 ? 9.25 -7.129 7.926 1 97.38 150 VAL A C 1
ATOM 1143 O O . VAL A 1 150 ? 9.93 -6.387 8.648 1 97.38 150 VAL A O 1
ATOM 1146 N N . ALA A 1 151 ? 7.977 -6.922 7.668 1 97.19 151 ALA A N 1
ATOM 1147 C CA . ALA A 1 151 ? 7.227 -5.77 8.164 1 97.19 151 ALA A CA 1
ATOM 1148 C C . ALA A 1 151 ? 5.727 -5.98 8 1 97.19 151 ALA A C 1
ATOM 1150 O O . ALA A 1 151 ? 5.293 -6.98 7.426 1 97.19 151 ALA A O 1
ATOM 1151 N N . SER A 1 152 ? 4.977 -5.129 8.547 1 95.88 152 SER A N 1
ATOM 1152 C CA . SER A 1 152 ? 3.539 -5.051 8.312 1 95.88 152 SER A CA 1
ATOM 1153 C C . SER A 1 152 ? 3.117 -3.637 7.926 1 95.88 152 SER A C 1
ATOM 1155 O O . SER A 1 152 ? 3.809 -2.67 8.25 1 95.88 152 SER A O 1
ATOM 1157 N N . ALA A 1 153 ? 2.061 -3.594 7.203 1 94.88 153 ALA A N 1
ATOM 1158 C CA . ALA A 1 153 ? 1.537 -2.322 6.711 1 94.88 153 ALA A CA 1
ATOM 1159 C C . ALA A 1 153 ? 0.012 -2.299 6.766 1 94.88 153 ALA A C 1
ATOM 1161 O O . ALA A 1 153 ? -0.631 -3.352 6.77 1 94.88 153 ALA A O 1
ATOM 1162 N N . ILE A 1 154 ? -0.497 -1.067 6.832 1 94 154 ILE A N 1
ATOM 1163 C CA . ILE A 1 154 ? -1.937 -0.871 6.703 1 94 154 ILE A CA 1
ATOM 1164 C C . ILE A 1 154 ? -2.283 -0.541 5.25 1 94 154 ILE A C 1
ATOM 1166 O O . ILE A 1 154 ? -2.018 0.568 4.781 1 94 154 ILE A O 1
ATOM 1170 N N . ALA A 1 155 ? -2.84 -1.407 4.523 1 81.88 155 ALA A N 1
ATOM 1171 C CA . ALA A 1 155 ? -3.02 -1.319 3.076 1 81.88 155 ALA A CA 1
ATOM 1172 C C . ALA A 1 155 ? -4.043 -0.246 2.715 1 81.88 155 ALA A C 1
ATOM 1174 O O . ALA A 1 155 ? -3.896 0.442 1.701 1 81.88 155 ALA A O 1
ATOM 1175 N N . SER A 1 156 ? -5.102 -0.076 3.438 1 85.38 156 SER A N 1
ATOM 1176 C CA . SER A 1 156 ? -6.137 0.921 3.197 1 85.38 156 SER A CA 1
ATOM 1177 C C . SER A 1 156 ? -6.598 1.564 4.5 1 85.38 156 SER A C 1
ATOM 1179 O O . SER A 1 156 ? -7.645 1.197 5.043 1 85.38 156 SER A O 1
ATOM 1181 N N . SER A 1 157 ? -5.918 2.586 4.871 1 86.12 157 SER A N 1
ATOM 1182 C CA . SER A 1 157 ? -6.121 3.156 6.199 1 86.12 157 SER A CA 1
ATOM 1183 C C . SER A 1 157 ? -7.469 3.857 6.301 1 86.12 157 SER A C 1
ATOM 1185 O O . SER A 1 157 ? -8.039 3.969 7.387 1 86.12 157 SER A O 1
ATOM 1187 N N . GLY A 1 158 ? -7.996 4.27 5.207 1 86.06 158 GLY A N 1
ATOM 1188 C CA . GLY A 1 158 ? -9.227 5.039 5.262 1 86.06 158 GLY A CA 1
ATOM 1189 C C . GLY A 1 158 ? -10.469 4.195 5.039 1 86.06 158 GLY A C 1
ATOM 1190 O O . GLY A 1 158 ? -11.586 4.629 5.328 1 86.06 158 GLY A O 1
ATOM 1191 N N . THR A 1 159 ? -10.273 3.035 4.594 1 88.25 159 THR A N 1
ATOM 1192 C CA . THR A 1 159 ? -11.461 2.307 4.152 1 88.25 159 THR A CA 1
ATOM 1193 C C . THR A 1 159 ? -11.602 0.996 4.922 1 88.25 159 THR A C 1
ATOM 1195 O O . THR A 1 159 ? -12.688 0.677 5.418 1 88.25 159 THR A O 1
ATOM 1198 N N . THR A 1 160 ? -10.523 0.252 5.027 1 90.25 160 THR A N 1
ATOM 1199 C CA . THR A 1 160 ? -10.648 -1.069 5.633 1 90.25 160 THR A CA 1
ATOM 1200 C C . THR A 1 160 ? -9.844 -1.145 6.93 1 90.25 160 THR A C 1
ATOM 1202 O O . THR A 1 160 ? -10.281 -1.763 7.902 1 90.25 160 THR A O 1
ATOM 1205 N N . GLY A 1 161 ? -8.633 -0.588 6.879 1 91.62 161 GLY A N 1
ATOM 1206 C CA . GLY A 1 161 ? -7.75 -0.666 8.031 1 91.62 161 GLY A CA 1
ATOM 1207 C C . GLY A 1 161 ? -7.094 -2.023 8.188 1 91.62 161 GLY A C 1
ATOM 1208 O O . GLY A 1 161 ? -6.469 -2.303 9.211 1 91.62 161 GLY A O 1
ATOM 1209 N N . ALA A 1 162 ? -7.191 -2.832 7.184 1 91 162 ALA A N 1
ATOM 1210 C CA . ALA A 1 162 ? -6.664 -4.195 7.262 1 91 162 ALA A CA 1
ATOM 1211 C C . ALA A 1 162 ? -5.141 -4.199 7.211 1 91 162 ALA A C 1
ATOM 1213 O O . ALA A 1 162 ? -4.535 -3.441 6.445 1 91 162 ALA A O 1
ATOM 1214 N N . GLU A 1 163 ? -4.59 -5.086 7.996 1 93.88 163 GLU A N 1
ATOM 1215 C CA . GLU A 1 163 ? -3.139 -5.219 8.047 1 93.88 163 GLU A CA 1
ATOM 1216 C C . GLU A 1 163 ? -2.635 -6.18 6.973 1 93.88 163 GLU A C 1
ATOM 1218 O O . GLU A 1 163 ? -3.309 -7.16 6.645 1 93.88 163 GLU A O 1
ATOM 1223 N N . HIS A 1 164 ? -1.557 -5.82 6.383 1 94.94 164 HIS A N 1
ATOM 1224 C CA . HIS A 1 164 ? -0.841 -6.648 5.414 1 94.94 164 HIS A CA 1
ATOM 1225 C C . HIS A 1 164 ? 0.54 -7.031 5.938 1 94.94 164 HIS A C 1
ATOM 1227 O O . HIS A 1 164 ? 1.395 -6.168 6.141 1 94.94 164 HIS A O 1
ATOM 1233 N N . PHE A 1 165 ? 0.741 -8.336 6.129 1 96.94 165 PHE A N 1
ATOM 1234 C CA . PHE A 1 165 ? 2.002 -8.828 6.664 1 96.94 165 PHE A CA 1
ATOM 1235 C C . PHE A 1 165 ? 2.924 -9.289 5.539 1 96.94 165 PHE A C 1
ATOM 1237 O O . PHE A 1 165 ? 2.523 -10.078 4.688 1 96.94 165 PHE A O 1
ATOM 1244 N N . ILE A 1 166 ? 4.148 -8.82 5.562 1 97.88 166 ILE A N 1
ATOM 1245 C CA . ILE A 1 166 ? 5.094 -9.102 4.488 1 97.88 166 ILE A CA 1
ATOM 1246 C C . ILE A 1 166 ? 6.191 -10.031 5 1 97.88 166 ILE A C 1
ATOM 1248 O O . ILE A 1 166 ? 6.812 -9.758 6.031 1 97.88 166 ILE A O 1
ATOM 1252 N N . PHE A 1 167 ? 6.422 -11.07 4.309 1 98.56 167 PHE A N 1
ATOM 1253 C CA . PHE A 1 167 ? 7.457 -12.055 4.617 1 98.56 167 PHE A CA 1
ATOM 1254 C C . PHE A 1 167 ? 8.477 -12.141 3.488 1 98.56 167 PHE A C 1
ATOM 1256 O O . PHE A 1 167 ? 8.242 -11.617 2.396 1 98.56 167 PHE A O 1
ATOM 1263 N N . TYR A 1 168 ? 9.586 -12.789 3.797 1 98.44 168 TYR A N 1
ATOM 1264 C CA . TYR A 1 168 ? 10.641 -13.062 2.826 1 98.44 168 TYR A CA 1
ATOM 1265 C C . TYR A 1 168 ? 11.07 -14.523 2.883 1 98.44 168 TYR A C 1
ATOM 1267 O O . TYR A 1 168 ? 11.164 -15.102 3.965 1 98.44 168 TYR A O 1
ATOM 1275 N N . ALA A 1 169 ? 11.367 -15.031 1.724 1 98.38 169 ALA A N 1
ATOM 1276 C CA . ALA A 1 169 ? 12.023 -16.344 1.648 1 98.38 169 ALA A CA 1
ATOM 1277 C C . ALA A 1 169 ? 12.875 -16.453 0.39 1 98.38 169 ALA A C 1
ATOM 1279 O O . ALA A 1 169 ? 12.539 -15.883 -0.652 1 98.38 169 ALA A O 1
ATOM 1280 N N . ALA A 1 170 ? 13.938 -17.172 0.526 1 97.75 170 ALA A N 1
ATOM 1281 C CA . ALA A 1 170 ? 14.719 -17.594 -0.633 1 97.75 170 ALA A CA 1
ATOM 1282 C C . ALA A 1 170 ? 14.32 -19 -1.083 1 97.75 170 ALA A C 1
ATOM 1284 O O . ALA A 1 170 ? 14.062 -19.875 -0.253 1 97.75 170 ALA A O 1
ATOM 1285 N N . VAL A 1 171 ? 14.242 -19.141 -2.395 1 97.81 171 VAL A N 1
ATOM 1286 C CA . VAL A 1 171 ? 13.906 -20.453 -2.938 1 97.81 171 VAL A CA 1
ATOM 1287 C C . VAL A 1 171 ? 14.891 -20.812 -4.055 1 97.81 171 VAL A C 1
ATOM 1289 O O . VAL A 1 171 ? 15.672 -19.969 -4.496 1 97.81 171 VAL A O 1
ATOM 1292 N N . ASP A 1 172 ? 14.891 -22.047 -4.414 1 96.25 172 ASP A N 1
ATOM 1293 C CA . ASP A 1 172 ? 15.602 -22.547 -5.594 1 96.25 172 ASP A CA 1
ATOM 1294 C C . ASP A 1 172 ? 14.797 -23.625 -6.309 1 96.25 172 ASP A C 1
ATOM 1296 O O . ASP A 1 172 ? 13.688 -23.969 -5.887 1 96.25 172 ASP A O 1
ATOM 1300 N N . GLU A 1 173 ? 15.375 -24.188 -7.391 1 95.25 173 GLU A N 1
ATOM 1301 C CA . GLU A 1 173 ? 14.609 -25.078 -8.258 1 95.25 173 GLU A CA 1
ATOM 1302 C C . GLU A 1 173 ? 14.258 -26.375 -7.543 1 95.25 173 GLU A C 1
ATOM 1304 O O . GLU A 1 173 ? 13.258 -27.016 -7.863 1 95.25 173 GLU A O 1
ATOM 1309 N N . SER A 1 174 ? 14.992 -26.812 -6.59 1 96.69 174 SER A N 1
ATOM 1310 C CA . SER A 1 174 ? 14.727 -28.047 -5.871 1 96.69 174 SER A CA 1
ATOM 1311 C C . SER A 1 174 ? 13.453 -27.938 -5.039 1 96.69 174 SER A C 1
ATOM 1313 O O . SER A 1 174 ? 12.891 -28.953 -4.617 1 96.69 174 SER A O 1
ATOM 1315 N N . MET A 1 175 ? 13.031 -26.75 -4.844 1 97 175 MET A N 1
ATOM 1316 C CA . MET A 1 175 ? 11.859 -26.5 -4.004 1 97 175 MET A CA 1
ATOM 1317 C C . MET A 1 175 ? 10.594 -26.391 -4.848 1 97 175 MET A C 1
ATOM 1319 O O . MET A 1 175 ? 9.5 -26.234 -4.312 1 97 175 MET A O 1
ATOM 1323 N N . ARG A 1 176 ? 10.766 -26.422 -6.129 1 96.12 176 ARG A N 1
ATOM 1324 C CA . ARG A 1 176 ? 9.602 -26.391 -7.016 1 96.12 176 ARG A CA 1
ATOM 1325 C C . ARG A 1 176 ? 8.836 -27.719 -6.965 1 96.12 176 ARG A C 1
ATOM 1327 O O . ARG A 1 176 ? 9.414 -28.781 -7.172 1 96.12 176 ARG A O 1
ATOM 1334 N N . VAL A 1 177 ? 7.535 -27.625 -6.75 1 96.19 177 VAL A N 1
ATOM 1335 C CA . VAL A 1 177 ? 6.773 -28.859 -6.598 1 96.19 177 VAL A CA 1
ATOM 1336 C C . VAL A 1 177 ? 5.613 -28.875 -7.59 1 96.19 177 VAL A C 1
ATOM 1338 O O . VAL A 1 177 ? 5.016 -29.922 -7.836 1 96.19 177 VAL A O 1
ATOM 1341 N N . ASN A 1 178 ? 5.27 -27.797 -8.164 1 91.19 178 ASN A N 1
ATOM 1342 C CA . ASN A 1 178 ? 4.254 -27.641 -9.195 1 91.19 178 ASN A CA 1
ATOM 1343 C C . ASN A 1 178 ? 4.457 -26.359 -9.992 1 91.19 178 ASN A C 1
ATOM 1345 O O . ASN A 1 178 ? 5.344 -25.562 -9.688 1 91.19 178 ASN A O 1
ATOM 1349 N N . PRO A 1 179 ? 3.764 -26.141 -11.039 1 86.62 179 PRO A N 1
ATOM 1350 C CA . PRO A 1 179 ? 3.98 -24.969 -11.875 1 86.62 179 PRO A CA 1
ATOM 1351 C C . PRO A 1 179 ? 3.438 -23.688 -11.242 1 86.62 179 PRO A C 1
ATOM 1353 O O . PRO A 1 179 ? 3.721 -22.594 -11.719 1 86.62 179 PRO A O 1
ATOM 1356 N N . GLY A 1 180 ? 2.746 -23.781 -10.141 1 88 180 GLY A N 1
ATOM 1357 C CA . GLY A 1 180 ? 2.018 -22.625 -9.625 1 88 180 GLY A CA 1
ATOM 1358 C C . GLY A 1 180 ? 0.807 -22.266 -10.461 1 88 180 GLY A C 1
ATOM 1359 O O . GLY A 1 180 ? 0.162 -23.141 -11.039 1 88 180 GLY A O 1
ATOM 1360 N N . GLY A 1 181 ? 0.407 -20.953 -10.414 1 83.25 181 GLY A N 1
ATOM 1361 C CA . GLY A 1 181 ? -0.674 -20.469 -11.258 1 83.25 181 GLY A CA 1
ATOM 1362 C C . GLY A 1 181 ? -2.014 -20.422 -10.547 1 83.25 181 GLY A C 1
ATOM 1363 O O . GLY A 1 181 ? -3.008 -19.969 -11.109 1 83.25 181 GLY A O 1
ATOM 1364 N N . GLY A 1 182 ? -2.072 -20.781 -9.398 1 77 182 GLY A N 1
ATOM 1365 C CA . GLY A 1 182 ? -3.326 -20.766 -8.664 1 77 182 GLY A CA 1
ATOM 1366 C C . GLY A 1 182 ? -4.109 -22.062 -8.789 1 77 182 GLY A C 1
ATOM 1367 O O . GLY A 1 182 ? -3.646 -23.016 -9.43 1 77 182 GLY A O 1
ATOM 1368 N N . LEU A 1 183 ? -5.227 -22.094 -8.125 1 65 183 LEU A N 1
ATOM 1369 C CA . LEU A 1 183 ? -6.031 -23.312 -8.109 1 65 183 LEU A CA 1
ATOM 1370 C C . LEU A 1 183 ? -6.961 -23.359 -9.312 1 65 183 LEU A C 1
ATOM 1372 O O . LEU A 1 183 ? -7.609 -22.375 -9.648 1 65 183 LEU A O 1
ATOM 1376 N N . ASP A 1 184 ? -6.816 -24.281 -10.234 1 57.72 184 ASP A N 1
ATOM 1377 C CA . ASP A 1 184 ? -7.594 -24.516 -11.445 1 57.72 184 ASP A CA 1
ATOM 1378 C C . ASP A 1 184 ? -9.055 -24.125 -11.25 1 57.72 184 ASP A C 1
ATOM 1380 O O . ASP A 1 184 ? -9.656 -23.469 -12.109 1 57.72 184 ASP A O 1
ATOM 1384 N N . GLY A 1 185 ? -9.625 -24.531 -10.211 1 54.16 185 GLY A N 1
ATOM 1385 C CA . GLY A 1 185 ? -11.062 -24.391 -10.031 1 54.16 185 GLY A CA 1
ATOM 1386 C C . GLY A 1 185 ? -11.484 -22.984 -9.68 1 54.16 185 GLY A C 1
ATOM 1387 O O . GLY A 1 185 ? -12.656 -22.625 -9.805 1 54.16 185 GLY A O 1
ATOM 1388 N N . HIS A 1 186 ? -10.5 -22.141 -9.438 1 58.03 186 HIS A N 1
ATOM 1389 C CA . HIS A 1 186 ? -10.906 -20.844 -8.922 1 58.03 186 HIS A CA 1
ATOM 1390 C C . HIS A 1 186 ? -10.844 -19.781 -10 1 58.03 186 HIS A C 1
ATOM 1392 O O . HIS A 1 186 ? -11.141 -18.609 -9.75 1 58.03 186 HIS A O 1
ATOM 1398 N N . GLY A 1 187 ? -10.711 -20.281 -11.273 1 59.28 187 GLY A N 1
ATOM 1399 C CA . GLY A 1 187 ? -10.711 -19.297 -12.344 1 59.28 187 GLY A CA 1
ATOM 1400 C C . GLY A 1 187 ? -9.586 -18.297 -12.25 1 59.28 187 GLY A C 1
ATOM 1401 O O . GLY A 1 187 ? -9.656 -17.203 -12.82 1 59.28 187 GLY A O 1
ATOM 1402 N N . GLU A 1 188 ? -8.594 -18.641 -11.383 1 64.19 188 GLU A N 1
ATOM 1403 C CA . GLU A 1 188 ? -7.48 -17.703 -11.258 1 64.19 188 GLU A CA 1
ATOM 1404 C C . GLU A 1 188 ? -6.457 -17.906 -12.375 1 64.19 188 GLU A C 1
ATOM 1406 O O . GLU A 1 188 ? -6.125 -19.047 -12.727 1 64.19 188 GLU A O 1
ATOM 1411 N N . ALA A 1 189 ? -6.336 -16.922 -13.203 1 72.69 189 ALA A N 1
ATOM 1412 C CA . ALA A 1 189 ? -5.273 -16.891 -14.211 1 72.69 189 ALA A CA 1
ATOM 1413 C C . ALA A 1 189 ? -4.062 -16.125 -13.703 1 72.69 189 ALA A C 1
ATOM 1415 O O . ALA A 1 189 ? -3.939 -14.914 -13.945 1 72.69 189 ALA A O 1
ATOM 1416 N N . ILE A 1 190 ? -3.178 -16.859 -12.906 1 84.75 190 ILE A N 1
ATOM 1417 C CA . ILE A 1 190 ? -1.974 -16.25 -12.344 1 84.75 190 ILE A CA 1
ATOM 1418 C C . ILE A 1 190 ? -0.757 -16.672 -13.172 1 84.75 190 ILE A C 1
ATOM 1420 O O . ILE A 1 190 ? -0.584 -17.859 -13.477 1 84.75 190 ILE A O 1
ATOM 1424 N N . GLU A 1 191 ? -0.028 -15.773 -13.633 1 89.38 191 GLU A N 1
ATOM 1425 C CA . GLU A 1 191 ? 1.268 -16.016 -14.266 1 89.38 191 GLU A CA 1
ATOM 1426 C C . GLU A 1 191 ? 2.41 -15.781 -13.281 1 89.38 191 GLU A C 1
ATOM 1428 O O . GLU A 1 191 ? 2.412 -14.789 -12.547 1 89.38 191 GLU A O 1
ATOM 1433 N N . VAL A 1 192 ? 3.277 -16.734 -13.227 1 93.5 192 VAL A N 1
ATOM 1434 C CA . VAL A 1 192 ? 4.461 -16.609 -12.391 1 93.5 192 VAL A CA 1
ATOM 1435 C C . VAL A 1 192 ? 5.613 -16.016 -13.203 1 93.5 192 VAL A C 1
ATOM 1437 O O . VAL A 1 192 ? 5.922 -16.5 -14.289 1 93.5 192 VAL A O 1
ATOM 1440 N N . LEU A 1 193 ? 6.301 -14.977 -12.695 1 94.88 193 LEU A N 1
ATOM 1441 C CA . LEU A 1 193 ? 7.352 -14.273 -13.422 1 94.88 193 LEU A CA 1
ATOM 1442 C C . LEU A 1 193 ? 8.625 -14.18 -12.586 1 94.88 193 LEU A C 1
ATOM 1444 O O . LEU A 1 193 ? 8.562 -14.141 -11.359 1 94.88 193 LEU A O 1
ATOM 1448 N N . ALA A 1 194 ? 9.727 -14.18 -13.266 1 97 194 ALA A N 1
ATOM 1449 C CA . ALA A 1 194 ? 11.031 -13.914 -12.664 1 97 194 ALA A CA 1
ATOM 1450 C C . ALA A 1 194 ? 11.555 -12.539 -13.078 1 97 194 ALA A C 1
ATOM 1452 O O . ALA A 1 194 ? 11.703 -12.258 -14.266 1 97 194 ALA A O 1
ATOM 1453 N N . LEU A 1 195 ? 11.734 -11.688 -12.141 1 98 195 LEU A N 1
ATOM 1454 C CA . LEU A 1 195 ? 12.336 -10.367 -12.336 1 98 195 LEU A CA 1
ATOM 1455 C C . LEU A 1 195 ? 13.812 -10.383 -11.953 1 98 195 LEU A C 1
ATOM 1457 O O . LEU A 1 195 ? 14.148 -10.562 -10.781 1 98 195 LEU A O 1
ATOM 1461 N N . PRO A 1 196 ? 14.68 -10.18 -12.93 1 98.12 196 PRO A N 1
ATOM 1462 C CA . PRO A 1 196 ? 16.094 -10.18 -12.57 1 98.12 196 PRO A CA 1
ATOM 1463 C C . PRO A 1 196 ? 16.422 -9.227 -11.422 1 98.12 196 PRO A C 1
ATOM 1465 O O . PRO A 1 196 ? 15.875 -8.117 -11.367 1 98.12 196 PRO A O 1
ATOM 1468 N N . PHE A 1 197 ? 17.281 -9.656 -10.531 1 97.44 197 PHE A N 1
ATOM 1469 C CA . PHE A 1 197 ? 17.703 -8.898 -9.359 1 97.44 197 PHE A CA 1
ATOM 1470 C C . PHE A 1 197 ? 18.094 -7.477 -9.75 1 97.44 197 PHE A C 1
ATOM 1472 O O . PHE A 1 197 ? 17.656 -6.516 -9.109 1 97.44 197 PHE A O 1
ATOM 1479 N N . SER A 1 198 ? 18.828 -7.336 -10.805 1 96.31 198 SER A N 1
ATOM 1480 C CA . SER A 1 198 ? 19.406 -6.055 -11.203 1 96.31 198 SER A CA 1
ATOM 1481 C C . SER A 1 198 ? 18.328 -5.133 -11.781 1 96.31 198 SER A C 1
ATOM 1483 O O . SER A 1 198 ? 18.531 -3.916 -11.852 1 96.31 198 SER A O 1
ATOM 1485 N N . SER A 1 199 ? 17.156 -5.629 -12.148 1 97.56 199 SER A N 1
ATOM 1486 C CA . SER A 1 199 ? 16.125 -4.855 -12.828 1 97.56 199 SER A CA 1
ATOM 1487 C C . SER A 1 199 ? 15.109 -4.289 -11.836 1 97.56 199 SER A C 1
ATOM 1489 O O . SER A 1 199 ? 14.289 -3.443 -12.188 1 97.56 199 SER A O 1
ATOM 1491 N N . ALA A 1 200 ? 15.234 -4.68 -10.57 1 96.94 200 ALA A N 1
ATOM 1492 C CA . ALA A 1 200 ? 14.203 -4.383 -9.578 1 96.94 200 ALA A CA 1
ATOM 1493 C C . ALA A 1 200 ? 14.016 -2.879 -9.422 1 96.94 200 ALA A C 1
ATOM 1495 O O . ALA A 1 200 ? 12.883 -2.383 -9.445 1 96.94 200 ALA A O 1
ATOM 1496 N N . PRO A 1 201 ? 15.086 -2.084 -9.328 1 95.12 201 PRO A N 1
ATOM 1497 C CA . PRO A 1 201 ? 14.883 -0.649 -9.117 1 95.12 201 PRO A CA 1
ATOM 1498 C C . PRO A 1 201 ? 14.156 0.022 -10.273 1 95.12 201 PRO A C 1
ATOM 1500 O O . PRO A 1 201 ? 13.211 0.786 -10.055 1 95.12 201 PRO A O 1
ATOM 1503 N N . ALA A 1 202 ? 14.523 -0.283 -11.508 1 96.38 202 ALA A N 1
ATOM 1504 C CA . ALA A 1 202 ? 13.875 0.307 -12.68 1 96.38 202 ALA A CA 1
ATOM 1505 C C . ALA A 1 202 ? 12.422 -0.156 -12.789 1 96.38 202 ALA A C 1
ATOM 1507 O O . ALA A 1 202 ? 11.547 0.62 -13.18 1 96.38 202 ALA A O 1
ATOM 1508 N N . PHE A 1 203 ? 12.227 -1.361 -12.477 1 97.62 203 PHE A N 1
ATOM 1509 C CA . PHE A 1 203 ? 10.883 -1.931 -12.547 1 97.62 203 PHE A CA 1
ATOM 1510 C C . PHE A 1 203 ? 9.945 -1.23 -11.57 1 97.62 203 PHE A C 1
ATOM 1512 O O . PHE A 1 203 ? 8.828 -0.868 -11.93 1 97.62 203 PHE A O 1
ATOM 1519 N N . VAL A 1 204 ? 10.414 -1.035 -10.344 1 96.81 204 VAL A N 1
ATOM 1520 C CA . VAL A 1 204 ? 9.602 -0.446 -9.289 1 96.81 204 VAL A CA 1
ATOM 1521 C C . VAL A 1 204 ? 9.234 0.99 -9.656 1 96.81 204 VAL A C 1
ATOM 1523 O O . VAL A 1 204 ? 8.148 1.466 -9.32 1 96.81 204 VAL A O 1
ATOM 1526 N N . LEU A 1 205 ? 10.031 1.686 -10.406 1 96.25 205 LEU A N 1
ATOM 1527 C CA . LEU A 1 205 ? 9.836 3.098 -10.711 1 96.25 205 LEU A CA 1
ATOM 1528 C C . LEU A 1 205 ? 9.055 3.266 -12.016 1 96.25 205 LEU A C 1
ATOM 1530 O O . LEU A 1 205 ? 8.641 4.375 -12.352 1 96.25 205 LEU A O 1
ATOM 1534 N N . ASP A 1 206 ? 8.812 2.195 -12.758 1 96.44 206 ASP A N 1
ATOM 1535 C CA . ASP A 1 206 ? 8.109 2.248 -14.039 1 96.44 206 ASP A CA 1
ATOM 1536 C C . ASP A 1 206 ? 6.598 2.312 -13.836 1 96.44 206 ASP A C 1
ATOM 1538 O O . ASP A 1 206 ? 5.938 1.28 -13.688 1 96.44 206 ASP A O 1
ATOM 1542 N N . SER A 1 207 ? 6.047 3.455 -13.953 1 93.75 207 SER A N 1
ATOM 1543 C CA . SER A 1 207 ? 4.637 3.691 -13.664 1 93.75 207 SER A CA 1
ATOM 1544 C C . SER A 1 207 ? 3.742 3.1 -14.75 1 93.75 207 SER A C 1
ATOM 1546 O O . SER A 1 207 ? 2.523 3.025 -14.586 1 93.75 207 SER A O 1
ATOM 1548 N N . SER A 1 208 ? 4.281 2.67 -15.836 1 93.19 208 SER A N 1
ATOM 1549 C CA . SER A 1 208 ? 3.484 2.033 -16.875 1 93.19 208 SER A CA 1
ATOM 1550 C C . SER A 1 208 ? 3.129 0.598 -16.5 1 93.19 208 SER A C 1
ATOM 1552 O O . SER A 1 208 ? 2.256 -0.011 -17.125 1 93.19 208 SER A O 1
ATOM 1554 N N . GLN A 1 209 ? 3.824 0.03 -15.547 1 93.81 209 GLN A N 1
ATOM 1555 C CA . GLN A 1 209 ? 3.537 -1.307 -15.039 1 93.81 209 GLN A CA 1
ATOM 1556 C C . GLN A 1 209 ? 2.727 -1.242 -13.75 1 93.81 209 GLN A C 1
ATOM 1558 O O . GLN A 1 209 ? 3.223 -0.778 -12.719 1 93.81 209 GLN A O 1
ATOM 1563 N N . PRO A 1 210 ? 1.482 -1.721 -13.812 1 94.5 210 PRO A N 1
ATOM 1564 C CA . PRO A 1 210 ? 0.68 -1.669 -12.586 1 94.5 210 PRO A CA 1
ATOM 1565 C C . PRO A 1 210 ? 1.192 -2.617 -11.508 1 94.5 210 PRO A C 1
ATOM 1567 O O . PRO A 1 210 ? 1.263 -3.828 -11.727 1 94.5 210 PRO A O 1
ATOM 1570 N N . LYS A 1 211 ? 1.555 -2.039 -10.359 1 96.31 211 LYS A N 1
ATOM 1571 C CA . LYS A 1 211 ? 2.125 -2.799 -9.25 1 96.31 211 LYS A CA 1
ATOM 1572 C C . LYS A 1 211 ? 1.429 -2.457 -7.934 1 96.31 211 LYS A C 1
ATOM 1574 O O . LYS A 1 211 ? 0.862 -1.372 -7.789 1 96.31 211 LYS A O 1
ATOM 1579 N N . SER A 1 212 ? 1.497 -3.373 -7.078 1 93.56 212 SER A N 1
ATOM 1580 C CA . SER A 1 212 ? 1.039 -3.082 -5.723 1 93.56 212 SER A CA 1
ATOM 1581 C C . SER A 1 212 ? 2.127 -2.389 -4.906 1 93.56 212 SER A C 1
ATOM 1583 O O . SER A 1 212 ? 3.316 -2.627 -5.121 1 93.56 212 SER A O 1
ATOM 1585 N N . PRO A 1 213 ? 1.737 -1.541 -3.939 1 91.69 213 PRO A N 1
ATOM 1586 C CA . PRO A 1 213 ? 2.75 -0.889 -3.105 1 91.69 213 PRO A CA 1
ATOM 1587 C C . PRO A 1 213 ? 3.58 -1.884 -2.297 1 91.69 213 PRO A C 1
ATOM 1589 O O . PRO A 1 213 ? 4.77 -1.653 -2.061 1 91.69 213 PRO A O 1
ATOM 1592 N N . GLY A 1 214 ? 2.918 -2.924 -1.863 1 93.69 214 GLY A N 1
ATOM 1593 C CA . GLY A 1 214 ? 3.654 -3.959 -1.157 1 93.69 214 GLY A CA 1
ATOM 1594 C C . GLY A 1 214 ? 4.777 -4.559 -1.981 1 93.69 214 GLY A C 1
ATOM 1595 O O . GLY A 1 214 ? 5.867 -4.809 -1.463 1 93.69 214 GLY A O 1
ATOM 1596 N N . LEU A 1 215 ? 4.488 -4.812 -3.23 1 96.69 215 LEU A N 1
ATOM 1597 C CA . LEU A 1 215 ? 5.516 -5.316 -4.133 1 96.69 215 LEU A CA 1
ATOM 1598 C C . LEU A 1 215 ? 6.66 -4.316 -4.266 1 96.69 215 LEU A C 1
ATOM 1600 O O . LEU A 1 215 ? 7.832 -4.691 -4.191 1 96.69 215 LEU A O 1
ATOM 1604 N N . MET A 1 216 ? 6.332 -3.035 -4.434 1 97 216 MET A N 1
ATOM 1605 C CA . MET A 1 216 ? 7.34 -1.991 -4.602 1 97 216 MET A CA 1
ATOM 1606 C C . MET A 1 216 ? 8.242 -1.897 -3.377 1 97 216 MET A C 1
ATOM 1608 O O . MET A 1 216 ? 9.469 -1.879 -3.502 1 97 216 MET A O 1
ATOM 1612 N N . PHE A 1 217 ? 7.66 -1.909 -2.234 1 97 217 PHE A N 1
ATOM 1613 C CA . PHE A 1 217 ? 8.422 -1.914 -0.99 1 97 217 PHE A CA 1
ATOM 1614 C C . PHE A 1 217 ? 9.258 -3.184 -0.87 1 97 217 PHE A C 1
ATOM 1616 O O . PHE A 1 217 ? 10.453 -3.119 -0.595 1 97 217 PHE A O 1
ATOM 1623 N N . GLY A 1 218 ? 8.625 -4.324 -1.009 1 97.62 218 GLY A N 1
ATOM 1624 C CA . GLY A 1 218 ? 9.281 -5.605 -0.824 1 97.62 218 GLY A CA 1
ATOM 1625 C C . GLY A 1 218 ? 10.516 -5.773 -1.694 1 97.62 218 GLY A C 1
ATOM 1626 O O . GLY A 1 218 ? 11.555 -6.238 -1.224 1 97.62 218 GLY A O 1
ATOM 1627 N N . LEU A 1 219 ? 10.422 -5.375 -2.955 1 97.88 219 LEU A N 1
ATOM 1628 C CA . LEU A 1 219 ? 11.531 -5.512 -3.887 1 97.88 219 LEU A CA 1
ATOM 1629 C C . LEU A 1 219 ? 12.695 -4.617 -3.477 1 97.88 219 LEU A C 1
ATOM 1631 O O . LEU A 1 219 ? 13.852 -5.055 -3.469 1 97.88 219 LEU A O 1
ATOM 1635 N N . LEU A 1 220 ? 12.422 -3.389 -3.123 1 96.56 220 LEU A N 1
ATOM 1636 C CA . LEU A 1 220 ? 13.484 -2.471 -2.725 1 96.56 220 LEU A CA 1
ATOM 1637 C C . LEU A 1 220 ? 14.156 -2.936 -1.436 1 96.56 220 LEU A C 1
ATOM 1639 O O . LEU A 1 220 ? 15.383 -2.92 -1.327 1 96.56 220 LEU A O 1
ATOM 1643 N N . TRP A 1 221 ? 13.328 -3.326 -0.513 1 97.12 221 TRP A N 1
ATOM 1644 C CA . TRP A 1 221 ? 13.883 -3.816 0.745 1 97.12 221 TRP A CA 1
ATOM 1645 C C . TRP A 1 221 ? 14.75 -5.047 0.513 1 97.12 221 TRP A C 1
ATOM 1647 O O . TRP A 1 221 ? 15.898 -5.098 0.972 1 97.12 221 TRP A O 1
ATOM 1657 N N . ALA A 1 222 ? 14.219 -6.043 -0.16 1 97.56 222 ALA A N 1
ATOM 1658 C CA . ALA A 1 222 ? 14.922 -7.309 -0.346 1 97.56 222 ALA A CA 1
ATOM 1659 C C . ALA A 1 222 ? 16.219 -7.105 -1.114 1 97.56 222 ALA A C 1
ATOM 1661 O O . ALA A 1 222 ? 17.219 -7.766 -0.834 1 97.56 222 ALA A O 1
ATOM 1662 N N . ARG A 1 223 ? 16.156 -6.23 -2.105 1 96.19 223 ARG A N 1
ATOM 1663 C CA . ARG A 1 223 ? 17.375 -5.941 -2.848 1 96.19 223 ARG A CA 1
ATOM 1664 C C . ARG A 1 223 ? 18.469 -5.422 -1.919 1 96.19 223 ARG A C 1
ATOM 1666 O O . ARG A 1 223 ? 19.625 -5.863 -1.998 1 96.19 223 ARG A O 1
ATOM 1673 N N . GLY A 1 224 ? 18.141 -4.469 -1.062 1 94.12 224 GLY A N 1
ATOM 1674 C CA . GLY A 1 224 ? 19.094 -3.957 -0.09 1 94.12 224 GLY A CA 1
ATOM 1675 C C . GLY A 1 224 ? 19.562 -5.012 0.895 1 94.12 224 GLY A C 1
ATOM 1676 O O . GLY A 1 224 ? 20.75 -5.109 1.184 1 94.12 224 GLY A O 1
ATOM 1677 N N . ALA A 1 225 ? 18.625 -5.797 1.369 1 95.56 225 ALA A N 1
ATOM 1678 C CA . ALA A 1 225 ? 18.938 -6.816 2.371 1 95.56 225 ALA A CA 1
ATOM 1679 C C . ALA A 1 225 ? 19.844 -7.898 1.795 1 95.56 225 ALA A C 1
ATOM 1681 O O . ALA A 1 225 ? 20.734 -8.391 2.48 1 95.56 225 ALA A O 1
ATOM 1682 N N . LEU A 1 226 ? 19.594 -8.289 0.591 1 95.69 226 LEU A N 1
ATOM 1683 C CA . LEU A 1 226 ? 20.422 -9.289 -0.076 1 95.69 226 LEU A CA 1
ATOM 1684 C C . LEU A 1 226 ? 21.812 -8.742 -0.361 1 95.69 226 LEU A C 1
ATOM 1686 O O . LEU A 1 226 ? 22.812 -9.445 -0.164 1 95.69 226 LEU A O 1
ATOM 1690 N N . ALA A 1 227 ? 21.906 -7.48 -0.779 1 91.56 227 ALA A N 1
ATOM 1691 C CA . ALA A 1 227 ? 23.172 -6.848 -1.103 1 91.56 227 ALA A CA 1
ATOM 1692 C C . ALA A 1 227 ? 24.031 -6.684 0.146 1 91.56 227 ALA A C 1
ATOM 1694 O O . ALA A 1 227 ? 25.266 -6.816 0.084 1 91.56 227 ALA A O 1
ATOM 1695 N N . SER A 1 228 ? 23.375 -6.414 1.274 1 91 228 SER A N 1
ATOM 1696 C CA . SER A 1 228 ? 24.125 -6.191 2.512 1 91 228 SER A CA 1
ATOM 1697 C C . SER A 1 228 ? 24.391 -7.508 3.24 1 91 228 SER A C 1
ATOM 1699 O O . SER A 1 228 ? 25.172 -7.547 4.195 1 91 228 SER A O 1
ATOM 1701 N N . GLY A 1 229 ? 23.734 -8.57 2.842 1 91.19 229 GLY A N 1
ATOM 1702 C CA . GLY A 1 229 ? 23.891 -9.867 3.49 1 91.19 229 GLY A CA 1
ATOM 1703 C C . GLY A 1 229 ? 23 -10.031 4.707 1 91.19 229 GLY A C 1
ATOM 1704 O O . GLY A 1 229 ? 23.219 -10.922 5.531 1 91.19 229 GLY A O 1
ATOM 1705 N N . ASP A 1 230 ? 22.047 -9.125 4.879 1 91.06 230 ASP A N 1
ATOM 1706 C CA . ASP A 1 230 ? 21.109 -9.188 6.004 1 91.06 230 ASP A CA 1
ATOM 1707 C C . ASP A 1 230 ? 20.172 -10.383 5.887 1 91.06 230 ASP A C 1
ATOM 1709 O O . ASP A 1 230 ? 19.609 -10.836 6.883 1 91.06 230 ASP A O 1
ATOM 1713 N N . VAL A 1 231 ? 19.953 -10.789 4.648 1 90.94 231 VAL A N 1
ATOM 1714 C CA . VAL A 1 231 ? 19.188 -12.008 4.41 1 90.94 231 VAL A CA 1
ATOM 1715 C C . VAL A 1 231 ? 19.953 -12.93 3.473 1 90.94 231 VAL A C 1
ATOM 1717 O O . VAL A 1 231 ? 20.828 -12.477 2.723 1 90.94 231 VAL A O 1
ATOM 1720 N N . LYS A 1 232 ? 19.594 -14.195 3.564 1 84.31 232 LYS A N 1
ATOM 1721 C CA . LYS A 1 232 ? 20.281 -15.211 2.76 1 84.31 232 LYS A CA 1
ATOM 1722 C C . LYS A 1 232 ? 19.625 -15.352 1.39 1 84.31 232 LYS A C 1
ATOM 1724 O O . LYS A 1 232 ? 18.453 -14.984 1.212 1 84.31 232 LYS A O 1
ATOM 1729 N N . GLY A 1 233 ? 20.453 -15.797 0.396 1 82.69 233 GLY A N 1
ATOM 1730 C CA . GLY A 1 233 ? 19.938 -16.109 -0.927 1 82.69 233 GLY A CA 1
ATOM 1731 C C . GLY A 1 233 ? 20.953 -15.938 -2.027 1 82.69 233 GLY A C 1
ATOM 1732 O O . GLY A 1 233 ? 21 -16.734 -2.975 1 82.69 233 GLY A O 1
ATOM 1733 N N . LYS A 1 234 ? 21.656 -14.828 -1.912 1 77.5 234 LYS A N 1
ATOM 1734 C CA . LYS A 1 234 ? 22.641 -14.594 -2.965 1 77.5 234 LYS A CA 1
ATOM 1735 C C . LYS A 1 234 ? 23.969 -15.242 -2.623 1 77.5 234 LYS A C 1
ATOM 1737 O O . LYS A 1 234 ? 24.391 -15.234 -1.465 1 77.5 234 LYS A O 1
ATOM 1742 N N . LYS A 1 235 ? 24.547 -16.188 -3.414 1 63.06 235 LYS A N 1
ATOM 1743 C CA . LYS A 1 235 ? 25.828 -16.875 -3.209 1 63.06 235 LYS A CA 1
ATOM 1744 C C . LYS A 1 235 ? 26.938 -15.883 -2.893 1 63.06 235 LYS A C 1
ATOM 1746 O O . LYS A 1 235 ? 27.859 -16.203 -2.127 1 63.06 235 LYS A O 1
ATOM 1751 N N . GLY A 1 236 ? 27.188 -14.773 -3.637 1 53.31 236 GLY A N 1
ATOM 1752 C CA . GLY A 1 236 ? 28.391 -13.953 -3.506 1 53.31 236 GLY A CA 1
ATOM 1753 C C . GLY A 1 236 ? 28.453 -13.211 -2.186 1 53.31 236 GLY A C 1
ATOM 1754 O O . GLY A 1 236 ? 29.172 -12.211 -2.066 1 53.31 236 GLY A O 1
ATOM 1755 N N . GLY A 1 237 ? 27.609 -13.398 -1.364 1 42.44 237 GLY A N 1
ATOM 1756 C CA . GLY A 1 237 ? 27.953 -12.516 -0.26 1 42.44 237 GLY A CA 1
ATOM 1757 C C . GLY A 1 237 ? 29.422 -12.594 0.135 1 42.44 237 GLY A C 1
ATOM 1758 O O . GLY A 1 237 ? 29.891 -13.633 0.6 1 42.44 237 GLY A O 1
ATOM 1759 N N . LEU A 1 238 ? 30.359 -11.945 -0.631 1 34.41 238 LEU A N 1
ATOM 1760 C CA . LEU A 1 238 ? 31.781 -11.797 -0.305 1 34.41 238 LEU A CA 1
ATOM 1761 C C . LEU A 1 238 ? 31.969 -11.578 1.192 1 34.41 238 LEU A C 1
ATOM 1763 O O . LEU A 1 238 ? 31.375 -10.672 1.774 1 34.41 238 LEU A O 1
ATOM 1767 N N . GLU A 1 239 ? 32.375 -12.586 1.852 1 35.94 239 GLU A N 1
ATOM 1768 C CA . GLU A 1 239 ? 33.062 -12.453 3.125 1 35.94 239 GLU A CA 1
ATOM 1769 C C . GLU A 1 239 ? 34 -11.234 3.119 1 35.94 239 GLU A C 1
ATOM 1771 O O . GLU A 1 239 ? 35 -11.219 2.398 1 35.94 239 GLU A O 1
ATOM 1776 N N . THR A 1 240 ? 33.625 -10.078 2.924 1 33.47 240 THR A N 1
ATOM 1777 C CA . THR A 1 240 ? 34.594 -9.062 3.262 1 33.47 240 THR A CA 1
ATOM 1778 C C . THR A 1 240 ? 35.25 -9.359 4.609 1 33.47 240 THR A C 1
ATOM 1780 O O . THR A 1 240 ? 34.625 -9.227 5.656 1 33.47 240 THR A O 1
ATOM 1783 N N . SER A 1 241 ? 36 -10.422 4.66 1 30.11 241 SER A N 1
ATOM 1784 C CA . SER A 1 241 ? 37 -10.547 5.703 1 30.11 241 SER A CA 1
ATOM 1785 C C . SER A 1 241 ? 37.688 -9.203 5.98 1 30.11 241 SER A C 1
ATOM 1787 O O . SER A 1 241 ? 38.031 -8.477 5.051 1 30.11 241 SER A O 1
ATOM 1789 N N . PRO A 1 242 ? 37.5 -8.625 7.113 1 31 242 PRO A N 1
ATOM 1790 C CA . PRO A 1 242 ? 38.406 -7.512 7.441 1 31 242 PRO A CA 1
ATOM 1791 C C . PRO A 1 242 ? 39.875 -7.797 7.059 1 31 242 PRO A C 1
ATOM 1793 O O . PRO A 1 242 ? 40.375 -8.891 7.324 1 31 242 PRO A O 1
ATOM 1796 N N . LEU A 1 243 ? 40.344 -7.457 5.891 1 29.03 243 LEU A N 1
ATOM 1797 C CA . LEU A 1 243 ? 41.781 -7.461 5.664 1 29.03 243 LEU A CA 1
ATOM 1798 C C . LEU A 1 243 ? 42.562 -7.113 6.945 1 29.03 243 LEU A C 1
ATOM 1800 O O . LEU A 1 243 ? 42.438 -5.992 7.449 1 29.03 243 LEU A O 1
ATOM 1804 N N . GLU A 1 244 ? 42.562 -7.992 7.805 1 29.19 244 GLU A N 1
ATOM 1805 C CA . GLU A 1 244 ? 43.594 -7.859 8.852 1 29.19 244 GLU A CA 1
ATOM 1806 C C . GLU A 1 244 ? 44.969 -7.562 8.266 1 29.19 244 GLU A C 1
ATOM 1808 O O . GLU A 1 244 ? 45.5 -8.375 7.512 1 29.19 244 GLU A O 1
ATOM 1813 N N . LEU A 1 245 ? 45.219 -6.273 7.98 1 28.94 245 LEU A N 1
ATOM 1814 C CA . LEU A 1 245 ? 46.562 -5.773 7.766 1 28.94 245 LEU A CA 1
ATOM 1815 C C . LEU A 1 245 ? 47.531 -6.383 8.773 1 28.94 245 LEU A C 1
ATOM 1817 O O . LEU A 1 245 ? 47.469 -6.055 9.969 1 28.94 245 LEU A O 1
ATOM 1821 N N . ARG A 1 246 ? 47.875 -7.543 8.523 1 30.52 246 ARG A N 1
ATOM 1822 C CA . ARG A 1 246 ? 49.031 -8.078 9.266 1 30.52 246 ARG A CA 1
ATOM 1823 C C . ARG A 1 246 ? 50.25 -7.164 9.141 1 30.52 246 ARG A C 1
ATOM 1825 O O . ARG A 1 246 ? 50.656 -6.828 8.031 1 30.52 246 ARG A O 1
ATOM 1832 N N . GLU A 1 247 ? 50.406 -6.281 10.125 1 29.12 247 GLU A N 1
ATOM 1833 C CA . GLU A 1 247 ? 51.656 -5.52 10.336 1 29.12 247 GLU A CA 1
ATOM 1834 C C . GLU A 1 247 ? 52.875 -6.41 10.203 1 29.12 247 GLU A C 1
ATOM 1836 O O . GLU A 1 247 ? 53.062 -7.324 11.008 1 29.12 247 GLU A O 1
ATOM 1841 N N . VAL A 1 248 ? 53.125 -6.738 9.031 1 30.19 248 VAL A N 1
ATOM 1842 C CA . VAL A 1 248 ? 54.438 -7.367 8.859 1 30.19 248 VAL A CA 1
ATOM 1843 C C . VAL A 1 248 ? 55.531 -6.449 9.391 1 30.19 248 VAL A C 1
ATOM 1845 O O . VAL A 1 248 ? 55.719 -5.332 8.898 1 30.19 248 VAL A O 1
ATOM 1848 N N . LEU A 1 249 ? 55.844 -6.625 10.68 1 27.83 249 LEU A N 1
ATOM 1849 C CA . LEU A 1 249 ? 57 -6.066 11.344 1 27.83 249 LEU A CA 1
ATOM 1850 C C . LEU A 1 249 ? 58.25 -6.328 10.523 1 27.83 249 LEU A C 1
ATOM 1852 O O . LEU A 1 249 ? 58.438 -7.422 9.984 1 27.83 249 LEU A O 1
ATOM 1856 N N . PRO A 1 250 ? 58.75 -5.211 9.953 1 33.38 250 PRO A N 1
ATOM 1857 C CA . PRO A 1 250 ? 60.094 -5.352 9.344 1 33.38 250 PRO A CA 1
ATOM 1858 C C . PRO A 1 250 ? 61.031 -6.262 10.141 1 33.38 250 PRO A C 1
ATOM 1860 O O . PRO A 1 250 ? 60.906 -6.348 11.367 1 33.38 250 PRO A O 1
ATOM 1863 N N . SER A 1 251 ? 61.531 -7.289 9.453 1 29.27 251 SER A N 1
ATOM 1864 C CA . SER A 1 251 ? 62.781 -7.781 10.031 1 29.27 251 SER A CA 1
ATOM 1865 C C . SER A 1 251 ? 63.812 -6.668 10.164 1 29.27 251 SER A C 1
ATOM 1867 O O . SER A 1 251 ? 63.906 -5.793 9.297 1 29.27 251 SER A O 1
ATOM 1869 N N . MET B 1 1 ? 4.547 15.57 32.531 1 27.17 1 MET B N 1
ATOM 1870 C CA . MET B 1 1 ? 4.191 15.93 31.156 1 27.17 1 MET B CA 1
ATOM 1871 C C . MET B 1 1 ? 4.633 14.844 30.188 1 27.17 1 MET B C 1
ATOM 1873 O O . MET B 1 1 ? 5.82 14.516 30.109 1 27.17 1 MET B O 1
ATOM 1877 N N . ALA B 1 2 ? 4.004 13.805 30.047 1 35.62 2 ALA B N 1
ATOM 1878 C CA . ALA B 1 2 ? 4.531 12.594 29.438 1 35.62 2 ALA B CA 1
ATOM 1879 C C . ALA B 1 2 ? 5.16 12.891 28.078 1 35.62 2 ALA B C 1
ATOM 1881 O O . ALA B 1 2 ? 4.48 13.367 27.156 1 35.62 2 ALA B O 1
ATOM 1882 N N . SER B 1 3 ? 6.191 13.414 27.891 1 40.47 3 SER B N 1
ATOM 1883 C CA . SER B 1 3 ? 6.977 13.719 26.703 1 40.47 3 SER B CA 1
ATOM 1884 C C . SER B 1 3 ? 6.832 12.625 25.641 1 40.47 3 SER B C 1
ATOM 1886 O O . SER B 1 3 ? 7.141 11.461 25.906 1 40.47 3 SER B O 1
ATOM 1888 N N . SER B 1 4 ? 5.629 12.477 24.938 1 50.91 4 SER B N 1
ATOM 1889 C CA . SER B 1 4 ? 5.258 11.391 24.031 1 50.91 4 SER B CA 1
ATOM 1890 C C . SER B 1 4 ? 6.457 10.922 23.219 1 50.91 4 SER B C 1
ATOM 1892 O O . SER B 1 4 ? 6.992 11.68 22.391 1 50.91 4 SER B O 1
ATOM 1894 N N . HIS B 1 5 ? 7.375 10.289 23.734 1 65.88 5 HIS B N 1
ATOM 1895 C CA . HIS B 1 5 ? 8.578 9.688 23.172 1 65.88 5 HIS B CA 1
ATOM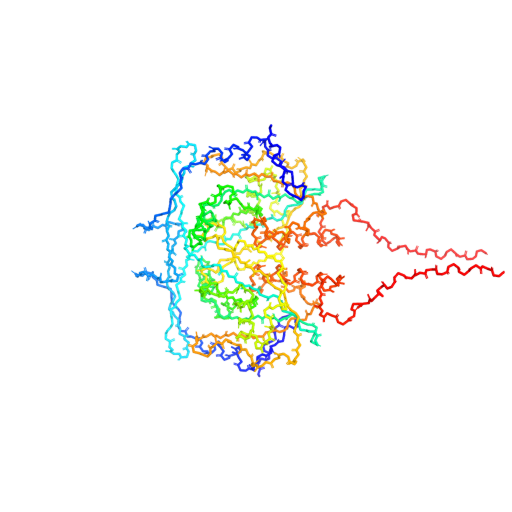 1896 C C . HIS B 1 5 ? 8.242 8.836 21.953 1 65.88 5 HIS B C 1
ATOM 1898 O O . HIS B 1 5 ? 7.488 7.867 22.047 1 65.88 5 HIS B O 1
ATOM 1904 N N . TYR B 1 6 ? 8.234 9.523 20.797 1 84.19 6 TYR B N 1
ATOM 1905 C CA . TYR B 1 6 ? 8.094 8.758 19.562 1 84.19 6 TYR B CA 1
ATOM 1906 C C . TYR B 1 6 ? 9.305 7.852 19.344 1 84.19 6 TYR B C 1
ATOM 1908 O O . TYR B 1 6 ? 10.422 8.203 19.719 1 84.19 6 TYR B O 1
ATOM 1916 N N . PRO B 1 7 ? 9.016 6.773 18.938 1 89.62 7 PRO B N 1
ATOM 1917 C CA . PRO B 1 7 ? 10.133 5.883 18.625 1 89.62 7 PRO B CA 1
ATOM 1918 C C . PRO B 1 7 ? 10.953 6.371 17.438 1 89.62 7 PRO B C 1
ATOM 1920 O O . PRO B 1 7 ? 10.539 7.297 16.734 1 89.62 7 PRO B O 1
ATOM 1923 N N . HIS B 1 8 ? 12.188 5.926 17.312 1 95.75 8 HIS B N 1
ATOM 1924 C CA . HIS B 1 8 ? 13.047 6.117 16.156 1 95.75 8 HIS B CA 1
ATOM 1925 C C . HIS B 1 8 ? 13.438 7.582 15.992 1 95.75 8 HIS B C 1
ATOM 1927 O O . HIS B 1 8 ? 13.664 8.047 14.875 1 95.75 8 HIS B O 1
ATOM 1933 N N . GLY B 1 9 ? 13.391 8.336 17.078 1 93.75 9 GLY B N 1
ATOM 1934 C CA . GLY B 1 9 ? 13.836 9.727 17.031 1 93.75 9 GLY B CA 1
ATOM 1935 C C . GLY B 1 9 ? 12.82 10.656 16.391 1 93.75 9 GLY B C 1
ATOM 1936 O O . GLY B 1 9 ? 13.125 11.812 16.109 1 93.75 9 GLY B O 1
ATOM 1937 N N . LEU B 1 10 ? 11.617 10.156 16.094 1 94.56 10 LEU B N 1
ATOM 1938 C CA . LEU B 1 10 ? 10.555 10.992 15.562 1 94.56 10 LEU B CA 1
ATOM 1939 C C . LEU B 1 10 ? 10.312 12.203 16.469 1 94.56 10 LEU B C 1
ATOM 1941 O O . LEU B 1 10 ? 10.289 12.07 17.688 1 94.56 10 LEU B O 1
ATOM 1945 N N . LYS B 1 11 ? 10.195 13.359 15.844 1 92.38 11 LYS B N 1
ATOM 1946 C CA . LYS B 1 11 ? 9.898 14.594 16.562 1 92.38 11 LYS B CA 1
ATOM 1947 C C . LYS B 1 11 ? 8.656 15.281 16 1 92.38 11 LYS B C 1
ATOM 1949 O O . LYS B 1 11 ? 8.492 15.383 14.781 1 92.38 11 LYS B O 1
ATOM 1954 N N . SER B 1 12 ? 7.84 15.68 16.859 1 91.56 12 SER B N 1
ATOM 1955 C CA . SER B 1 12 ? 6.66 16.422 16.438 1 91.56 12 SER B CA 1
ATOM 1956 C C . SER B 1 12 ? 7.023 17.844 16.016 1 91.56 12 SER B C 1
ATOM 1958 O O . SER B 1 12 ? 7.809 18.516 16.688 1 91.56 12 SER B O 1
ATOM 1960 N N . LEU B 1 13 ? 6.516 18.234 14.867 1 90.69 13 LEU B N 1
ATOM 1961 C CA . LEU B 1 13 ? 6.676 19.594 14.391 1 90.69 13 LEU B CA 1
ATOM 1962 C C . LEU B 1 13 ? 5.406 20.406 14.625 1 90.69 13 LEU B C 1
ATOM 1964 O O . LEU B 1 13 ? 5.34 21.578 14.25 1 90.69 13 LEU B O 1
ATOM 1968 N N . SER B 1 14 ? 4.457 19.703 15.133 1 83.81 14 SER B N 1
ATOM 1969 C CA . SER B 1 14 ? 3.188 20.344 15.453 1 83.81 14 SER B CA 1
ATOM 1970 C C . SER B 1 14 ? 3.203 20.922 16.859 1 83.81 14 SER B C 1
ATOM 1972 O O . SER B 1 14 ? 4.031 20.547 17.688 1 83.81 14 SER B O 1
ATOM 1974 N N . PRO B 1 15 ? 2.373 21.906 17.016 1 70.44 15 PRO B N 1
ATOM 1975 C CA . PRO B 1 15 ? 2.303 22.438 18.375 1 70.44 15 PRO B CA 1
ATOM 1976 C C . PRO B 1 15 ? 1.978 21.359 19.406 1 70.44 15 PRO B C 1
ATOM 1978 O O . PRO B 1 15 ? 1.309 20.375 19.094 1 70.44 15 PRO B O 1
ATOM 1981 N N . ALA B 1 16 ? 2.771 21.312 20.594 1 55.31 16 ALA B N 1
ATOM 1982 C CA . ALA B 1 16 ? 2.801 20.328 21.672 1 55.31 16 ALA B CA 1
ATOM 1983 C C . ALA B 1 16 ? 1.406 19.781 21.953 1 55.31 16 ALA B C 1
ATOM 1985 O O . ALA B 1 16 ? 1.256 18.625 22.328 1 55.31 16 ALA B O 1
ATOM 1986 N N . THR B 1 17 ? 0.525 20.484 21.906 1 50.75 17 THR B N 1
ATOM 1987 C CA . THR B 1 17 ? -0.808 20.094 22.344 1 50.75 17 THR B CA 1
ATOM 1988 C C . THR B 1 17 ? -1.441 19.125 21.359 1 50.75 17 THR B C 1
ATOM 1990 O O . THR B 1 17 ? -2.539 18.609 21.594 1 50.75 17 THR B O 1
ATOM 1993 N N . ALA B 1 18 ? -0.606 18.719 20.406 1 57.19 18 ALA B N 1
ATOM 1994 C CA . ALA B 1 18 ? -1.374 18.172 19.281 1 57.19 18 ALA B CA 1
ATOM 1995 C C . ALA B 1 18 ? -1.849 16.75 19.562 1 57.19 18 ALA B C 1
ATOM 1997 O O . ALA B 1 18 ? -3.041 16.469 19.469 1 57.19 18 ALA B O 1
ATOM 1998 N N . MET B 1 19 ? -0.88 15.844 20.031 1 57.72 19 MET B N 1
ATOM 1999 C CA . MET B 1 19 ? -1.361 14.461 20.094 1 57.72 19 MET B CA 1
ATOM 2000 C C . MET B 1 19 ? -2.168 14.227 21.359 1 57.72 19 MET B C 1
ATOM 2002 O O . MET B 1 19 ? -3.246 13.633 21.328 1 57.72 19 MET B O 1
ATOM 2006 N N . GLY B 1 20 ? -1.586 14.516 22.547 1 59.22 20 GLY B N 1
ATOM 2007 C CA . GLY B 1 20 ? -2.332 14.367 23.797 1 59.22 20 GLY B CA 1
ATOM 2008 C C . GLY B 1 20 ? -3.721 14.969 23.734 1 59.22 20 GLY B C 1
ATOM 2009 O O . GLY B 1 20 ? -4.695 14.352 24.172 1 59.22 20 GLY B O 1
ATOM 2010 N N . LYS B 1 21 ? -3.74 16 22.984 1 62.97 21 LYS B N 1
ATOM 2011 C CA . LYS B 1 21 ? -5.016 16.703 22.859 1 62.97 21 LYS B CA 1
ATOM 2012 C C . LYS B 1 21 ? -5.953 15.969 21.906 1 62.97 21 LYS B C 1
ATOM 2014 O O . LYS B 1 21 ? -7.16 15.898 22.141 1 62.97 21 LYS B O 1
ATOM 2019 N N . VAL B 1 22 ? -5.285 15.273 20.984 1 69.31 22 VAL B N 1
ATOM 2020 C CA . VAL B 1 22 ? -6.141 14.602 20.016 1 69.31 22 VAL B CA 1
ATOM 2021 C C . VAL B 1 22 ? -6.836 13.414 20.672 1 69.31 22 VAL B C 1
ATOM 2023 O O . VAL B 1 22 ? -8.031 13.195 20.484 1 69.31 22 VAL B O 1
ATOM 2026 N N . LEU B 1 23 ? -6.055 12.703 21.5 1 72.5 23 LEU B N 1
ATOM 2027 C CA . LEU B 1 23 ? -6.621 11.531 22.156 1 72.5 23 LEU B CA 1
ATOM 2028 C C . LEU B 1 23 ? -7.703 11.938 23.156 1 72.5 23 LEU B C 1
ATOM 2030 O O . LEU B 1 23 ? -8.695 11.227 23.328 1 72.5 23 LEU B O 1
ATOM 2034 N N . GLN B 1 24 ? -7.441 13.047 23.734 1 72.75 24 GLN B N 1
ATOM 2035 C CA . GLN B 1 24 ? -8.422 13.531 24.703 1 72.75 24 GLN B CA 1
ATOM 2036 C C . GLN B 1 24 ? -9.688 14.008 24 1 72.75 24 GLN B C 1
ATOM 2038 O O . GLN B 1 24 ? -10.758 14.055 24.609 1 72.75 24 GLN B O 1
ATOM 2043 N N . ARG B 1 25 ? -9.508 14.242 22.812 1 78.69 25 ARG B N 1
ATOM 2044 C CA . ARG B 1 25 ? -10.633 14.75 22.031 1 78.69 25 ARG B CA 1
ATOM 2045 C C . ARG B 1 25 ? -11.531 13.609 21.562 1 78.69 25 ARG B C 1
ATOM 2047 O O . ARG B 1 25 ? -12.688 13.828 21.203 1 78.69 25 ARG B O 1
ATOM 2054 N N . LEU B 1 26 ? -10.938 12.406 21.641 1 82.94 26 LEU B N 1
ATOM 2055 C CA . LEU B 1 26 ? -11.68 11.266 21.109 1 82.94 26 LEU B CA 1
ATOM 2056 C C . LEU B 1 26 ? -12.594 10.672 22.188 1 82.94 26 LEU B C 1
ATOM 2058 O O . LEU B 1 26 ? -12.195 10.562 23.344 1 82.94 26 LEU B O 1
ATOM 2062 N N . GLY B 1 27 ? -13.844 10.328 21.844 1 85.75 27 GLY B N 1
ATOM 2063 C CA . GLY B 1 27 ? -14.828 9.766 22.75 1 85.75 27 GLY B CA 1
ATOM 2064 C C . GLY B 1 27 ? -15.391 8.438 22.281 1 85.75 27 GLY B C 1
ATOM 2065 O O . GLY B 1 27 ? -14.641 7.547 21.875 1 85.75 27 GLY B O 1
ATOM 2066 N N . GLY B 1 28 ? -16.625 8.344 22.312 1 88.31 28 GLY B N 1
ATOM 2067 C CA . GLY B 1 28 ? -17.297 7.102 21.969 1 88.31 28 GLY B CA 1
ATOM 2068 C C . GLY B 1 28 ? -16.938 6.586 20.594 1 88.31 28 GLY B C 1
ATOM 2069 O O . GLY B 1 28 ? -16.609 7.367 19.688 1 88.31 28 GLY B O 1
ATOM 2070 N N . PHE B 1 29 ? -16.984 5.273 20.5 1 92.62 29 PHE B N 1
ATOM 2071 C CA . PHE B 1 29 ? -16.672 4.582 19.25 1 92.62 29 PHE B CA 1
ATOM 2072 C C . PHE B 1 29 ? -17.531 3.336 19.078 1 92.62 29 PHE B C 1
ATOM 2074 O O . PHE B 1 29 ? -17.516 2.445 19.938 1 92.62 29 PHE B O 1
ATOM 2081 N N . ARG B 1 30 ? -18.281 3.316 18.016 1 94.06 30 ARG B N 1
ATOM 2082 C CA . ARG B 1 30 ? -19.094 2.133 17.75 1 94.06 30 ARG B CA 1
ATOM 2083 C C . ARG B 1 30 ? -19.203 1.865 16.266 1 94.06 30 ARG B C 1
ATOM 2085 O O . ARG B 1 30 ? -19.188 2.797 15.453 1 94.06 30 ARG B O 1
ATOM 2092 N N . GLU B 1 31 ? -19.25 0.664 15.969 1 93.44 31 GLU B N 1
ATOM 2093 C CA . GLU B 1 31 ? -19.484 0.214 14.602 1 93.44 31 GLU B CA 1
ATOM 2094 C C . GLU B 1 31 ? -20.938 -0.19 14.391 1 93.44 31 GLU B C 1
ATOM 2096 O O . GLU B 1 31 ? -21.5 -0.953 15.188 1 93.44 31 GLU B O 1
ATOM 2101 N N . VAL B 1 32 ? -21.562 0.36 13.305 1 92.5 32 VAL B N 1
ATOM 2102 C CA . VAL B 1 32 ? -22.953 0.08 13.008 1 92.5 32 VAL B CA 1
ATOM 2103 C C . VAL B 1 32 ? -23.109 -0.332 11.539 1 92.5 32 VAL B C 1
ATOM 2105 O O . VAL B 1 32 ? -22.234 -0.043 10.719 1 92.5 32 VAL B O 1
ATOM 2108 N N . PRO B 1 33 ? -24.141 -1.048 11.203 1 87.62 33 PRO B N 1
ATOM 2109 C CA . PRO B 1 33 ? -24.375 -1.349 9.781 1 87.62 33 PRO B CA 1
ATOM 2110 C C . PRO B 1 33 ? -24.562 -0.092 8.938 1 87.62 33 PRO B C 1
ATOM 2112 O O . PRO B 1 33 ? -25.094 0.912 9.422 1 87.62 33 PRO B O 1
ATOM 2115 N N . LEU B 1 34 ? -24.125 -0.199 7.703 1 86 34 LEU B N 1
ATOM 2116 C CA . LEU B 1 34 ? -24.375 0.906 6.781 1 86 34 LEU B CA 1
ATOM 2117 C C . LEU B 1 34 ? -25.812 0.88 6.277 1 86 34 LEU B C 1
ATOM 2119 O O . LEU B 1 34 ? -26.203 -0.042 5.559 1 86 34 LEU B O 1
ATOM 2123 N N . GLU B 1 35 ? -26.719 1.66 6.703 1 75.81 35 GLU B N 1
ATOM 2124 C CA . GLU B 1 35 ? -28.156 1.608 6.441 1 75.81 35 GLU B CA 1
ATOM 2125 C C . GLU B 1 35 ? -28.5 2.254 5.102 1 75.81 35 GLU B C 1
ATOM 2127 O O . GLU B 1 35 ? -29.484 1.875 4.453 1 75.81 35 GLU B O 1
ATOM 2132 N N . LYS B 1 36 ? -27.875 3.34 4.73 1 73.5 36 LYS B N 1
ATOM 2133 C CA . LYS B 1 36 ? -28.188 4.047 3.49 1 73.5 36 LYS B CA 1
ATOM 2134 C C . LYS B 1 36 ? -26.953 4.145 2.6 1 73.5 36 LYS B C 1
ATOM 2136 O O . LYS B 1 36 ? -25.844 3.805 3.021 1 73.5 36 LYS B O 1
ATOM 2141 N N . GLY B 1 37 ? -27.234 4.527 1.452 1 78.44 37 GLY B N 1
ATOM 2142 C CA . GLY B 1 37 ? -26.141 4.773 0.53 1 78.44 37 GLY B CA 1
ATOM 2143 C C . GLY B 1 37 ? -25.078 5.715 1.092 1 78.44 37 GLY B C 1
ATOM 2144 O O . GLY B 1 37 ? -25.375 6.512 1.985 1 78.44 37 GLY B O 1
ATOM 2145 N N . SER B 1 38 ? -23.875 5.434 0.852 1 85.31 38 SER B N 1
ATOM 2146 C CA . SER B 1 38 ? -22.719 6.23 1.277 1 85.31 38 SER B CA 1
ATOM 2147 C C . SER B 1 38 ? -22.047 6.902 0.089 1 85.31 38 SER B C 1
ATOM 2149 O O . SER B 1 38 ? -21.812 6.266 -0.941 1 85.31 38 SER B O 1
ATOM 2151 N N . PRO B 1 39 ? -21.906 8.18 0.203 1 80.88 39 PRO B N 1
ATOM 2152 C CA . PRO B 1 39 ? -21.125 8.82 -0.856 1 80.88 39 PRO B CA 1
ATOM 2153 C C . PRO B 1 39 ? -19.656 8.414 -0.831 1 80.88 39 PRO B C 1
ATOM 2155 O O . PRO B 1 39 ? -18.938 8.625 -1.81 1 80.88 39 PRO B O 1
ATOM 2158 N N . TYR B 1 40 ? -19.219 7.781 0.255 1 82.44 40 TYR B N 1
ATOM 2159 C CA . TYR B 1 40 ? -17.797 7.496 0.432 1 82.44 40 TYR B CA 1
ATOM 2160 C C . TYR B 1 40 ? -17.484 6.031 0.148 1 82.44 40 TYR B C 1
ATOM 2162 O O . TYR B 1 40 ? -16.359 5.676 -0.19 1 82.44 40 TYR B O 1
ATOM 2170 N N . VAL B 1 41 ? -18.438 5.219 0.397 1 86.12 41 VAL B N 1
ATOM 2171 C CA . VAL B 1 41 ? -18.344 3.791 0.1 1 86.12 41 VAL B CA 1
ATOM 2172 C C . VAL B 1 41 ? -19.422 3.398 -0.903 1 86.12 41 VAL B C 1
ATOM 2174 O O . VAL B 1 41 ? -20.594 3.271 -0.541 1 86.12 41 VAL B O 1
ATOM 2177 N N . GLN B 1 42 ? -19 3.154 -2.102 1 90.12 42 GLN B N 1
ATOM 2178 C CA . GLN B 1 42 ? -19.938 2.836 -3.18 1 90.12 42 GLN B CA 1
ATOM 2179 C C . GLN B 1 42 ? -19.641 1.46 -3.771 1 90.12 42 GLN B C 1
ATOM 2181 O O . GLN B 1 42 ? -18.875 1.342 -4.727 1 90.12 42 GLN B O 1
ATOM 2186 N N . PRO B 1 43 ? -20.359 0.456 -3.252 1 90.81 43 PRO B N 1
ATOM 2187 C CA . PRO B 1 43 ? -20.156 -0.9 -3.764 1 90.81 43 PRO B CA 1
ATOM 2188 C C . PRO B 1 43 ? -20.719 -1.097 -5.164 1 90.81 43 PRO B C 1
ATOM 2190 O O . PRO B 1 43 ? -21.703 -0.436 -5.539 1 90.81 43 PRO B O 1
ATOM 2193 N N . ALA B 1 44 ? -20.125 -1.901 -5.914 1 93 44 ALA B N 1
ATOM 2194 C CA . ALA B 1 44 ? -20.562 -2.334 -7.242 1 93 44 ALA B CA 1
ATOM 2195 C C . ALA B 1 44 ? -20.125 -3.771 -7.52 1 93 44 ALA B C 1
ATOM 2197 O O . ALA B 1 44 ? -19.391 -4.367 -6.73 1 93 44 ALA B O 1
ATOM 2198 N N . SER B 1 45 ? -20.719 -4.324 -8.562 1 94.12 45 SER B N 1
ATOM 2199 C CA . SER B 1 45 ? -20.359 -5.676 -8.969 1 94.12 45 SER B CA 1
ATOM 2200 C C . SER B 1 45 ? -19.906 -5.715 -10.422 1 94.12 45 SER B C 1
ATOM 2202 O O . SER B 1 45 ? -20.5 -5.066 -11.281 1 94.12 45 SER B O 1
ATOM 2204 N N . ILE B 1 46 ? -18.859 -6.453 -10.625 1 93.94 46 ILE B N 1
ATOM 2205 C CA . ILE B 1 46 ? -18.359 -6.691 -11.984 1 93.94 46 ILE B CA 1
ATOM 2206 C C . ILE B 1 46 ? -18.812 -8.07 -12.453 1 93.94 46 ILE B C 1
ATOM 2208 O O . ILE B 1 46 ? -18.672 -9.062 -11.734 1 93.94 46 ILE B O 1
ATOM 2212 N N . ARG B 1 47 ? -19.422 -8.055 -13.594 1 93.69 47 ARG B N 1
ATOM 2213 C CA . ARG B 1 47 ? -19.719 -9.297 -14.297 1 93.69 47 ARG B CA 1
ATOM 2214 C C . ARG B 1 47 ? -18.812 -9.469 -15.508 1 93.69 47 ARG B C 1
ATOM 2216 O O . ARG B 1 47 ? -18.766 -8.609 -16.391 1 93.69 47 ARG B O 1
ATOM 2223 N N . TYR B 1 48 ? -18.062 -10.578 -15.453 1 89.5 48 TYR B N 1
ATOM 2224 C CA . TYR B 1 48 ? -17.141 -10.812 -16.562 1 89.5 48 TYR B CA 1
ATOM 2225 C C . TYR B 1 48 ? -17.062 -12.297 -16.891 1 89.5 48 TYR B C 1
ATOM 2227 O O . TYR B 1 48 ? -17.562 -13.141 -16.141 1 89.5 48 TYR B O 1
ATOM 2235 N N . GLU B 1 49 ? -16.531 -12.523 -18.078 1 87.69 49 GLU B N 1
ATOM 2236 C CA . GLU B 1 49 ? -16.531 -13.898 -18.562 1 87.69 49 GLU B CA 1
ATOM 2237 C C . GLU B 1 49 ? -15.117 -14.453 -18.656 1 87.69 49 GLU B C 1
ATOM 2239 O O . GLU B 1 49 ? -14.203 -13.742 -19.094 1 87.69 49 GLU B O 1
ATOM 2244 N N . ILE B 1 50 ? -14.984 -15.672 -18.141 1 79.12 50 ILE B N 1
ATOM 2245 C CA . ILE B 1 50 ? -13.789 -16.469 -18.406 1 79.12 50 ILE B CA 1
ATOM 2246 C C . ILE B 1 50 ? -14.195 -17.812 -19.031 1 79.12 50 ILE B C 1
ATOM 2248 O O . ILE B 1 50 ? -15 -18.547 -18.453 1 79.12 50 ILE B O 1
ATOM 2252 N N . ASP B 1 51 ? -13.664 -18.047 -20.219 1 78.75 51 ASP B N 1
ATOM 2253 C CA . ASP B 1 51 ? -13.992 -19.281 -20.938 1 78.75 51 ASP B CA 1
ATOM 2254 C C . ASP B 1 51 ? -15.5 -19.422 -21.141 1 78.75 51 ASP B C 1
ATOM 2256 O O . ASP B 1 51 ? -16.062 -20.484 -20.922 1 78.75 51 ASP B O 1
ATOM 2260 N N . GLY B 1 52 ? -16.109 -18.328 -21.297 1 81.44 52 GLY B N 1
ATOM 2261 C CA . GLY B 1 52 ? -17.531 -18.297 -21.594 1 81.44 52 GLY B CA 1
ATOM 2262 C C . GLY B 1 52 ? -18.406 -18.391 -20.359 1 81.44 52 GLY B C 1
ATOM 2263 O O . GLY B 1 52 ? -19.641 -18.375 -20.453 1 81.44 52 GLY B O 1
ATOM 2264 N N . LYS B 1 53 ? -17.766 -18.547 -19.25 1 84.94 53 LYS B N 1
ATOM 2265 C CA . LYS B 1 53 ? -18.5 -18.609 -17.984 1 84.94 53 LYS B CA 1
ATOM 2266 C C . LYS B 1 53 ? -18.469 -17.281 -17.25 1 84.94 53 LYS B C 1
ATOM 2268 O O . LYS B 1 53 ? -17.406 -16.688 -17.078 1 84.94 53 LYS B O 1
ATOM 2273 N N . GLU B 1 54 ? -19.625 -16.922 -16.812 1 88.88 54 GLU B N 1
ATOM 2274 C CA . GLU B 1 54 ? -19.734 -15.641 -16.125 1 88.88 54 GLU B CA 1
ATOM 2275 C C . GLU B 1 54 ? -19.234 -15.742 -14.68 1 88.88 54 GLU B C 1
ATOM 2277 O O . GLU B 1 54 ? -19.516 -16.719 -13.984 1 88.88 54 GLU B O 1
ATOM 2282 N N . ARG B 1 55 ? -18.516 -14.758 -14.367 1 87.81 55 ARG B N 1
ATOM 2283 C CA . ARG B 1 55 ? -18 -14.625 -13.008 1 87.81 55 ARG B CA 1
ATOM 2284 C C . ARG B 1 55 ? -18.328 -13.25 -12.422 1 87.81 55 ARG B C 1
ATOM 2286 O O . ARG B 1 55 ? -18.609 -12.312 -13.172 1 87.81 55 ARG B O 1
ATOM 2293 N N . GLY B 1 56 ? -18.422 -13.242 -11.109 1 88.81 56 GLY B N 1
ATOM 2294 C CA . GLY B 1 56 ? -18.688 -11.984 -10.422 1 88.81 56 GLY B CA 1
ATOM 2295 C C . GLY B 1 56 ? -17.547 -11.562 -9.5 1 88.81 56 GLY B C 1
ATOM 2296 O O . GLY B 1 56 ? -16.859 -12.414 -8.922 1 88.81 56 GLY B O 1
ATOM 2297 N N . TRP B 1 57 ? -17.391 -10.25 -9.453 1 91.19 57 TRP B N 1
ATOM 2298 C CA . TRP B 1 57 ? -16.422 -9.656 -8.539 1 91.19 57 TRP B CA 1
ATOM 2299 C C . TRP B 1 57 ? -16.969 -8.359 -7.941 1 91.19 57 TRP B C 1
ATOM 2301 O O . TRP B 1 57 ? -17.219 -7.395 -8.664 1 91.19 57 TRP B O 1
ATOM 2311 N N . ASP B 1 58 ? -17.109 -8.383 -6.648 1 92.81 58 ASP B N 1
ATOM 2312 C CA . ASP B 1 58 ? -17.641 -7.195 -5.988 1 92.81 58 ASP B CA 1
ATOM 2313 C C . ASP B 1 58 ? -16.516 -6.219 -5.637 1 92.81 58 ASP B C 1
ATOM 2315 O O . ASP B 1 58 ? -15.453 -6.629 -5.168 1 92.81 58 ASP B O 1
ATOM 2319 N N . ILE B 1 59 ? -16.828 -4.941 -5.934 1 93 59 ILE B N 1
ATOM 2320 C CA . ILE B 1 59 ? -15.812 -3.918 -5.75 1 93 59 ILE B CA 1
ATOM 2321 C C . ILE B 1 59 ? -16.391 -2.73 -4.992 1 93 59 ILE B C 1
ATOM 2323 O O . ILE B 1 59 ? -17.594 -2.713 -4.684 1 93 59 ILE B O 1
ATOM 2327 N N . VAL B 1 60 ? -15.547 -1.835 -4.582 1 91.88 60 VAL B N 1
ATOM 2328 C CA . VAL B 1 60 ? -15.898 -0.511 -4.082 1 91.88 60 VAL B CA 1
ATOM 2329 C C . VAL B 1 60 ? -15.258 0.562 -4.953 1 91.88 60 VAL B C 1
ATOM 2331 O O . VAL B 1 60 ? -14.047 0.529 -5.199 1 91.88 60 VAL B O 1
ATOM 2334 N N . LYS B 1 61 ? -16.031 1.497 -5.367 1 90.31 61 LYS B N 1
ATOM 2335 C CA . LYS B 1 61 ? -15.484 2.582 -6.172 1 90.31 61 LYS B CA 1
ATOM 2336 C C . LYS B 1 61 ? -14.633 3.521 -5.32 1 90.31 61 LYS B C 1
ATOM 2338 O O . LYS B 1 61 ? -15 3.848 -4.188 1 90.31 61 LYS B O 1
ATOM 2343 N N . ALA B 1 62 ? -13.523 3.873 -5.832 1 88.56 62 ALA B N 1
ATOM 2344 C CA . ALA B 1 62 ? -12.625 4.777 -5.121 1 88.56 62 ALA B CA 1
ATOM 2345 C C . ALA B 1 62 ? -11.914 5.723 -6.094 1 88.56 62 ALA B C 1
ATOM 2347 O O . ALA B 1 62 ? -11.641 5.352 -7.234 1 88.56 62 ALA B O 1
ATOM 2348 N N . HIS B 1 63 ? -11.602 6.953 -5.605 1 89.56 63 HIS B N 1
ATOM 2349 C CA . HIS B 1 63 ? -10.805 7.914 -6.363 1 89.56 63 HIS B CA 1
ATOM 2350 C C . HIS B 1 63 ? -9.32 7.57 -6.301 1 89.56 63 HIS B C 1
ATOM 2352 O O . HIS B 1 63 ? -8.852 7.02 -5.301 1 89.56 63 HIS B O 1
ATOM 2358 N N . PRO B 1 64 ? -8.656 7.918 -7.395 1 92.56 64 PRO B N 1
ATOM 2359 C CA . PRO B 1 64 ? -7.199 7.902 -7.25 1 92.56 64 PRO B CA 1
ATOM 2360 C C . PRO B 1 64 ? -6.703 8.844 -6.152 1 92.56 64 PRO B C 1
ATOM 2362 O O . PRO B 1 64 ? -7.473 9.656 -5.637 1 92.56 64 PRO B O 1
ATOM 2365 N N . SER B 1 65 ? -5.465 8.641 -5.777 1 94.38 65 SER B N 1
ATOM 2366 C CA . SER B 1 65 ? -4.879 9.477 -4.73 1 94.38 65 SER B CA 1
ATOM 2367 C C . SER B 1 65 ? -3.439 9.852 -5.062 1 94.38 65 SER B C 1
ATOM 2369 O O . SER B 1 65 ? -2.826 9.25 -5.949 1 94.38 65 SER B O 1
ATOM 2371 N N . VAL B 1 66 ? -3 10.906 -4.395 1 96.94 66 VAL B N 1
ATOM 2372 C CA . VAL B 1 66 ? -1.604 11.32 -4.477 1 96.94 66 VAL B CA 1
ATOM 2373 C C . VAL B 1 66 ? -0.951 11.211 -3.102 1 96.94 66 VAL B C 1
ATOM 2375 O O . VAL B 1 66 ? -1.632 11.289 -2.076 1 96.94 66 VAL B O 1
ATOM 2378 N N . GLY B 1 67 ? 0.276 10.922 -3.033 1 97.31 67 GLY B N 1
ATOM 2379 C CA . GLY B 1 67 ? 1.138 10.969 -1.862 1 97.31 67 GLY B CA 1
ATOM 2380 C C . GLY B 1 67 ? 2.484 11.609 -2.139 1 97.31 67 GLY B C 1
ATOM 2381 O O . GLY B 1 67 ? 3.016 11.5 -3.246 1 97.31 67 GLY B O 1
ATOM 2382 N N . VAL B 1 68 ? 3.023 12.258 -1.145 1 98.62 68 VAL B N 1
ATOM 2383 C CA . VAL B 1 68 ? 4.258 13.008 -1.363 1 98.62 68 VAL B CA 1
ATOM 2384 C C . VAL B 1 68 ? 5.293 12.617 -0.311 1 98.62 68 VAL B C 1
ATOM 2386 O O . VAL B 1 68 ? 5.031 12.719 0.891 1 98.62 68 VAL B O 1
ATOM 2389 N N . VAL B 1 69 ? 6.441 12.141 -0.741 1 98.56 69 VAL B N 1
ATOM 2390 C CA . VAL B 1 69 ? 7.613 11.992 0.115 1 98.56 69 VAL B CA 1
ATOM 2391 C C . VAL B 1 69 ? 8.297 13.344 0.286 1 98.56 69 VAL B C 1
ATOM 2393 O O . VAL B 1 69 ? 8.766 13.938 -0.689 1 98.56 69 VAL B O 1
ATOM 2396 N N . LEU B 1 70 ? 8.336 13.836 1.471 1 98.44 70 LEU B N 1
ATOM 2397 C CA . LEU B 1 70 ? 8.93 15.141 1.765 1 98.44 70 LEU B CA 1
ATOM 2398 C C . LEU B 1 70 ? 10.219 14.984 2.555 1 98.44 70 LEU B C 1
ATOM 2400 O O . LEU B 1 70 ? 10.258 14.266 3.559 1 98.44 70 LEU B O 1
ATOM 2404 N N . TYR B 1 71 ? 11.219 15.602 2.084 1 98.44 71 TYR B N 1
ATOM 2405 C CA . TYR B 1 71 ? 12.5 15.641 2.775 1 98.44 71 TYR B CA 1
ATOM 2406 C C . TYR B 1 71 ? 12.859 17.062 3.18 1 98.44 71 TYR B C 1
ATOM 2408 O O . TYR B 1 71 ? 12.891 17.969 2.338 1 98.44 71 TYR B O 1
ATOM 2416 N N . HIS B 1 72 ? 13.078 17.297 4.457 1 98.12 72 HIS B N 1
ATOM 2417 C CA . HIS B 1 72 ? 13.484 18.594 4.984 1 98.12 72 HIS B CA 1
ATOM 2418 C C . HIS B 1 72 ? 15.008 18.703 5.059 1 98.12 72 HIS B C 1
ATOM 2420 O O . HIS B 1 72 ? 15.633 18.078 5.914 1 98.12 72 HIS B O 1
ATOM 2426 N N . SER B 1 73 ? 15.555 19.531 4.277 1 96.69 73 SER B N 1
ATOM 2427 C CA . SER B 1 73 ? 17 19.578 4.078 1 96.69 73 SER B CA 1
ATOM 2428 C C . SER B 1 73 ? 17.719 20.047 5.344 1 96.69 73 SER B C 1
ATOM 2430 O O . SER B 1 73 ? 18.719 19.453 5.746 1 96.69 73 SER B O 1
ATOM 2432 N N . ALA B 1 74 ? 17.25 21.062 6.023 1 95.38 74 ALA B N 1
ATOM 2433 C CA . ALA B 1 74 ? 17.906 21.625 7.203 1 95.38 74 ALA B CA 1
ATOM 2434 C C . ALA B 1 74 ? 17.812 20.656 8.383 1 95.38 74 ALA B C 1
ATOM 2436 O O . ALA B 1 74 ? 18.75 20.547 9.172 1 95.38 74 ALA B O 1
ATOM 2437 N N . LEU B 1 75 ? 16.734 19.938 8.508 1 96.56 75 LEU B N 1
ATOM 2438 C CA . LEU B 1 75 ? 16.547 19.016 9.609 1 96.56 75 LEU B CA 1
ATOM 2439 C C . LEU B 1 75 ? 17.188 17.656 9.297 1 96.56 75 LEU B C 1
ATOM 2441 O O . LEU B 1 75 ? 17.344 16.828 10.188 1 96.56 75 LEU B O 1
ATOM 2445 N N . ASP B 1 76 ? 17.484 17.453 8.039 1 97.62 76 ASP B N 1
ATOM 2446 C CA . ASP B 1 76 ? 17.906 16.141 7.574 1 97.62 76 ASP B CA 1
ATOM 2447 C C . ASP B 1 76 ? 16.906 15.062 8.008 1 97.62 76 ASP B C 1
ATOM 2449 O O . ASP B 1 76 ? 17.297 14.086 8.648 1 97.62 76 ASP B O 1
ATOM 2453 N N . ALA B 1 77 ? 15.672 15.266 7.555 1 98.31 77 ALA B N 1
ATOM 2454 C CA . ALA B 1 77 ? 14.578 14.414 8.031 1 98.31 77 ALA B CA 1
ATOM 2455 C C . ALA B 1 77 ? 13.461 14.328 6.996 1 98.31 77 ALA B C 1
ATOM 2457 O O . ALA B 1 77 ? 13.297 15.234 6.172 1 98.31 77 ALA B O 1
ATOM 2458 N N . PHE B 1 78 ? 12.82 13.211 7.051 1 98.56 78 PHE B N 1
ATOM 2459 C CA . PHE B 1 78 ? 11.578 13.086 6.293 1 98.56 78 PHE B CA 1
ATOM 2460 C C . PHE B 1 78 ? 10.398 13.641 7.074 1 98.56 78 PHE B C 1
ATOM 2462 O O . PHE B 1 78 ? 10.312 13.453 8.289 1 98.56 78 PHE B O 1
ATOM 2469 N N . ILE B 1 79 ? 9.492 14.312 6.418 1 98 79 ILE B N 1
ATOM 2470 C CA . ILE B 1 79 ? 8.273 14.828 7.027 1 98 79 ILE B CA 1
ATOM 2471 C C . ILE B 1 79 ? 7.125 13.844 6.805 1 98 79 ILE B C 1
ATOM 2473 O O . ILE B 1 79 ? 6.832 13.469 5.668 1 98 79 ILE B O 1
ATOM 2477 N N . LEU B 1 80 ? 6.508 13.406 7.875 1 96.38 80 LEU B N 1
ATOM 2478 C CA . LEU B 1 80 ? 5.391 12.477 7.848 1 96.38 80 LEU B CA 1
ATOM 2479 C C . LEU B 1 80 ? 4.168 13.078 8.539 1 96.38 80 LEU B C 1
ATOM 2481 O O . LEU B 1 80 ? 4.277 14.086 9.242 1 96.38 80 LEU B O 1
ATOM 2485 N N . VAL B 1 81 ? 3.08 12.391 8.32 1 94.88 81 VAL B N 1
ATOM 2486 C CA . VAL B 1 81 ? 1.874 12.758 9.047 1 94.88 81 VAL B CA 1
ATOM 2487 C C . VAL B 1 81 ? 1.396 11.578 9.891 1 94.88 81 VAL B C 1
ATOM 2489 O O . VAL B 1 81 ? 1.538 10.422 9.492 1 94.88 81 VAL B O 1
ATOM 2492 N N . ARG B 1 82 ? 0.898 11.852 11.023 1 92.56 82 ARG B N 1
ATOM 2493 C CA . ARG B 1 82 ? 0.223 10.891 11.891 1 92.56 82 ARG B CA 1
ATOM 2494 C C . ARG B 1 82 ? -1.217 11.312 12.164 1 92.56 82 ARG B C 1
ATOM 2496 O O . ARG B 1 82 ? -1.473 12.469 12.523 1 92.56 82 ARG B O 1
ATOM 2503 N N . GLN B 1 83 ? -2.111 10.477 11.984 1 89.62 83 GLN B N 1
ATOM 2504 C CA . GLN B 1 83 ? -3.516 10.828 12.148 1 89.62 83 GLN B CA 1
ATOM 2505 C C . GLN B 1 83 ? -4.34 9.617 12.578 1 89.62 83 GLN B C 1
ATOM 2507 O O . GLN B 1 83 ? -3.922 8.477 12.391 1 89.62 83 GLN B O 1
ATOM 2512 N N . PHE B 1 84 ? -5.504 9.977 13.18 1 89.88 84 PHE B N 1
ATOM 2513 C CA . PHE B 1 84 ? -6.426 8.938 13.609 1 89.88 84 PHE B CA 1
ATOM 2514 C C . PHE B 1 84 ? -7.238 8.414 12.43 1 89.88 84 PHE B C 1
ATOM 2516 O O . PHE B 1 84 ? -7.844 9.195 11.688 1 89.88 84 PHE B O 1
ATOM 2523 N N . ARG B 1 85 ? -7.219 7.117 12.273 1 92.38 85 ARG B N 1
ATOM 2524 C CA . ARG B 1 85 ? -7.992 6.438 11.234 1 92.38 85 ARG B CA 1
ATOM 2525 C C . ARG B 1 85 ? -9.047 5.523 11.852 1 92.38 85 ARG B C 1
ATOM 2527 O O . ARG B 1 85 ? -8.727 4.434 12.336 1 92.38 85 ARG B O 1
ATOM 2534 N N . PRO B 1 86 ? -10.297 5.922 11.828 1 92.25 86 PRO B N 1
ATOM 2535 C CA . PRO B 1 86 ? -11.352 5.102 12.422 1 92.25 86 PRO B CA 1
ATOM 2536 C C . PRO B 1 86 ? -11.367 3.678 11.875 1 92.25 86 PRO B C 1
ATOM 2538 O O . PRO B 1 86 ? -11.625 2.729 12.625 1 92.25 86 PRO B O 1
ATOM 2541 N N . ALA B 1 87 ? -11.133 3.557 10.633 1 93.75 87 ALA B N 1
ATOM 2542 C CA . ALA B 1 87 ? -11.133 2.232 10.016 1 93.75 87 ALA B CA 1
ATOM 2543 C C . ALA B 1 87 ? -10.078 1.331 10.648 1 93.75 87 ALA B C 1
ATOM 2545 O O . ALA B 1 87 ? -10.32 0.146 10.883 1 93.75 87 ALA B O 1
ATOM 2546 N N . VAL B 1 88 ? -8.945 1.896 10.875 1 94.88 88 VAL B N 1
ATOM 2547 C CA . VAL B 1 88 ? -7.852 1.138 11.477 1 94.88 88 VAL B CA 1
ATOM 2548 C C . VAL B 1 88 ? -8.227 0.736 12.898 1 94.88 88 VAL B C 1
ATOM 2550 O O . VAL B 1 88 ? -8.039 -0.417 13.297 1 94.88 88 VAL B O 1
ATOM 2553 N N . TYR B 1 89 ? -8.766 1.648 13.68 1 94.5 89 TYR B N 1
ATOM 2554 C CA . TYR B 1 89 ? -9.18 1.333 15.039 1 94.5 89 TYR B CA 1
ATOM 2555 C C . TYR B 1 89 ? -10.258 0.258 15.047 1 94.5 89 TYR B C 1
ATOM 2557 O O . TYR B 1 89 ? -10.227 -0.658 15.867 1 94.5 89 TYR B O 1
ATOM 2565 N N . ALA B 1 90 ? -11.148 0.384 14.172 1 95 90 ALA B N 1
ATOM 2566 C CA . ALA B 1 90 ? -12.219 -0.603 14.078 1 95 90 ALA B CA 1
ATOM 2567 C C . ALA B 1 90 ? -11.664 -1.995 13.797 1 95 90 ALA B C 1
ATOM 2569 O O . ALA B 1 90 ? -12.102 -2.979 14.398 1 95 90 ALA B O 1
ATOM 2570 N N . ALA B 1 91 ? -10.773 -2.057 12.875 1 94.19 91 ALA B N 1
ATOM 2571 C CA . ALA B 1 91 ? -10.156 -3.338 12.531 1 94.19 91 ALA B CA 1
ATOM 2572 C C . ALA B 1 91 ? -9.445 -3.945 13.742 1 94.19 91 ALA B C 1
ATOM 2574 O O . ALA B 1 91 ? -9.57 -5.145 14 1 94.19 91 ALA B O 1
ATOM 2575 N N . ARG B 1 92 ? -8.75 -3.15 14.445 1 94.25 92 ARG B N 1
ATOM 2576 C CA . ARG B 1 92 ? -8.016 -3.627 15.617 1 94.25 92 ARG B CA 1
ATOM 2577 C C . ARG B 1 92 ? -8.969 -4.051 16.719 1 94.25 92 ARG B C 1
ATOM 2579 O O . ARG B 1 92 ? -8.703 -5.004 17.453 1 94.25 92 ARG B O 1
ATOM 2586 N N . ARG B 1 93 ? -10 -3.346 16.859 1 94.56 93 ARG B N 1
ATOM 2587 C CA . ARG B 1 93 ? -11.016 -3.705 17.844 1 94.56 93 ARG B CA 1
ATOM 2588 C C . ARG B 1 93 ? -11.648 -5.051 17.5 1 94.56 93 ARG B C 1
ATOM 2590 O O . ARG B 1 93 ? -11.867 -5.879 18.391 1 94.56 93 ARG B O 1
ATOM 2597 N N . ARG B 1 94 ? -11.906 -5.234 16.281 1 92.44 94 ARG B N 1
ATOM 2598 C CA . ARG B 1 94 ? -12.469 -6.512 15.852 1 92.44 94 ARG B CA 1
ATOM 2599 C C . ARG B 1 94 ? -11.516 -7.66 16.141 1 92.44 94 ARG B C 1
ATOM 2601 O O . ARG B 1 94 ? -11.93 -8.719 16.625 1 92.44 94 ARG B O 1
ATOM 2608 N N . ALA B 1 95 ? -10.336 -7.441 15.828 1 89.69 95 ALA B N 1
ATOM 2609 C CA . ALA B 1 95 ? -9.336 -8.477 16.062 1 89.69 95 ALA B CA 1
ATOM 2610 C C . ALA B 1 95 ? -9.227 -8.805 17.562 1 89.69 95 ALA B C 1
ATOM 2612 O O . ALA B 1 95 ? -9.094 -9.969 17.938 1 89.69 95 ALA B O 1
ATOM 2613 N N . ALA B 1 96 ? -9.234 -7.801 18.375 1 93 96 ALA B N 1
ATOM 2614 C CA . ALA B 1 96 ? -9.172 -7.992 19.828 1 93 96 ALA B CA 1
ATOM 2615 C C . ALA B 1 96 ? -10.383 -8.773 20.328 1 93 96 ALA B C 1
ATOM 2617 O O . ALA B 1 96 ? -10.25 -9.664 21.172 1 93 96 ALA B O 1
ATOM 2618 N N . GLU B 1 97 ? -11.492 -8.414 19.844 1 91.94 97 GLU B N 1
ATOM 2619 C CA . GLU B 1 97 ? -12.727 -9.094 20.234 1 91.94 97 GLU B CA 1
ATOM 2620 C C . GLU B 1 97 ? -12.688 -10.57 19.859 1 91.94 97 GLU B C 1
ATOM 2622 O O . GLU B 1 97 ? -13.117 -11.422 20.641 1 91.94 97 GLU B O 1
ATOM 2627 N N . GLU B 1 98 ? -12.203 -10.852 18.688 1 87 98 GLU B N 1
ATOM 2628 C CA . GLU B 1 98 ? -12.102 -12.227 18.219 1 87 98 GLU B CA 1
ATOM 2629 C C . GLU B 1 98 ? -11.195 -13.055 19.125 1 87 98 GLU B C 1
ATOM 2631 O O . GLU B 1 98 ? -11.422 -14.258 19.297 1 87 98 GLU B O 1
ATOM 2636 N N . ARG B 1 99 ? -10.242 -12.414 19.734 1 87.62 99 ARG B N 1
ATOM 2637 C CA . ARG B 1 99 ? -9.312 -13.117 20.625 1 87.62 99 ARG B CA 1
ATOM 2638 C C . ARG B 1 99 ? -9.805 -13.086 22.062 1 87.62 99 ARG B C 1
ATOM 2640 O O . ARG B 1 99 ? -9.141 -13.617 22.969 1 87.62 99 ARG B O 1
ATOM 2647 N N . GLY B 1 100 ? -10.891 -12.43 22.266 1 92.12 100 GLY B N 1
ATOM 2648 C CA . GLY B 1 100 ? -11.469 -12.352 23.609 1 92.12 100 GLY B CA 1
ATOM 2649 C C . GLY B 1 100 ? -10.758 -11.359 24.5 1 92.12 100 GLY B C 1
ATOM 2650 O O . GLY B 1 100 ? -10.758 -11.508 25.734 1 92.12 100 GLY B O 1
ATOM 2651 N N . GLY B 1 101 ? -10.086 -10.398 23.922 1 92.69 101 GLY B N 1
ATOM 2652 C CA . GLY B 1 101 ? -9.359 -9.391 24.688 1 92.69 101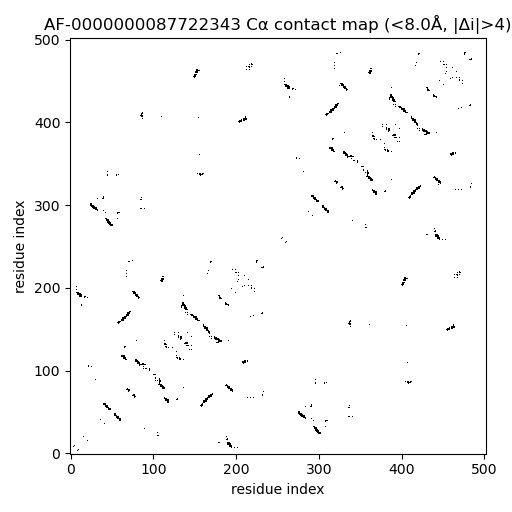 GLY B CA 1
ATOM 2653 C C . GLY B 1 101 ? -10.109 -8.07 24.781 1 92.69 101 GLY B C 1
ATOM 2654 O O . GLY B 1 101 ? -11.156 -7.898 24.156 1 92.69 101 GLY B O 1
ATOM 2655 N N . PRO B 1 102 ? -9.594 -7.207 25.594 1 94.75 102 PRO B N 1
ATOM 2656 C CA . PRO B 1 102 ? -10.211 -5.883 25.719 1 94.75 102 PRO B CA 1
ATOM 2657 C C . PRO B 1 102 ? -10 -5.016 24.484 1 94.75 102 PRO B C 1
ATOM 2659 O O . PRO B 1 102 ? -9.117 -5.301 23.656 1 94.75 102 PRO B O 1
ATOM 2662 N N . ALA B 1 103 ? -10.836 -4.004 24.359 1 93.19 103 ALA B N 1
ATOM 2663 C CA . ALA B 1 103 ? -10.633 -3.029 23.297 1 93.19 103 ALA B CA 1
ATOM 2664 C C . ALA B 1 103 ? -9.273 -2.357 23.406 1 93.19 103 ALA B C 1
ATOM 2666 O O . ALA B 1 103 ? -8.828 -2.035 24.516 1 93.19 103 ALA B O 1
ATOM 2667 N N . PRO B 1 104 ? -8.664 -2.166 22.266 1 94.19 104 PRO B N 1
ATOM 2668 C CA . PRO B 1 104 ? -7.387 -1.454 22.328 1 94.19 104 PRO B CA 1
ATOM 2669 C C . PRO B 1 104 ? -7.543 0.018 22.688 1 94.19 104 PRO B C 1
ATOM 2671 O O . PRO B 1 104 ? -8.633 0.58 22.562 1 94.19 104 PRO B O 1
ATOM 2674 N N . PRO B 1 105 ? -6.418 0.53 23.25 1 91.69 105 PRO B N 1
ATOM 2675 C CA . PRO B 1 105 ? -6.477 1.978 23.469 1 91.69 105 PRO B CA 1
ATOM 2676 C C . PRO B 1 105 ? -6.672 2.758 22.156 1 91.69 105 PRO B C 1
ATOM 2678 O O . PRO B 1 105 ? -6.363 2.252 21.078 1 91.69 105 PRO B O 1
ATOM 2681 N N . LYS B 1 106 ? -7.195 3.934 22.203 1 87.56 106 LYS B N 1
ATOM 2682 C CA . LYS B 1 106 ? -7.559 4.711 21.016 1 87.56 106 LYS B CA 1
ATOM 2683 C C . LYS B 1 106 ? -6.328 5.035 20.172 1 87.56 106 LYS B C 1
ATOM 2685 O O . LYS B 1 106 ? -6.43 5.195 18.953 1 87.56 106 LYS B O 1
ATOM 2690 N N . ASP B 1 107 ? -5.242 5.141 20.781 1 88.12 107 ASP B N 1
ATOM 2691 C CA . ASP B 1 107 ? -4.027 5.48 20.047 1 88.12 107 ASP B CA 1
ATOM 2692 C C . ASP B 1 107 ? -3.656 4.375 19.047 1 88.12 107 ASP B C 1
ATOM 2694 O O . ASP B 1 107 ? -2.863 4.598 18.141 1 88.12 107 ASP B O 1
ATOM 2698 N N . ALA B 1 108 ? -4.312 3.213 19.203 1 91.31 108 ALA B N 1
ATOM 2699 C CA . ALA B 1 108 ? -4.09 2.105 18.281 1 91.31 108 ALA B CA 1
ATOM 2700 C C . ALA B 1 108 ? -4.641 2.428 16.891 1 91.31 108 ALA B C 1
ATOM 2702 O O . ALA B 1 108 ? -4.332 1.738 15.922 1 91.31 108 ALA B O 1
ATOM 2703 N N . GLY B 1 109 ? -5.406 3.475 16.828 1 92.31 109 GLY B N 1
ATOM 2704 C CA . GLY B 1 109 ? -5.992 3.865 15.555 1 92.31 109 GLY B CA 1
ATOM 2705 C C . GLY B 1 109 ? -5.16 4.883 14.797 1 92.31 109 GLY B C 1
ATOM 2706 O O . GLY B 1 109 ? -5.516 5.285 13.688 1 92.31 109 GLY B O 1
ATOM 2707 N N . PHE B 1 110 ? -4.047 5.258 15.375 1 91.75 110 PHE B N 1
ATOM 2708 C CA . PHE B 1 110 ? -3.193 6.23 14.711 1 91.75 110 PHE B CA 1
ATOM 2709 C C . PHE B 1 110 ? -2.227 5.543 13.758 1 91.75 110 PHE B C 1
ATOM 2711 O O . PHE B 1 110 ? -1.687 4.48 14.07 1 91.75 110 PHE B O 1
ATOM 2718 N N . THR B 1 111 ? -2.062 6.16 12.57 1 94.5 111 THR B N 1
ATOM 2719 C CA . THR B 1 111 ? -1.168 5.625 11.547 1 94.5 111 THR B CA 1
ATOM 2720 C C . THR B 1 111 ? -0.167 6.688 11.102 1 94.5 111 THR B C 1
ATOM 2722 O O . THR B 1 111 ? -0.457 7.887 11.156 1 94.5 111 THR B O 1
ATOM 2725 N N . PHE B 1 112 ? 1.014 6.234 10.75 1 96 112 PHE B N 1
ATOM 2726 C CA . PHE B 1 112 ? 1.998 7.07 10.078 1 96 112 PHE B CA 1
ATOM 2727 C C . PHE B 1 112 ? 1.84 6.973 8.562 1 96 112 PHE B C 1
ATOM 2729 O O . PHE B 1 112 ? 1.797 5.875 8.008 1 96 112 PHE B O 1
ATOM 2736 N N . GLU B 1 113 ? 1.789 8.141 7.902 1 96.25 113 GLU B N 1
ATOM 2737 C CA . GLU B 1 113 ? 1.48 8.18 6.477 1 96.25 113 GLU B CA 1
ATOM 2738 C C . GLU B 1 113 ? 2.275 9.273 5.77 1 96.25 113 GLU B C 1
ATOM 2740 O O . GLU B 1 113 ? 2.809 10.172 6.414 1 96.25 113 GLU B O 1
ATOM 2745 N N . LEU B 1 114 ? 2.363 9.133 4.422 1 96.94 114 LEU B N 1
ATOM 2746 C CA . LEU B 1 114 ? 2.729 10.273 3.598 1 96.94 114 LEU B CA 1
ATOM 2747 C C . LEU B 1 114 ? 1.654 11.359 3.662 1 96.94 114 LEU B C 1
ATOM 2749 O O . LEU B 1 114 ? 0.486 11.062 3.922 1 96.94 114 LEU B O 1
ATOM 2753 N N . CYS B 1 115 ? 2.129 12.555 3.469 1 96.06 115 CYS B N 1
ATOM 2754 C CA . CYS B 1 115 ? 1.123 13.539 3.084 1 96.06 115 CYS B CA 1
ATOM 2755 C C . CYS B 1 115 ? 0.377 13.094 1.832 1 96.06 115 CYS B C 1
ATOM 2757 O O . CYS B 1 115 ? 0.997 12.734 0.831 1 96.06 115 CYS B O 1
ATOM 2759 N N . ALA B 1 116 ? -0.96 13.07 1.941 1 95.44 116 ALA B N 1
ATOM 2760 C CA . ALA B 1 116 ? -1.697 12.477 0.83 1 95.44 116 ALA B CA 1
ATOM 2761 C C . ALA B 1 116 ? -3.1 13.07 0.721 1 95.44 116 ALA B C 1
ATOM 2763 O O . ALA B 1 116 ? -3.586 13.703 1.66 1 95.44 116 ALA B O 1
ATOM 2764 N N . GLY B 1 117 ? -3.73 12.805 -0.436 1 93.06 117 GLY B N 1
ATOM 2765 C CA . GLY B 1 117 ? -5.098 13.25 -0.666 1 93.06 117 GLY B CA 1
ATOM 2766 C C . GLY B 1 117 ? -5.738 12.594 -1.874 1 93.06 117 GLY B C 1
ATOM 2767 O O . GLY B 1 117 ? -5.051 12.016 -2.715 1 93.06 117 GLY B O 1
ATOM 2768 N N . LEU B 1 118 ? -7.027 12.742 -1.949 1 91.62 118 LEU B N 1
ATOM 2769 C CA . LEU B 1 118 ? -7.797 12.148 -3.037 1 91.62 118 LEU B CA 1
ATOM 2770 C C . LEU B 1 118 ? -7.809 13.062 -4.258 1 91.62 118 LEU B C 1
ATOM 2772 O O . LEU B 1 118 ? -7.789 14.289 -4.121 1 91.62 118 LEU B O 1
ATOM 2776 N N . VAL B 1 119 ? -7.809 12.406 -5.398 1 92.75 119 VAL B N 1
ATOM 2777 C CA . VAL B 1 119 ? -8.023 13.102 -6.66 1 92.75 119 VAL B CA 1
ATOM 2778 C C . VAL B 1 119 ? -9.523 13.18 -6.957 1 92.75 119 VAL B C 1
ATOM 2780 O O . VAL B 1 119 ? -10.047 12.383 -7.738 1 92.75 119 VAL B O 1
ATOM 2783 N N . ASP B 1 120 ? -10.164 14.086 -6.371 1 86.06 120 ASP B N 1
ATOM 2784 C CA . ASP B 1 120 ? -11.625 14.109 -6.457 1 86.06 120 ASP B CA 1
ATOM 2785 C C . ASP B 1 120 ? -12.117 15.438 -7.023 1 86.06 120 ASP B C 1
ATOM 2787 O O . ASP B 1 120 ? -13.32 15.641 -7.184 1 86.06 120 ASP B O 1
ATOM 2791 N N . LYS B 1 121 ? -11.195 16.312 -7.215 1 80.88 121 LYS B N 1
ATOM 2792 C CA . LYS B 1 121 ? -11.57 17.594 -7.797 1 80.88 121 LYS B CA 1
ATOM 2793 C C . LYS B 1 121 ? -11.172 17.672 -9.266 1 80.88 121 LYS B C 1
ATOM 2795 O O . LYS B 1 121 ? -10.039 17.359 -9.625 1 80.88 121 LYS B O 1
ATOM 2800 N N . GLY B 1 122 ? -12.078 17.969 -10.086 1 81.88 122 GLY B N 1
ATOM 2801 C CA . GLY B 1 122 ? -11.789 18.141 -11.5 1 81.88 122 GLY B CA 1
ATOM 2802 C C . GLY B 1 122 ? -10.992 19.391 -11.805 1 81.88 122 GLY B C 1
ATOM 2803 O O . GLY B 1 122 ? -10.992 20.328 -11.023 1 81.88 122 GLY B O 1
ATOM 2804 N N . GLY B 1 123 ? -10.18 19.312 -12.828 1 88.81 123 GLY B N 1
ATOM 2805 C CA . GLY B 1 123 ? -9.547 20.5 -13.375 1 88.81 123 GLY B CA 1
ATOM 2806 C C . GLY B 1 123 ? -8.148 20.734 -12.836 1 88.81 123 GLY B C 1
ATOM 2807 O O . GLY B 1 123 ? -7.457 21.672 -13.258 1 88.81 123 GLY B O 1
ATOM 2808 N N . LYS B 1 124 ? -7.68 20.031 -11.898 1 94.56 124 LYS B N 1
ATOM 2809 C CA . LYS B 1 124 ? -6.332 20.188 -11.367 1 94.56 124 LYS B CA 1
ATOM 2810 C C . LYS B 1 124 ? -5.441 19.016 -11.766 1 94.56 124 LYS B C 1
ATOM 2812 O O . LYS B 1 124 ? -5.906 17.875 -11.828 1 94.56 124 LYS B O 1
ATOM 2817 N N . SER B 1 125 ? -4.219 19.359 -12.016 1 96 125 SER B N 1
ATOM 2818 C CA . SER B 1 125 ? -3.244 18.297 -12.234 1 96 125 SER B CA 1
ATOM 2819 C C . SER B 1 125 ? -2.936 17.547 -10.938 1 96 125 SER B C 1
ATOM 2821 O O . SER B 1 125 ? -3.223 18.047 -9.852 1 96 125 SER B O 1
ATOM 2823 N N . LEU B 1 126 ? -2.428 16.406 -11.078 1 96.94 126 LEU B N 1
ATOM 2824 C CA . LEU B 1 126 ? -2 15.625 -9.922 1 96.94 126 LEU B CA 1
ATOM 2825 C C . LEU B 1 126 ? -1.01 16.422 -9.07 1 96.94 126 LEU B C 1
ATOM 2827 O O . LEU B 1 126 ? -1.085 16.406 -7.844 1 96.94 126 LEU B O 1
ATOM 2831 N N . GLU B 1 127 ? -0.108 17.109 -9.742 1 98.19 127 GLU B N 1
ATOM 2832 C CA . GLU B 1 127 ? 0.902 17.906 -9.055 1 98.19 127 GLU B CA 1
ATOM 2833 C C . GLU B 1 127 ? 0.261 19.047 -8.266 1 98.19 127 GLU B C 1
ATOM 2835 O O . GLU B 1 127 ? 0.698 19.359 -7.156 1 98.19 127 GLU B O 1
ATOM 2840 N N . GLN B 1 128 ? -0.723 19.625 -8.875 1 98.12 128 GLN B N 1
ATOM 2841 C CA . GLN B 1 128 ? -1.428 20.688 -8.18 1 98.12 128 GLN B CA 1
ATOM 2842 C C . GLN B 1 128 ? -2.115 20.172 -6.918 1 98.12 128 GLN B C 1
ATOM 2844 O O . GLN B 1 128 ? -2.037 20.797 -5.855 1 98.12 128 GLN B O 1
ATOM 2849 N N . ILE B 1 129 ? -2.736 19.047 -7.055 1 97.56 129 ILE B N 1
ATOM 2850 C CA . ILE B 1 129 ? -3.41 18.438 -5.914 1 97.56 129 ILE B CA 1
ATOM 2851 C C . ILE B 1 129 ? -2.385 18.078 -4.84 1 97.56 129 ILE B C 1
ATOM 2853 O O . ILE B 1 129 ? -2.584 18.359 -3.658 1 97.56 129 ILE B O 1
ATOM 2857 N N . ALA B 1 130 ? -1.285 17.5 -5.242 1 98.06 130 ALA B N 1
ATOM 2858 C CA . ALA B 1 130 ? -0.225 17.109 -4.312 1 98.06 130 ALA B CA 1
ATOM 2859 C C . ALA B 1 130 ? 0.325 18.328 -3.568 1 98.06 130 ALA B C 1
ATOM 2861 O O . ALA B 1 130 ? 0.498 18.281 -2.348 1 98.06 130 ALA B O 1
ATOM 2862 N N . ALA B 1 131 ? 0.555 19.375 -4.277 1 98.31 131 ALA B N 1
ATOM 2863 C CA . ALA B 1 131 ? 1.082 20.594 -3.672 1 98.31 131 ALA B CA 1
ATOM 2864 C C . ALA B 1 131 ? 0.104 21.172 -2.648 1 98.31 131 ALA B C 1
ATOM 2866 O O . ALA B 1 131 ? 0.512 21.625 -1.576 1 98.31 131 ALA B O 1
ATOM 2867 N N . GLU B 1 132 ? -1.14 21.156 -2.975 1 96.62 132 GLU B N 1
ATOM 2868 C CA . GLU B 1 132 ? -2.162 21.641 -2.055 1 96.62 132 GLU B CA 1
ATOM 2869 C C . GLU B 1 132 ? -2.195 20.812 -0.775 1 96.62 132 GLU B C 1
ATOM 2871 O O . GLU B 1 132 ? -2.316 21.359 0.323 1 96.62 132 GLU B O 1
ATOM 2876 N N . GLU B 1 133 ? -2.094 19.484 -0.909 1 96.5 133 GLU B N 1
ATOM 2877 C CA . GLU B 1 133 ? -2.102 18.609 0.261 1 96.5 133 GLU B CA 1
ATOM 2878 C C . GLU B 1 133 ? -0.892 18.875 1.152 1 96.5 133 GLU B C 1
ATOM 2880 O O . GLU B 1 133 ? -0.999 18.828 2.381 1 96.5 133 GLU B O 1
ATOM 2885 N N . VAL B 1 134 ? 0.29 19.125 0.549 1 97.81 134 VAL B N 1
ATOM 2886 C CA . VAL B 1 134 ? 1.503 19.406 1.311 1 97.81 134 VAL B CA 1
ATOM 2887 C C . VAL B 1 134 ? 1.305 20.656 2.16 1 97.81 134 VAL B C 1
ATOM 2889 O O . VAL B 1 134 ? 1.657 20.672 3.342 1 97.81 134 VAL B O 1
ATOM 2892 N N . GLU B 1 135 ? 0.722 21.625 1.594 1 96.88 135 GLU B N 1
ATOM 2893 C CA . GLU B 1 135 ? 0.493 22.875 2.322 1 96.88 135 GLU B CA 1
ATOM 2894 C C . GLU B 1 135 ? -0.545 22.688 3.426 1 96.88 135 GLU B C 1
ATOM 2896 O O . GLU B 1 135 ? -0.345 23.125 4.555 1 96.88 135 GLU B O 1
ATOM 2901 N N . GLU B 1 136 ? -1.607 22 3.186 1 93.88 136 GLU B N 1
ATOM 2902 C CA . GLU B 1 136 ? -2.695 21.812 4.145 1 93.88 136 GLU B CA 1
ATOM 2903 C C . GLU B 1 136 ? -2.266 20.922 5.301 1 93.88 136 GLU B C 1
ATOM 2905 O O . GLU B 1 136 ? -2.484 21.266 6.469 1 93.88 136 GLU B O 1
ATOM 2910 N N . GLU B 1 137 ? -1.63 19.844 4.977 1 94.31 137 GLU B N 1
ATOM 2911 C CA . GLU B 1 137 ? -1.35 18.844 6 1 94.31 137 GLU B CA 1
ATOM 2912 C C . GLU B 1 137 ? -0.014 19.109 6.688 1 94.31 137 GLU B C 1
ATOM 2914 O O . GLU B 1 137 ? 0.125 18.891 7.891 1 94.31 137 GLU B O 1
ATOM 2919 N N . CYS B 1 138 ? 1.024 19.641 5.934 1 95.94 138 CYS B N 1
ATOM 2920 C CA . CYS B 1 138 ? 2.379 19.703 6.473 1 95.94 138 CYS B CA 1
ATOM 2921 C C . CYS B 1 138 ? 2.83 21.141 6.664 1 95.94 138 CYS B C 1
ATOM 2923 O O . CYS B 1 138 ? 3.814 21.391 7.359 1 95.94 138 CYS B O 1
ATOM 2925 N N . GLY B 1 139 ? 2.162 22.125 5.984 1 95.81 139 GLY B N 1
ATOM 2926 C CA . GLY B 1 139 ? 2.426 23.531 6.23 1 95.81 139 GLY B CA 1
ATOM 2927 C C . GLY B 1 139 ? 3.496 24.109 5.32 1 95.81 139 GLY B C 1
ATOM 2928 O O . GLY B 1 139 ? 3.922 25.25 5.496 1 95.81 139 GLY B O 1
ATOM 2929 N N . TYR B 1 140 ? 3.979 23.328 4.32 1 97.81 140 TYR B N 1
ATOM 2930 C CA . TYR B 1 140 ? 5 23.812 3.396 1 97.81 140 TYR B CA 1
ATOM 2931 C C . TYR B 1 140 ? 4.391 24.141 2.035 1 97.81 140 TYR B C 1
ATOM 2933 O O . TYR B 1 140 ? 3.584 23.375 1.512 1 97.81 140 TYR B O 1
ATOM 2941 N N . ARG B 1 141 ? 4.75 25.234 1.533 1 98.31 141 ARG B N 1
ATOM 2942 C CA . ARG B 1 141 ? 4.328 25.578 0.179 1 98.31 141 ARG B CA 1
ATOM 2943 C C . ARG B 1 141 ? 5.363 25.125 -0.848 1 98.31 141 ARG B C 1
ATOM 2945 O O . ARG B 1 141 ? 6.508 25.578 -0.822 1 98.31 141 ARG B O 1
ATOM 2952 N N . VAL B 1 142 ? 4.941 24.234 -1.71 1 97.81 142 VAL B N 1
ATOM 2953 C CA . VAL B 1 142 ? 5.773 23.703 -2.787 1 97.81 142 VAL B CA 1
ATOM 2954 C C . VAL B 1 142 ? 5.117 24 -4.137 1 97.81 142 VAL B C 1
ATOM 2956 O O . VAL B 1 142 ? 3.902 23.844 -4.285 1 97.81 142 VAL B O 1
ATOM 2959 N N . ALA B 1 143 ? 5.914 24.5 -5.094 1 97.81 143 ALA B N 1
ATOM 2960 C CA . ALA B 1 143 ? 5.391 24.672 -6.445 1 97.81 143 ALA B CA 1
ATOM 2961 C C . ALA B 1 143 ? 5.086 23.312 -7.086 1 97.81 143 ALA B C 1
ATOM 2963 O O . ALA B 1 143 ? 5.875 22.375 -6.965 1 97.81 143 ALA B O 1
ATOM 2964 N N . PRO B 1 144 ? 3.926 23.234 -7.754 1 98.06 144 PRO B N 1
ATOM 2965 C CA . PRO B 1 144 ? 3.623 21.984 -8.445 1 98.06 144 PRO B CA 1
ATOM 2966 C C . PRO B 1 144 ? 4.766 21.516 -9.352 1 98.06 144 PRO B C 1
ATOM 2968 O O . PRO B 1 144 ? 5.023 20.312 -9.453 1 98.06 144 PRO B O 1
ATOM 2971 N N . SER B 1 145 ? 5.516 22.422 -9.938 1 97.06 145 SER B N 1
ATOM 2972 C CA . SER B 1 145 ? 6.605 22.109 -10.859 1 97.06 145 SER B CA 1
ATOM 2973 C C . SER B 1 145 ? 7.805 21.531 -10.109 1 97.06 145 SER B C 1
ATOM 2975 O O . SER B 1 145 ? 8.695 20.938 -10.727 1 97.06 145 SER B O 1
ATOM 2977 N N . ALA B 1 146 ? 7.84 21.703 -8.844 1 95.81 146 ALA B N 1
ATOM 2978 C CA . ALA B 1 146 ? 8.953 21.219 -8.031 1 95.81 146 ALA B CA 1
ATOM 2979 C C . ALA B 1 146 ? 8.719 19.766 -7.594 1 95.81 146 ALA B C 1
ATOM 2981 O O . ALA B 1 146 ? 9.625 19.125 -7.074 1 95.81 146 ALA B O 1
ATOM 2982 N N . LEU B 1 147 ? 7.555 19.266 -7.84 1 97.88 147 LEU B N 1
ATOM 2983 C CA . LEU B 1 147 ? 7.242 17.891 -7.48 1 97.88 147 LEU B CA 1
ATOM 2984 C C . LEU B 1 147 ? 7.773 16.922 -8.531 1 97.88 147 LEU B C 1
ATOM 2986 O O . LEU B 1 147 ? 7.484 17.062 -9.719 1 97.88 147 LEU B O 1
ATOM 2990 N N . ARG B 1 148 ? 8.539 16.016 -8.078 1 97.38 148 ARG B N 1
ATOM 2991 C CA . ARG B 1 148 ? 9.047 14.953 -8.938 1 97.38 148 ARG B CA 1
ATOM 2992 C C . ARG B 1 148 ? 8.148 13.727 -8.867 1 97.38 148 ARG B C 1
ATOM 2994 O O . ARG B 1 148 ? 7.93 13.172 -7.789 1 97.38 148 ARG B O 1
ATOM 3001 N N . SER B 1 149 ? 7.672 13.32 -10 1 97.81 149 SER B N 1
ATOM 3002 C CA . SER B 1 149 ? 6.941 12.055 -10.047 1 97.81 149 SER B CA 1
ATOM 3003 C C . SER B 1 149 ? 7.871 10.875 -9.773 1 97.81 149 SER B C 1
ATOM 3005 O O . SER B 1 149 ? 8.922 10.742 -10.406 1 97.81 149 SER B O 1
ATOM 3007 N N . VAL B 1 150 ? 7.543 10.047 -8.859 1 97.38 150 VAL B N 1
ATOM 3008 C CA . VAL B 1 150 ? 8.398 8.922 -8.469 1 97.38 150 VAL B CA 1
ATOM 3009 C C . VAL B 1 150 ? 7.871 7.637 -9.102 1 97.38 150 VAL B C 1
ATOM 3011 O O . VAL B 1 150 ? 8.586 6.984 -9.875 1 97.38 150 VAL B O 1
ATOM 3014 N N . ALA B 1 151 ? 6.648 7.289 -8.766 1 97.12 151 ALA B N 1
ATOM 3015 C CA . ALA B 1 151 ? 6.012 6.059 -9.227 1 97.12 151 ALA B CA 1
ATOM 3016 C C . ALA B 1 151 ? 4.508 6.086 -8.969 1 97.12 151 ALA B C 1
ATOM 3018 O O . ALA B 1 151 ? 3.996 7.023 -8.352 1 97.12 151 ALA B O 1
ATOM 3019 N N . SER B 1 152 ? 3.832 5.156 -9.484 1 95.94 152 SER B N 1
ATOM 3020 C CA . SER B 1 152 ? 2.432 4.91 -9.164 1 95.94 152 SER B CA 1
ATOM 3021 C C . SER B 1 152 ? 2.203 3.457 -8.758 1 95.94 152 SER B C 1
ATOM 3023 O O . SER B 1 152 ? 2.986 2.576 -9.125 1 95.94 152 SER B O 1
ATOM 3025 N N . ALA B 1 153 ? 1.197 3.289 -7.977 1 94.94 153 ALA B N 1
ATOM 3026 C CA . ALA B 1 153 ? 0.855 1.968 -7.457 1 94.94 153 ALA B CA 1
ATOM 3027 C C . ALA B 1 153 ? -0.657 1.769 -7.418 1 94.94 153 ALA B C 1
ATOM 3029 O O . ALA B 1 153 ? -1.416 2.74 -7.375 1 94.94 153 ALA B O 1
ATOM 3030 N N . ILE B 1 154 ? -1.013 0.492 -7.469 1 94.06 154 ILE B N 1
ATOM 3031 C CA . ILE B 1 154 ? -2.408 0.134 -7.246 1 94.06 154 ILE B CA 1
ATOM 3032 C C . ILE B 1 154 ? -2.625 -0.211 -5.777 1 94.06 154 ILE B C 1
ATOM 3034 O O . ILE B 1 154 ? -2.193 -1.267 -5.309 1 94.06 154 ILE B O 1
ATOM 3038 N N . ALA B 1 155 ? -3.262 0.602 -5.047 1 82 155 ALA B N 1
ATOM 3039 C CA . ALA B 1 155 ? -3.35 0.521 -3.592 1 82 155 ALA B CA 1
ATOM 3040 C C . ALA B 1 155 ? -4.191 -0.676 -3.158 1 82 155 ALA B C 1
ATOM 3042 O O . ALA B 1 155 ? -3.891 -1.323 -2.152 1 82 155 ALA B O 1
ATOM 3043 N N . SER B 1 156 ? -5.262 -0.991 -3.824 1 85.38 156 SER B N 1
ATOM 3044 C CA . SER B 1 156 ? -6.137 -2.121 -3.529 1 85.38 156 SER B CA 1
ATOM 3045 C C . SER B 1 156 ? -6.594 -2.814 -4.809 1 85.38 156 SER B C 1
ATOM 3047 O O . SER B 1 156 ? -7.684 -2.545 -5.312 1 85.38 156 SER B O 1
ATOM 3049 N N . SER B 1 157 ? -5.84 -3.779 -5.188 1 86.44 157 SER B N 1
ATOM 3050 C CA . SER B 1 157 ? -6.055 -4.379 -6.5 1 86.44 157 SER B CA 1
ATOM 3051 C C . SER B 1 157 ? -7.32 -5.227 -6.523 1 86.44 157 SER B C 1
ATOM 3053 O O . SER B 1 157 ? -7.938 -5.406 -7.578 1 86.44 157 SER B O 1
ATOM 3055 N N . GLY B 1 158 ? -7.73 -5.688 -5.406 1 86.31 158 GLY B N 1
ATOM 3056 C CA . GLY B 1 158 ? -8.867 -6.594 -5.387 1 86.31 158 GLY B CA 1
ATOM 3057 C C . GLY B 1 158 ? -10.18 -5.898 -5.09 1 86.31 158 GLY B C 1
ATOM 3058 O O . GLY B 1 158 ? -11.25 -6.453 -5.336 1 86.31 158 GLY B O 1
ATOM 3059 N N . THR B 1 159 ? -10.102 -4.719 -4.637 1 88.44 159 THR B N 1
ATOM 3060 C CA . THR B 1 159 ? -11.336 -4.137 -4.125 1 88.44 159 THR B CA 1
ATOM 3061 C C . THR B 1 159 ? -11.68 -2.852 -4.875 1 88.44 159 THR B C 1
ATOM 3063 O O . THR B 1 159 ? -12.82 -2.66 -5.305 1 88.44 159 THR B O 1
ATOM 3066 N N . THR B 1 160 ? -10.703 -1.99 -5.051 1 90.44 160 THR B N 1
ATOM 3067 C CA . THR B 1 160 ? -11.016 -0.691 -5.637 1 90.44 160 THR B CA 1
ATOM 3068 C C . THR B 1 160 ? -10.312 -0.521 -6.98 1 90.44 160 THR B C 1
ATOM 3070 O O . THR B 1 160 ? -10.883 0.053 -7.914 1 90.44 160 THR B O 1
ATOM 3073 N N . GLY B 1 161 ? -9.039 -0.937 -7.02 1 91.81 161 GLY B N 1
ATOM 3074 C CA . GLY B 1 161 ? -8.25 -0.758 -8.227 1 91.81 161 GLY B CA 1
ATOM 3075 C C . GLY B 1 161 ? -7.758 0.666 -8.414 1 91.81 161 GLY B C 1
ATOM 3076 O O . GLY B 1 161 ? -7.23 1.013 -9.469 1 91.81 161 GLY B O 1
ATOM 3077 N N . ALA B 1 162 ? -7.891 1.457 -7.406 1 91.06 162 ALA B N 1
ATOM 3078 C CA . ALA B 1 162 ? -7.527 2.869 -7.508 1 91.06 162 ALA B CA 1
ATOM 3079 C C . ALA B 1 162 ? -6.012 3.047 -7.547 1 91.06 162 ALA B C 1
ATOM 3081 O O . ALA B 1 162 ? -5.285 2.361 -6.824 1 91.06 162 ALA B O 1
ATOM 3082 N N . GLU B 1 163 ? -5.613 3.99 -8.352 1 93.88 163 GLU B N 1
ATOM 3083 C CA . GLU B 1 163 ? -4.188 4.289 -8.484 1 93.88 163 GLU B CA 1
ATOM 3084 C C . GLU B 1 163 ? -3.738 5.305 -7.438 1 93.88 163 GLU B C 1
ATOM 3086 O O . GLU B 1 163 ? -4.5 6.199 -7.066 1 93.88 163 GLU B O 1
ATOM 3091 N N . HIS B 1 164 ? -2.588 5.078 -6.914 1 94.88 164 HIS B N 1
ATOM 3092 C CA . HIS B 1 164 ? -1.915 5.988 -5.996 1 94.88 164 HIS B CA 1
ATOM 3093 C C . HIS B 1 164 ? -0.624 6.531 -6.602 1 94.88 164 HIS B C 1
ATOM 3095 O O . HIS B 1 164 ? 0.31 5.77 -6.863 1 94.88 164 HIS B O 1
ATOM 3101 N N . PHE B 1 165 ? -0.592 7.859 -6.801 1 96.94 165 PHE B N 1
ATOM 3102 C CA . PHE B 1 165 ? 0.568 8.5 -7.41 1 96.94 165 PHE B CA 1
ATOM 3103 C C . PHE B 1 165 ? 1.497 9.062 -6.34 1 96.94 165 PHE B C 1
ATOM 3105 O O . PHE B 1 165 ? 1.061 9.812 -5.465 1 96.94 165 PHE B O 1
ATOM 3112 N N . ILE B 1 166 ? 2.762 8.734 -6.434 1 97.88 166 ILE B N 1
ATOM 3113 C CA . ILE B 1 166 ? 3.73 9.125 -5.418 1 97.88 166 ILE B CA 1
ATOM 3114 C C . ILE B 1 166 ? 4.68 10.18 -5.988 1 97.88 166 ILE B C 1
ATOM 3116 O O . ILE B 1 166 ? 5.262 9.984 -7.055 1 97.88 166 ILE B O 1
ATOM 3120 N N . PHE B 1 167 ? 4.82 11.25 -5.305 1 98.56 167 PHE B N 1
ATOM 3121 C CA . PHE B 1 167 ? 5.715 12.352 -5.668 1 98.56 167 PHE B CA 1
ATOM 3122 C C . PHE B 1 167 ? 6.781 12.555 -4.598 1 98.56 167 PHE B C 1
ATOM 3124 O O . PHE B 1 167 ? 6.68 12.008 -3.498 1 98.56 167 PHE B O 1
ATOM 3131 N N . TYR B 1 168 ? 7.797 13.32 -4.969 1 98.44 168 TYR B N 1
ATOM 3132 C CA . TYR B 1 168 ? 8.867 13.719 -4.059 1 98.44 168 TYR B CA 1
ATOM 3133 C C . TYR B 1 168 ? 9.117 15.219 -4.133 1 98.44 168 TYR B C 1
ATOM 3135 O O . TYR B 1 168 ? 9.086 15.805 -5.219 1 98.44 168 TYR B O 1
ATOM 3143 N N . ALA B 1 169 ? 9.422 15.766 -3.002 1 98.38 169 ALA B N 1
ATOM 3144 C CA . ALA B 1 169 ? 9.922 17.141 -2.959 1 98.38 169 ALA B CA 1
ATOM 3145 C C . ALA B 1 169 ? 10.828 17.359 -1.754 1 98.38 169 ALA B C 1
ATOM 3147 O O . ALA B 1 169 ? 10.617 16.75 -0.696 1 98.38 169 ALA B O 1
ATOM 3148 N N . ALA B 1 170 ? 11.781 18.188 -1.94 1 97.75 170 ALA B N 1
ATOM 3149 C CA . ALA B 1 170 ? 12.578 18.703 -0.827 1 97.75 170 ALA B CA 1
ATOM 3150 C C . ALA B 1 170 ? 12.047 20.047 -0.349 1 97.75 170 ALA B C 1
ATOM 3152 O O . ALA B 1 170 ? 11.641 20.891 -1.158 1 97.75 170 ALA B O 1
ATOM 3153 N N . VAL B 1 171 ? 12.039 20.188 0.961 1 97.81 171 VAL B N 1
ATOM 3154 C CA . VAL B 1 171 ? 11.586 21.453 1.526 1 97.81 171 VAL B CA 1
ATOM 3155 C C . VAL B 1 171 ? 12.586 21.938 2.58 1 97.81 171 VAL B C 1
ATOM 3157 O O . VAL B 1 171 ? 13.484 21.188 2.975 1 97.81 171 VAL B O 1
ATOM 3160 N N . ASP B 1 172 ? 12.461 23.172 2.957 1 96.25 172 ASP B N 1
ATOM 3161 C CA . ASP B 1 172 ? 13.172 23.734 4.094 1 96.25 172 ASP B CA 1
ATOM 3162 C C . ASP B 1 172 ? 12.289 24.719 4.859 1 96.25 172 ASP B C 1
ATOM 3164 O O . ASP B 1 172 ? 11.125 24.922 4.504 1 96.25 172 ASP B O 1
ATOM 3168 N N . GLU B 1 173 ? 12.852 25.359 5.902 1 95.19 173 GLU B N 1
ATOM 3169 C CA . GLU B 1 173 ? 12.039 26.156 6.82 1 95.19 173 GLU B CA 1
ATOM 3170 C C . GLU B 1 173 ? 11.5 27.406 6.129 1 95.19 173 GLU B C 1
ATOM 3172 O O . GLU B 1 173 ? 10.445 27.922 6.508 1 95.19 173 GLU B O 1
ATOM 3177 N N . SER B 1 174 ? 12.141 27.906 5.129 1 96.69 174 SER B N 1
ATOM 3178 C CA . SER B 1 174 ? 11.68 29.109 4.43 1 96.69 174 SER B CA 1
ATOM 3179 C C . SER B 1 174 ? 10.383 28.844 3.674 1 96.69 174 SER B C 1
ATOM 3181 O O . SER B 1 174 ? 9.68 29.781 3.291 1 96.69 174 SER B O 1
ATOM 3183 N N . MET B 1 175 ? 10.086 27.609 3.514 1 96.94 175 MET B N 1
ATOM 3184 C CA . MET B 1 175 ? 8.906 27.219 2.742 1 96.94 175 MET B CA 1
ATOM 3185 C C . MET B 1 175 ? 7.715 26.984 3.66 1 96.94 175 MET B C 1
ATOM 3187 O O . MET B 1 175 ? 6.613 26.688 3.188 1 96.94 175 MET B O 1
ATOM 3191 N N . ARG B 1 176 ? 7.949 27.047 4.926 1 96.12 176 ARG B N 1
ATOM 3192 C CA . ARG B 1 176 ? 6.859 26.875 5.879 1 96.12 176 ARG B CA 1
ATOM 3193 C C . ARG B 1 176 ? 5.945 28.094 5.879 1 96.12 176 ARG B C 1
ATOM 3195 O O . ARG B 1 176 ? 6.406 29.234 6.062 1 96.12 176 ARG B O 1
ATOM 3202 N N . VAL B 1 177 ? 4.652 27.859 5.727 1 96.19 177 VAL B N 1
ATOM 3203 C CA . VAL B 1 177 ? 3.744 29 5.625 1 96.19 177 VAL B CA 1
ATOM 3204 C C . VAL B 1 177 ? 2.654 28.891 6.688 1 96.19 177 VAL B C 1
ATOM 3206 O O . VAL B 1 177 ? 1.954 29.859 6.973 1 96.19 177 VAL B O 1
ATOM 3209 N N . ASN B 1 178 ? 2.482 27.766 7.277 1 91.19 178 ASN B N 1
ATOM 3210 C CA . ASN B 1 178 ? 1.558 27.5 8.375 1 91.19 178 ASN B CA 1
ATOM 3211 C C . ASN B 1 178 ? 1.954 26.25 9.148 1 91.19 178 ASN B C 1
ATOM 3213 O O . ASN B 1 178 ? 2.906 25.562 8.773 1 91.19 178 ASN B O 1
ATOM 3217 N N . PRO B 1 179 ? 1.369 25.969 10.227 1 86.75 179 PRO B N 1
ATOM 3218 C CA . PRO B 1 179 ? 1.772 24.812 11.047 1 86.75 179 PRO B CA 1
ATOM 3219 C C . PRO B 1 179 ? 1.345 23.484 10.438 1 86.75 179 PRO B C 1
ATOM 3221 O O . PRO B 1 179 ? 1.787 22.422 10.891 1 86.75 179 PRO B O 1
ATOM 3224 N N . GLY B 1 180 ? 0.576 23.484 9.383 1 88.12 180 GLY B N 1
ATOM 3225 C CA . GLY B 1 180 ? -0.041 22.266 8.906 1 88.12 180 GLY B CA 1
ATOM 3226 C C . GLY B 1 180 ? -1.15 21.75 9.812 1 88.12 180 GLY B C 1
ATOM 3227 O O . GLY B 1 180 ? -1.852 22.547 10.438 1 88.12 180 GLY B O 1
ATOM 3228 N N . GLY B 1 181 ? -1.393 20.391 9.781 1 83.44 181 GLY B N 1
ATOM 3229 C CA . GLY B 1 181 ? -2.359 19.797 10.688 1 83.44 181 GLY B CA 1
ATOM 3230 C C . GLY B 1 181 ? -3.725 19.594 10.055 1 83.44 181 GLY B C 1
ATOM 3231 O O . GLY B 1 181 ? -4.629 19.047 10.68 1 83.44 181 GLY B O 1
ATOM 3232 N N . GLY B 1 182 ? -3.895 19.938 8.906 1 77.5 182 GLY B N 1
ATOM 3233 C CA . GLY B 1 182 ? -5.176 19.781 8.242 1 77.5 182 GLY B CA 1
ATOM 3234 C C . GLY B 1 182 ? -6.094 20.984 8.422 1 77.5 182 GLY B C 1
ATOM 3235 O O . GLY B 1 182 ? -5.699 21.984 9.008 1 77.5 182 GLY B O 1
ATOM 3236 N N . LEU B 1 183 ? -7.258 20.859 7.848 1 65.12 183 LEU B N 1
ATOM 3237 C CA . LEU B 1 183 ? -8.195 21.984 7.875 1 65.12 183 LEU B CA 1
ATOM 3238 C C . LEU B 1 183 ? -9.047 21.938 9.141 1 65.12 183 LEU B C 1
ATOM 3240 O O . LEU B 1 183 ? -9.562 20.891 9.516 1 65.12 183 LEU B O 1
ATOM 3244 N N . ASP B 1 184 ? -8.945 22.875 10.055 1 57.81 184 ASP B N 1
ATOM 3245 C CA . ASP B 1 184 ? -9.664 23.031 11.32 1 57.81 184 ASP B CA 1
ATOM 3246 C C . ASP B 1 184 ? -11.086 22.484 11.211 1 57.81 184 ASP B C 1
ATOM 3248 O O . ASP B 1 184 ? -11.555 21.797 12.109 1 57.81 184 ASP B O 1
ATOM 3252 N N . GLY B 1 185 ? -11.742 22.797 10.18 1 54.31 185 GLY B N 1
ATOM 3253 C CA . GLY B 1 185 ? -13.164 22.516 10.078 1 54.31 185 GLY B CA 1
ATOM 3254 C C . GLY B 1 185 ? -13.461 21.062 9.734 1 54.31 185 GLY B C 1
ATOM 3255 O O . GLY B 1 185 ? -14.578 20.594 9.93 1 54.31 185 GLY B O 1
ATOM 3256 N N . HIS B 1 186 ? -12.406 20.359 9.469 1 57.97 186 HIS B N 1
ATOM 3257 C CA . HIS B 1 186 ? -12.711 19.016 8.969 1 57.97 186 HIS B CA 1
ATOM 3258 C C . HIS B 1 186 ? -12.461 17.953 10.039 1 57.97 186 HIS B C 1
ATOM 3260 O O . HIS B 1 186 ? -12.641 16.766 9.789 1 57.97 186 HIS B O 1
ATOM 3266 N N . GLY B 1 187 ? -12.297 18.453 11.297 1 59.44 187 GLY B N 1
ATOM 3267 C CA . GLY B 1 187 ? -12.133 17.484 12.359 1 59.44 187 GLY B CA 1
ATOM 3268 C C . GLY B 1 187 ? -10.898 16.609 12.188 1 59.44 187 GLY B C 1
ATOM 3269 O O . GLY B 1 187 ? -10.82 15.516 12.75 1 59.44 187 GLY B O 1
ATOM 3270 N N . GLU B 1 188 ? -10 17.078 11.273 1 64.69 188 GLU B N 1
ATOM 3271 C CA . GLU B 1 188 ? -8.805 16.281 11.07 1 64.69 188 GLU B CA 1
ATOM 3272 C C . GLU B 1 188 ? -7.746 16.578 12.133 1 64.69 188 GLU B C 1
ATOM 3274 O O . GLU B 1 188 ? -7.523 17.75 12.477 1 64.69 188 GLU B O 1
ATOM 3279 N N . ALA B 1 189 ? -7.461 15.609 12.945 1 72.94 189 ALA B N 1
ATOM 3280 C CA . ALA B 1 189 ? -6.348 15.695 13.883 1 72.94 189 ALA B CA 1
ATOM 3281 C C . ALA B 1 189 ? -5.086 15.07 13.305 1 72.94 189 ALA B C 1
ATOM 3283 O O . ALA B 1 189 ? -4.809 13.891 13.523 1 72.94 189 ALA B O 1
ATOM 3284 N N . ILE B 1 190 ? -4.336 15.914 12.477 1 85 190 ILE B N 1
ATOM 3285 C CA . ILE B 1 190 ? -3.104 15.453 11.844 1 85 190 ILE B CA 1
ATOM 3286 C C . ILE B 1 190 ? -1.898 16.016 12.602 1 85 190 ILE B C 1
ATOM 3288 O O . ILE B 1 190 ? -1.851 17.219 12.906 1 85 190 ILE B O 1
ATOM 3292 N N . GLU B 1 191 ? -1.04 15.219 13.008 1 89.56 191 GLU B N 1
ATOM 3293 C CA . GLU B 1 191 ? 0.253 15.609 13.562 1 89.56 191 GLU B CA 1
ATOM 3294 C C . GLU B 1 191 ? 1.356 15.508 12.516 1 89.56 191 GLU B C 1
ATOM 3296 O O . GLU B 1 191 ? 1.432 14.523 11.773 1 89.56 191 GLU B O 1
ATOM 3301 N N . VAL B 1 192 ? 2.094 16.562 12.414 1 93.62 192 VAL B N 1
ATOM 3302 C CA . VAL B 1 192 ? 3.234 16.562 11.508 1 93.62 192 VAL B CA 1
ATOM 3303 C C . VAL B 1 192 ? 4.488 16.125 12.25 1 93.62 192 VAL B C 1
ATOM 3305 O O . VAL B 1 192 ? 4.805 16.641 13.32 1 93.62 192 VAL B O 1
ATOM 3308 N N . LEU B 1 193 ? 5.266 15.172 11.695 1 94.94 193 LEU B N 1
ATOM 3309 C CA . LEU B 1 193 ? 6.434 14.594 12.352 1 94.94 193 LEU B CA 1
ATOM 3310 C C . LEU B 1 193 ? 7.656 14.648 11.445 1 94.94 193 LEU B C 1
ATOM 3312 O O . LEU B 1 193 ? 7.523 14.602 10.219 1 94.94 193 LEU B O 1
ATOM 3316 N N . ALA B 1 194 ? 8.789 14.781 12.055 1 97 194 ALA B N 1
ATOM 3317 C CA . ALA B 1 194 ? 10.078 14.664 11.375 1 97 194 ALA B CA 1
ATOM 3318 C C . ALA B 1 194 ? 10.781 13.367 11.75 1 97 194 ALA B C 1
ATOM 3320 O O . ALA B 1 194 ? 11.031 13.102 12.93 1 97 194 ALA B O 1
ATOM 3321 N N . LEU B 1 195 ? 11 12.523 10.797 1 98.06 195 LEU B N 1
ATOM 3322 C CA . LEU B 1 195 ? 11.758 11.289 10.961 1 98.06 195 LEU B CA 1
ATOM 3323 C C . LEU B 1 195 ? 13.195 11.477 10.484 1 98.06 195 LEU B C 1
ATO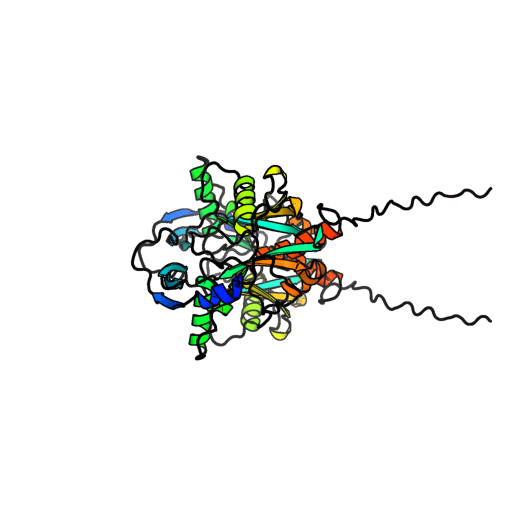M 3325 O O . LEU B 1 195 ? 13.445 11.695 9.297 1 98.06 195 LEU B O 1
ATOM 3329 N N . PRO B 1 196 ? 14.133 11.383 11.414 1 98.12 196 PRO B N 1
ATOM 3330 C CA . PRO B 1 196 ? 15.523 11.547 10.977 1 98.12 196 PRO B CA 1
ATOM 3331 C C . PRO B 1 196 ? 15.883 10.625 9.812 1 98.12 196 PRO B C 1
ATOM 3333 O O . PRO B 1 196 ? 15.469 9.469 9.781 1 98.12 196 PRO B O 1
ATOM 3336 N N . PHE B 1 197 ? 16.641 11.156 8.875 1 97.44 197 PHE B N 1
ATOM 3337 C CA . PHE B 1 197 ? 17.078 10.445 7.676 1 97.44 197 PHE B CA 1
ATOM 3338 C C . PHE B 1 197 ? 17.656 9.078 8.039 1 97.44 197 PHE B C 1
ATOM 3340 O O . PHE B 1 197 ? 17.297 8.07 7.426 1 97.44 197 PHE B O 1
ATOM 3347 N N . SER B 1 198 ? 18.453 9.039 9.047 1 96.38 198 SER B N 1
ATOM 3348 C CA . SER B 1 198 ? 19.203 7.832 9.414 1 96.38 198 SER B CA 1
ATOM 3349 C C . SER B 1 198 ? 18.281 6.793 10.047 1 96.38 198 SER B C 1
ATOM 3351 O O . SER B 1 198 ? 18.625 5.609 10.102 1 96.38 198 SER B O 1
ATOM 3353 N N . SER B 1 199 ? 17.078 7.152 10.484 1 97.56 199 SER B N 1
ATOM 3354 C CA . SER B 1 199 ? 16.188 6.262 11.211 1 97.56 199 SER B CA 1
ATOM 3355 C C . SER B 1 199 ? 15.188 5.582 10.273 1 97.56 199 SER B C 1
ATOM 3357 O O . SER B 1 199 ? 14.492 4.645 10.672 1 97.56 199 SER B O 1
ATOM 3359 N N . ALA B 1 200 ? 15.188 5.973 9.016 1 96.94 200 ALA B N 1
ATOM 3360 C CA . ALA B 1 200 ? 14.141 5.555 8.086 1 96.94 200 ALA B CA 1
ATOM 3361 C C . ALA B 1 200 ? 14.117 4.039 7.926 1 96.94 200 ALA B C 1
ATOM 3363 O O . ALA B 1 200 ? 13.062 3.414 8.016 1 96.94 200 ALA B O 1
ATOM 3364 N N . PRO B 1 201 ? 15.281 3.377 7.77 1 95.19 201 PRO B N 1
ATOM 3365 C CA . PRO B 1 201 ? 15.227 1.928 7.559 1 95.19 201 PRO B CA 1
ATOM 3366 C C . PRO B 1 201 ? 14.648 1.18 8.758 1 95.19 201 PRO B C 1
ATOM 3368 O O . PRO B 1 201 ? 13.781 0.314 8.594 1 95.19 201 PRO B O 1
ATOM 3371 N N . ALA B 1 202 ? 15.055 1.533 9.961 1 96.44 202 ALA B N 1
ATOM 3372 C CA . ALA B 1 202 ? 14.555 0.874 11.164 1 96.44 202 ALA B CA 1
ATOM 3373 C C . ALA B 1 202 ? 13.07 1.167 11.375 1 96.44 202 ALA B C 1
ATOM 3375 O O . ALA B 1 202 ? 12.312 0.295 11.805 1 96.44 202 ALA B O 1
ATOM 3376 N N . PHE B 1 203 ? 12.711 2.342 11.086 1 97.62 203 PHE B N 1
ATOM 3377 C CA . PHE B 1 203 ? 11.32 2.75 11.234 1 97.62 203 PHE B CA 1
ATOM 3378 C C . PHE B 1 203 ? 10.414 1.944 10.312 1 97.62 203 PHE B C 1
ATOM 3380 O O . PHE B 1 203 ? 9.367 1.453 10.734 1 97.62 203 PHE B O 1
ATOM 3387 N N . VAL B 1 204 ? 10.836 1.807 9.062 1 96.88 204 VAL B N 1
ATOM 3388 C CA . VAL B 1 204 ? 10.039 1.122 8.047 1 96.88 204 VAL B CA 1
ATOM 3389 C C . VAL B 1 204 ? 9.859 -0.345 8.43 1 96.88 204 VAL B C 1
ATOM 3391 O O . VAL B 1 204 ? 8.82 -0.943 8.164 1 96.88 204 VAL B O 1
ATOM 3394 N N . LEU B 1 205 ? 10.773 -0.942 9.125 1 96.38 205 LEU B N 1
ATOM 3395 C CA . LEU B 1 205 ? 10.758 -2.367 9.438 1 96.38 205 LEU B CA 1
ATOM 3396 C C . LEU B 1 205 ? 10.086 -2.623 10.781 1 96.38 205 LEU B C 1
ATOM 3398 O O . LEU B 1 205 ? 9.82 -3.773 11.141 1 96.38 205 LEU B O 1
ATOM 3402 N N . ASP B 1 206 ? 9.758 -1.595 11.539 1 96.5 206 ASP B N 1
ATOM 3403 C CA . ASP B 1 206 ? 9.141 -1.728 12.859 1 96.5 206 ASP B CA 1
ATOM 3404 C C . ASP B 1 206 ? 7.637 -1.967 12.742 1 96.5 206 ASP B C 1
ATOM 3406 O O . ASP B 1 206 ? 6.859 -1.018 12.648 1 96.5 206 ASP B O 1
ATOM 3410 N N . SER B 1 207 ? 7.234 -3.17 12.891 1 93.81 207 SER B N 1
ATOM 3411 C CA . SER B 1 207 ? 5.844 -3.568 12.68 1 93.81 207 SER B CA 1
ATOM 3412 C C . SER B 1 207 ? 4.957 -3.078 13.82 1 93.81 207 SER B C 1
ATOM 3414 O O . SER B 1 207 ? 3.729 -3.141 13.727 1 93.81 207 SER B O 1
ATOM 3416 N N . SER B 1 208 ? 5.5 -2.582 14.875 1 93.19 208 SER B N 1
ATOM 3417 C CA . SER B 1 208 ? 4.699 -2.041 15.969 1 93.19 208 SER B CA 1
ATOM 3418 C C . SER B 1 208 ? 4.16 -0.656 15.625 1 93.19 208 SER B C 1
ATOM 3420 O O . SER B 1 208 ? 3.26 -0.149 16.297 1 93.19 208 SER B O 1
ATOM 3422 N N . GLN B 1 209 ? 4.734 -0.018 14.625 1 93.88 209 GLN B N 1
ATOM 3423 C CA . GLN B 1 209 ? 4.266 1.276 14.141 1 93.88 209 GLN B CA 1
ATOM 3424 C C . GLN B 1 209 ? 3.396 1.116 12.898 1 93.88 209 GLN B C 1
ATOM 3426 O O . GLN B 1 209 ? 3.885 0.726 11.836 1 93.88 209 GLN B O 1
ATOM 3431 N N . PRO B 1 210 ? 2.102 1.429 13.039 1 94.56 210 PRO B N 1
ATOM 3432 C CA . PRO B 1 210 ? 1.242 1.28 11.867 1 94.56 210 PRO B CA 1
ATOM 3433 C C . PRO B 1 210 ? 1.575 2.281 10.758 1 94.56 210 PRO B C 1
ATOM 3435 O O . PRO B 1 210 ? 1.525 3.494 10.984 1 94.56 210 PRO B O 1
ATOM 3438 N N . LYS B 1 211 ? 1.917 1.748 9.578 1 96.31 211 LYS B N 1
ATOM 3439 C CA . LYS B 1 211 ? 2.324 2.568 8.445 1 96.31 211 LYS B CA 1
ATOM 3440 C C . LYS B 1 211 ? 1.596 2.148 7.172 1 96.31 211 LYS B C 1
ATOM 3442 O O . LYS B 1 211 ? 1.159 1.002 7.051 1 96.31 211 LYS B O 1
ATOM 3447 N N . SER B 1 212 ? 1.509 3.066 6.316 1 93.81 212 SER B N 1
ATOM 3448 C CA . SER B 1 212 ? 1.007 2.725 4.992 1 93.81 212 SER B CA 1
ATOM 3449 C C . SER B 1 212 ? 2.115 2.16 4.109 1 93.81 212 SER B C 1
ATOM 3451 O O . SER B 1 212 ? 3.281 2.537 4.25 1 93.81 212 SER B O 1
ATOM 3453 N N . PRO B 1 213 ? 1.765 1.276 3.16 1 91.94 213 PRO B N 1
ATOM 3454 C CA . PRO B 1 213 ? 2.793 0.742 2.264 1 91.94 213 PRO B CA 1
ATOM 3455 C C . PRO B 1 213 ? 3.455 1.824 1.414 1 91.94 213 PRO B C 1
ATOM 3457 O O . PRO B 1 213 ? 4.648 1.729 1.106 1 91.94 213 PRO B O 1
ATOM 3460 N N . GLY B 1 214 ? 2.664 2.773 1.021 1 93.88 214 GLY B N 1
ATOM 3461 C CA . GLY B 1 214 ? 3.236 3.887 0.28 1 93.88 214 GLY B CA 1
ATOM 3462 C C . GLY B 1 214 ? 4.332 4.609 1.039 1 93.88 214 GLY B C 1
ATOM 3463 O O . GLY B 1 214 ? 5.355 4.984 0.459 1 93.88 214 GLY B O 1
ATOM 3464 N N . LEU B 1 215 ? 4.094 4.84 2.307 1 96.69 215 LEU B N 1
ATOM 3465 C CA . LEU B 1 215 ? 5.109 5.461 3.148 1 96.69 215 LEU B CA 1
ATOM 3466 C C . LEU B 1 215 ? 6.363 4.598 3.211 1 96.69 215 LEU B C 1
ATOM 3468 O O . LEU B 1 215 ? 7.48 5.105 3.068 1 96.69 215 LEU B O 1
ATOM 3472 N N . MET B 1 216 ? 6.188 3.291 3.381 1 97 216 MET B N 1
ATOM 3473 C CA . MET B 1 216 ? 7.316 2.369 3.486 1 97 216 MET B CA 1
ATOM 3474 C C . MET B 1 216 ? 8.148 2.379 2.207 1 97 216 MET B C 1
ATOM 3476 O O . MET B 1 216 ? 9.375 2.502 2.258 1 97 216 MET B O 1
ATOM 3480 N N . PHE B 1 217 ? 7.5 2.316 1.108 1 97 217 PHE B N 1
ATOM 3481 C CA . PHE B 1 217 ? 8.18 2.404 -0.18 1 97 217 PHE B CA 1
ATOM 3482 C C . PHE B 1 217 ? 8.852 3.76 -0.344 1 97 217 PHE B C 1
ATOM 3484 O O . PHE B 1 217 ? 10.039 3.83 -0.689 1 97 217 PHE B O 1
ATOM 3491 N N . GLY B 1 218 ? 8.117 4.82 -0.167 1 97.62 218 GLY B N 1
ATOM 3492 C CA . GLY B 1 218 ? 8.609 6.168 -0.385 1 97.62 218 GLY B CA 1
ATOM 3493 C C . GLY B 1 218 ? 9.867 6.48 0.411 1 97.62 218 GLY B C 1
ATOM 3494 O O . GLY B 1 218 ? 10.812 7.059 -0.118 1 97.62 218 GLY B O 1
ATOM 3495 N N . LEU B 1 219 ? 9.891 6.078 1.684 1 97.88 219 LEU B N 1
ATOM 3496 C CA . LEU B 1 219 ? 11.031 6.348 2.547 1 97.88 219 LEU B CA 1
ATOM 3497 C C . LEU B 1 219 ? 12.266 5.594 2.064 1 97.88 219 LEU B C 1
ATOM 3499 O O . LEU B 1 219 ? 13.359 6.16 1.992 1 97.88 219 LEU B O 1
ATOM 3503 N N . LEU B 1 220 ? 12.102 4.344 1.722 1 96.56 220 LEU B N 1
ATOM 3504 C CA . LEU B 1 220 ? 13.242 3.551 1.259 1 96.56 220 LEU B CA 1
ATOM 3505 C C . LEU B 1 220 ? 13.773 4.086 -0.067 1 96.56 220 LEU B C 1
ATOM 3507 O O . LEU B 1 220 ? 14.984 4.211 -0.25 1 96.56 220 LEU B O 1
ATOM 3511 N N . TRP B 1 221 ? 12.859 4.371 -0.937 1 97.19 221 TRP B N 1
ATOM 3512 C CA . TRP B 1 221 ? 13.281 4.918 -2.223 1 97.19 221 TRP B CA 1
ATOM 3513 C C . TRP B 1 221 ? 14.016 6.238 -2.037 1 97.19 221 TRP B C 1
ATOM 3515 O O . TRP B 1 221 ? 15.117 6.426 -2.561 1 97.19 221 TRP B O 1
ATOM 3525 N N . ALA B 1 222 ? 13.414 7.168 -1.326 1 97.56 222 ALA B N 1
ATOM 3526 C CA . ALA B 1 222 ? 13.969 8.508 -1.176 1 97.56 222 ALA B CA 1
ATOM 3527 C C . ALA B 1 222 ? 15.336 8.461 -0.486 1 97.56 222 ALA B C 1
ATOM 3529 O O . ALA B 1 222 ? 16.234 9.234 -0.823 1 97.56 222 ALA B O 1
ATOM 3530 N N . ARG B 1 223 ? 15.422 7.586 0.499 1 96.19 223 ARG B N 1
ATOM 3531 C CA . ARG B 1 223 ? 16.719 7.445 1.167 1 96.19 223 ARG B CA 1
ATOM 3532 C C . ARG B 1 223 ? 17.812 7.055 0.176 1 96.19 223 ARG B C 1
ATOM 3534 O O . ARG B 1 223 ? 18.891 7.629 0.19 1 96.19 223 ARG B O 1
ATOM 3541 N N . GLY B 1 224 ? 17.531 6.074 -0.667 1 94.12 224 GLY B N 1
ATOM 3542 C CA . GLY B 1 224 ? 18.484 5.676 -1.693 1 94.12 224 GLY B CA 1
ATOM 3543 C C . GLY B 1 224 ? 18.766 6.773 -2.703 1 94.12 224 GLY B C 1
ATOM 3544 O O . GLY B 1 224 ? 19.922 7.012 -3.064 1 94.12 224 GLY B O 1
ATOM 3545 N N . ALA B 1 225 ? 17.719 7.438 -3.119 1 95.5 225 ALA B N 1
ATOM 3546 C CA . ALA B 1 225 ? 17.844 8.484 -4.137 1 95.5 225 ALA B CA 1
ATOM 3547 C C . ALA B 1 225 ? 18.656 9.664 -3.611 1 95.5 225 ALA B C 1
ATOM 3549 O O . ALA B 1 225 ? 19.453 10.258 -4.348 1 95.5 225 ALA B O 1
ATOM 3550 N N . LEU B 1 226 ? 18.438 10.039 -2.391 1 95.62 226 LEU B N 1
ATOM 3551 C CA . LEU B 1 226 ? 19.172 11.133 -1.77 1 95.62 226 LEU B CA 1
ATOM 3552 C C . LEU B 1 226 ? 20.641 10.758 -1.564 1 95.62 226 LEU B C 1
ATOM 3554 O O . LEU B 1 226 ? 21.531 11.562 -1.818 1 95.62 226 LEU B O 1
ATOM 3558 N N . ALA B 1 227 ? 20.891 9.508 -1.153 1 91.5 227 ALA B N 1
ATOM 3559 C CA . ALA B 1 227 ? 22.25 9.023 -0.907 1 91.5 227 ALA B CA 1
ATOM 3560 C C . ALA B 1 227 ? 23.047 8.953 -2.203 1 91.5 227 ALA B C 1
ATOM 3562 O O . ALA B 1 227 ? 24.25 9.227 -2.213 1 91.5 227 ALA B O 1
ATOM 3563 N N . SER B 1 228 ? 22.359 8.617 -3.291 1 90.94 228 SER B N 1
ATOM 3564 C CA . SER B 1 228 ? 23.062 8.477 -4.57 1 90.94 228 SER B CA 1
ATOM 3565 C C . SER B 1 228 ? 23.125 9.812 -5.309 1 90.94 228 SER B C 1
ATOM 3567 O O . SER B 1 228 ? 23.844 9.938 -6.305 1 90.94 228 SER B O 1
ATOM 3569 N N . GLY B 1 229 ? 22.375 10.789 -4.883 1 91.06 229 GLY B N 1
ATOM 3570 C CA . GLY B 1 229 ? 22.328 12.094 -5.535 1 91.06 229 GLY B CA 1
ATOM 3571 C C . GLY B 1 229 ? 21.359 12.148 -6.695 1 91.06 229 GLY B C 1
ATOM 3572 O O . GLY B 1 229 ? 21.422 13.062 -7.52 1 91.06 229 GLY B O 1
ATOM 3573 N N . ASP B 1 230 ? 20.5 11.141 -6.812 1 91 230 ASP B N 1
ATOM 3574 C CA . ASP B 1 230 ? 19.516 11.086 -7.883 1 91 230 ASP B CA 1
ATOM 3575 C C . ASP B 1 230 ? 18.453 12.164 -7.703 1 91 230 ASP B C 1
ATOM 3577 O O . ASP B 1 230 ? 17.781 12.547 -8.664 1 91 230 ASP B O 1
ATOM 3581 N N . VAL B 1 231 ? 18.25 12.539 -6.445 1 90.88 231 VAL B N 1
ATOM 3582 C CA . VAL B 1 231 ? 17.359 13.656 -6.16 1 90.88 231 VAL B CA 1
ATOM 3583 C C . VAL B 1 231 ? 18.078 14.672 -5.266 1 90.88 231 VAL B C 1
ATOM 3585 O O . VAL B 1 231 ? 19.031 14.32 -4.562 1 90.88 231 VAL B O 1
ATOM 3588 N N . LYS B 1 232 ? 17.578 15.891 -5.336 1 84.62 232 LYS B N 1
ATOM 3589 C CA . LYS B 1 232 ? 18.188 16.969 -4.566 1 84.62 232 LYS B CA 1
ATOM 3590 C C . LYS B 1 232 ? 17.594 17.047 -3.162 1 84.62 232 LYS B C 1
ATOM 3592 O O . LYS B 1 232 ? 16.484 16.547 -2.922 1 84.62 232 LYS B O 1
ATOM 3597 N N . GLY B 1 233 ? 18.438 17.594 -2.219 1 82.62 233 GLY B N 1
ATOM 3598 C CA . GLY B 1 233 ? 17.969 17.844 -0.869 1 82.62 233 GLY B CA 1
ATOM 3599 C C . GLY B 1 233 ? 19.062 17.797 0.173 1 82.62 233 GLY B C 1
ATOM 3600 O O . GLY B 1 233 ? 19.078 18.594 1.105 1 82.62 233 GLY B O 1
ATOM 3601 N N . LYS B 1 234 ? 19.859 16.797 0.007 1 77.75 234 LYS B N 1
ATOM 3602 C CA . LYS B 1 234 ? 20.922 16.672 1.002 1 77.75 234 LYS B CA 1
ATOM 3603 C C . LYS B 1 234 ? 22.141 17.484 0.596 1 77.75 234 LYS B C 1
ATOM 3605 O O . LYS B 1 234 ? 22.5 17.531 -0.583 1 77.75 234 LYS B O 1
ATOM 3610 N N . LYS B 1 235 ? 22.656 18.453 1.354 1 62.91 235 LYS B N 1
ATOM 3611 C CA . LYS B 1 235 ? 23.828 19.297 1.086 1 62.91 235 LYS B CA 1
ATOM 3612 C C . LYS B 1 235 ? 25.047 18.453 0.703 1 62.91 235 LYS B C 1
ATOM 3614 O O . LYS B 1 235 ? 25.859 18.891 -0.103 1 62.91 235 LYS B O 1
ATOM 3619 N N . GLY B 1 236 ? 25.516 17.406 1.393 1 53.41 236 GLY B N 1
ATOM 3620 C CA . GLY B 1 236 ? 26.797 16.75 1.188 1 53.41 236 GLY B CA 1
ATOM 3621 C C . GLY B 1 236 ? 26.859 15.969 -0.116 1 53.41 236 GLY B C 1
ATOM 3622 O O . GLY B 1 236 ? 27.688 15.078 -0.27 1 53.41 236 GLY B O 1
ATOM 3623 N N . GLY B 1 237 ? 25.938 15.992 -0.859 1 42.22 237 GLY B N 1
ATOM 3624 C CA . GLY B 1 237 ? 26.312 15.133 -1.972 1 42.22 237 GLY B CA 1
ATOM 3625 C C . GLY B 1 237 ? 27.688 15.438 -2.531 1 42.22 237 GLY B C 1
ATOM 3626 O O . GLY B 1 237 ? 27.938 16.547 -3.01 1 42.22 237 GLY B O 1
ATOM 3627 N N . LEU B 1 238 ? 28.797 14.891 -1.911 1 34.09 238 LEU B N 1
ATOM 3628 C CA . LEU B 1 238 ? 30.188 14.961 -2.346 1 34.09 238 LEU B CA 1
ATOM 3629 C C . LEU B 1 238 ? 30.281 14.891 -3.867 1 34.09 238 LEU B C 1
ATOM 3631 O O . LEU B 1 238 ? 29.781 13.938 -4.48 1 34.09 238 LEU B O 1
ATOM 3635 N N . GLU B 1 239 ? 30.438 15.992 -4.473 1 35.62 239 GLU B N 1
ATOM 3636 C CA . GLU B 1 239 ? 31.031 16.031 -5.805 1 35.62 239 GLU B CA 1
ATOM 3637 C C . GLU B 1 239 ? 32.156 15.023 -5.934 1 35.62 239 GLU B C 1
ATOM 3639 O O . GLU B 1 239 ? 33.188 15.148 -5.277 1 35.62 239 GLU B O 1
ATOM 3644 N N . THR B 1 240 ? 32 13.781 -5.805 1 33.69 240 THR B N 1
ATOM 3645 C CA . THR B 1 240 ? 33.125 12.977 -6.289 1 33.69 240 THR B CA 1
ATOM 3646 C C . THR B 1 240 ? 33.625 13.5 -7.629 1 33.69 240 THR B C 1
ATOM 3648 O O . THR B 1 240 ? 33 13.305 -8.664 1 33.69 240 THR B O 1
ATOM 3651 N N . SER B 1 241 ? 34.062 14.703 -7.637 1 30.14 241 SER B N 1
ATOM 3652 C CA . SER B 1 241 ? 34.969 15.125 -8.703 1 30.14 241 SER B CA 1
ATOM 3653 C C . SER B 1 241 ? 35.969 14.039 -9.031 1 30.14 241 SER B C 1
ATOM 3655 O O . SER B 1 241 ? 36.562 13.422 -8.133 1 30.14 241 SER B O 1
ATOM 3657 N N . PRO B 1 242 ? 35.969 13.461 -10.203 1 31.56 242 PRO B N 1
ATOM 3658 C CA . PRO B 1 242 ? 37.094 12.625 -10.594 1 31.56 242 PRO B CA 1
ATOM 3659 C C . PRO B 1 242 ? 38.438 13.25 -10.25 1 31.56 242 PRO B C 1
ATOM 3661 O O . PRO B 1 242 ? 38.688 14.43 -10.539 1 31.56 242 PRO B O 1
ATOM 3664 N N . LEU B 1 243 ? 39.031 13.023 -9.07 1 29.83 243 LEU B N 1
ATOM 3665 C CA . LEU B 1 243 ? 40.438 13.359 -8.906 1 29.83 243 LEU B CA 1
ATOM 3666 C C . LEU B 1 243 ? 41.188 13.164 -10.211 1 29.83 243 LEU B C 1
ATOM 3668 O O . LEU B 1 243 ? 41.344 12.039 -10.688 1 29.83 243 LEU B O 1
ATOM 3672 N N . GLU B 1 244 ? 40.969 14.016 -11.047 1 29.52 244 GLU B N 1
ATOM 3673 C CA . GLU B 1 244 ? 41.938 14.078 -12.148 1 29.52 244 GLU B CA 1
ATOM 3674 C C . GLU B 1 244 ? 43.344 14.117 -11.625 1 29.52 244 GLU B C 1
ATOM 3676 O O . GLU B 1 244 ? 43.719 15.031 -10.891 1 29.52 244 GLU B O 1
ATOM 3681 N N . LEU B 1 245 ? 43.938 12.906 -11.344 1 29.97 245 LEU B N 1
ATOM 3682 C CA . LEU B 1 245 ? 45.375 12.734 -11.164 1 29.97 245 LEU B CA 1
ATOM 3683 C C . LEU B 1 245 ? 46.156 13.586 -12.172 1 29.97 245 LEU B C 1
ATOM 3685 O O . LEU B 1 245 ? 46.125 13.312 -13.375 1 29.97 245 LEU B O 1
ATOM 3689 N N . ARG B 1 246 ? 46.281 14.805 -11.875 1 31.06 246 ARG B N 1
ATOM 3690 C CA . ARG B 1 246 ? 47.219 15.609 -12.633 1 31.06 246 ARG B CA 1
ATOM 3691 C C . ARG B 1 246 ? 48.625 14.984 -12.602 1 31.06 246 ARG B C 1
ATOM 3693 O O . ARG B 1 246 ? 49.125 14.656 -11.523 1 31.06 246 ARG B O 1
ATOM 3700 N N . GLU B 1 247 ? 48.938 14.266 -13.664 1 30.06 247 GLU B N 1
ATOM 3701 C CA . GLU B 1 247 ? 50.281 13.758 -13.977 1 30.06 247 GLU B CA 1
ATOM 3702 C C . GLU B 1 247 ? 51.344 14.82 -13.742 1 30.06 247 GLU B C 1
ATOM 3704 O O . GLU B 1 247 ? 51.344 15.859 -14.406 1 30.06 247 GLU B O 1
ATOM 3709 N N . VAL B 1 248 ? 51.562 15.062 -12.492 1 32.66 248 VAL B N 1
ATOM 3710 C CA . VAL B 1 248 ? 52.719 15.906 -12.258 1 32.66 248 VAL B CA 1
ATOM 3711 C C . VAL B 1 248 ? 53.906 15.359 -13.031 1 32.66 248 VAL B C 1
ATOM 3713 O O . VAL B 1 248 ? 54.25 14.188 -12.906 1 32.66 248 VAL B O 1
ATOM 3716 N N . LEU B 1 249 ? 54.219 15.945 -14.172 1 29.48 249 LEU B N 1
ATOM 3717 C CA . LEU B 1 249 ? 55.344 15.766 -15.055 1 29.48 249 LEU B CA 1
ATOM 3718 C C . LEU B 1 249 ? 56.656 15.742 -14.266 1 29.48 249 LEU B C 1
ATOM 3720 O O . LEU B 1 249 ? 56.844 16.531 -13.328 1 29.48 249 LEU B O 1
ATOM 3724 N N . PRO B 1 250 ? 57.25 14.555 -14.273 1 33.56 250 PRO B N 1
ATOM 3725 C CA . PRO B 1 250 ? 58.625 14.453 -13.75 1 33.56 250 PRO B CA 1
ATOM 3726 C C . PRO B 1 250 ? 59.5 15.641 -14.141 1 33.56 250 PRO B C 1
ATOM 3728 O O . PRO B 1 250 ? 59.469 16.094 -15.289 1 33.56 250 PRO B O 1
ATOM 3731 N N . SER B 1 251 ? 59.656 16.594 -13.188 1 29.5 251 SER B N 1
ATOM 3732 C CA . SER B 1 251 ? 60.844 17.359 -13.492 1 29.5 251 SER B CA 1
ATOM 3733 C C . SER B 1 251 ? 62.094 16.484 -13.5 1 29.5 251 SER B C 1
ATOM 3735 O O . SER B 1 251 ? 62.219 15.555 -12.703 1 29.5 251 SER B O 1
#

InterPro domains:
  IPR000086 NUDIX hydrolase domain [PS51462] (61-217)
  IPR004385 Nucleoside diphosphate pyrophosphatase [TIGR00052] (47-215)
  IPR015797 NUDIX hydrolase-like domain superfamily [SSF55811] (38-222)

Foldseek 3Di:
DPPPDDPQPKDFLFDPCQPVVLLVVDDDDDDDDDPDDDPAWAKDKDWDDDPRDIDIAIATAFFAKEFEFEAAQVQQWTKKKKWFDSVQQVVQQVVQVVVVHDRDRRCSRIAIETQMDGPPDPDDDNLRVHQVSCCQAAQFHDDSVQKAWDDKDQQCVRHHRHIYTYIYHYDYPVRGHDRHQHDPVVSISMIMITRRLVSLVVVLPPPVHHYGVSSSVSSVVVSVCVQCVVDDRHPPPPPPPPPPPPPPDDD/DPPPDDPQPKDFLFDPCQPVVLLVVDDDDDDDDDPDDDPAWAKDKDWDDDPRDIDIAIATAFFAKEFEFEAAQVQQWTKKKKWFDSVQQVVQQVVCVVVVHDRDRRCSRIAIEGQMDGPPDPDDDNLRVHQVSCCQAAQFHDDSVQKAWDDKDQQDVRHHRHIYTYIYHYDYPVRGHDRHQHDPVVSIRMIMITRRLVSLVVVLPPPVHHYGVSSSVSSVVVSVCPQCVVDDRHPPPPPVPPPPPPPPPDD

Organism: NCBI:txid307507

Solvent-accessible surface area (backbone atoms only — not comparable to full-atom values): 26707 Å² total; per-residue (Å²): 125,82,72,80,76,47,69,67,68,37,37,74,69,36,67,81,62,47,61,71,45,44,60,67,28,49,59,59,75,46,81,44,77,56,86,62,91,43,97,78,53,41,63,27,27,34,43,32,22,51,76,84,37,80,43,76,46,61,29,34,59,57,64,34,31,34,33,37,43,36,36,28,41,85,74,46,18,33,48,35,31,34,32,74,25,69,25,25,32,51,40,51,34,51,53,26,50,75,71,70,46,69,74,66,65,74,72,68,14,41,35,41,32,45,41,53,49,72,58,77,64,83,94,58,54,70,45,49,52,45,26,51,32,35,30,42,40,56,5,32,65,52,60,41,85,61,50,39,82,54,32,42,25,27,60,36,46,72,36,29,19,24,45,35,38,35,30,34,38,61,45,47,77,87,33,51,78,52,74,29,23,39,55,80,89,68,74,49,60,40,39,26,32,34,34,35,56,88,32,46,68,63,51,54,43,35,56,89,52,48,25,28,33,62,36,44,28,42,52,56,49,49,52,52,30,44,74,72,54,77,40,80,49,62,83,70,64,70,76,76,61,76,77,71,77,71,77,73,70,78,129,126,82,72,81,75,48,69,67,68,37,39,74,69,35,67,82,62,48,62,72,46,44,60,68,26,49,58,60,76,45,80,43,76,54,86,63,91,43,99,79,53,42,62,28,27,33,41,31,22,51,74,84,38,80,43,78,46,61,30,35,58,57,65,33,30,34,32,38,42,36,35,29,40,85,75,46,18,33,48,35,30,34,33,75,24,69,25,24,32,51,39,50,32,49,55,25,50,76,72,70,46,69,75,67,64,73,73,67,15,40,34,41,34,44,42,54,49,72,59,78,65,84,95,57,53,70,46,50,51,44,26,50,31,35,30,42,39,58,5,34,67,54,61,41,88,62,49,39,82,54,33,42,23,28,58,36,45,72,37,28,19,23,45,36,38,35,30,34,37,59,46,47,78,90,33,52,78,50,73,28,24,38,55,80,89,68,74,48,60,40,39,26,31,35,35,36,57,89,32,44,68,63,51,55,42,36,55,89,52,49,24,27,34,62,35,44,26,41,51,55,50,48,53,51,31,42,74,72,56,78,41,79,48,63,83,72,65,69,76,77,60,77,77,70,76,71,77,73,70,83,125

Radius of gyration: 24.1 Å; Cα contacts (8 Å, |Δi|>4): 1070; chains: 2; bounding box: 91×58×63 Å

Nearest PDB structures (foldseek):
  8otv-assembly1_A  TM=9.027E-01  e=1.372E-24  Homo sapiens
  8otv-assembly1_B  TM=8.530E-01  e=7.764E-23  Homo sapiens
  3q91-assembly2_D  TM=9.061E-01  e=3.136E-16  Homo sapiens
  3q91-assembly2_C  TM=9.297E-01  e=7.030E-16  Homo sapiens
  3o6z-assembly1_B  TM=8.854E-01  e=6.536E-14  Escherichia coli K-12